Protein AF-A3GET5-F1 (afdb_monomer)

Radius of gyration: 29.93 Å; Cα contacts (8 Å, |Δi|>4): 477; chains: 1; bounding box: 84×46×83 Å

Nearest PDB structures (foldseek):
  6d7n-assembly1_B  TM=4.627E-01  e=4.669E-03  Panicum virgatum
  4zdu-assembly1_A  TM=4.755E-01  e=3.858E-02  Mus musculus
  6xr1-assembly1_A  TM=2.994E-01  e=3.434E-03  synthetic construct
  7rdr-assembly1_A  TM=2.419E-01  e=2.727E-03  unidentified

Sequence (512 aa):
MSWKSKITIPYNASNDNESQQIARASETIANEIYEIILSQELKLDFIIEECKIDSQAYLLLEVFIRKTHLDTRQIYQVYRLAAGQLEIRNDTWDWSVLGSQVSRKTVYSLRLLRELLISQEHGKLDIMRLLACYTNPNLPWTSEITEKIVGSVDVEDMMEELIETELKPNLLVLPKVAGKKALQGGLNPRLGYGGAKREILEEDARRNWKSGTKVKALSVAYFIIKLAPSTFWSAGNWRVISSFILNVGDDHDPLFKYQSVKLLALMTERLEQLDHIDVIRSSGLIDVLSESVRKCLVYYPSTTTVNTSLLLLDASYPLLFKLFDISGTDWTEIMDVISSNIMGAISHLIGTVEASSGFPVVCFLLDQLSEIVATSIKTKILISISRLFFMLNSIITNITVLDNFHEGQSVLEKALYCQSTVLHQFLPITDDQEIEELLGSYKHDLVGAWLVLAKRLANYEYDNVKLQKQMSDNFSLLEQLQKGNKSADYADFLDSMKKQVPEMSYFVNIRT

pLDDT: mean 80.64, std 15.67, range [31.44, 97.44]

Solvent-accessible surface area (backbone atoms only — not comparable to full-atom values): 28884 Å² total; per-residue (Å²): 131,66,70,72,83,73,64,80,77,88,86,79,89,86,62,82,88,43,55,68,58,49,50,56,49,45,53,52,51,38,49,54,50,45,52,49,37,62,77,64,67,63,47,67,71,58,45,56,57,42,38,78,78,34,69,71,35,42,56,55,49,43,42,45,59,75,76,44,90,73,52,75,69,56,47,50,51,53,48,50,59,31,53,72,63,62,71,78,73,73,60,92,73,60,75,87,50,60,43,37,90,63,51,71,59,45,54,46,26,52,53,41,46,52,52,49,48,75,75,39,88,76,66,38,65,64,48,47,56,56,48,22,53,33,28,34,37,79,33,54,83,10,22,68,66,43,20,59,64,52,71,74,64,91,55,79,95,50,49,66,59,47,40,64,70,47,46,58,76,65,42,72,79,71,72,77,74,76,69,96,71,77,92,85,80,76,98,71,85,78,80,85,59,80,56,54,64,49,52,49,50,52,48,50,51,49,52,53,37,72,55,40,79,57,50,42,38,58,14,38,50,41,34,47,52,74,66,56,51,64,68,52,53,76,73,54,53,55,58,58,53,52,52,40,36,50,55,38,42,71,45,89,51,63,69,45,27,35,50,20,42,52,48,48,45,52,42,54,53,44,26,53,76,60,76,45,48,62,60,46,55,77,65,62,46,53,63,59,50,42,52,55,41,56,66,53,58,77,50,40,61,92,84,35,54,54,70,60,22,48,58,30,40,68,50,31,53,63,44,40,53,52,48,34,63,70,68,64,58,58,70,67,60,56,49,45,46,43,52,62,52,37,52,43,44,43,55,52,41,67,71,41,97,67,25,74,76,33,35,71,55,42,32,51,44,35,50,51,50,32,50,45,40,68,74,74,47,38,65,65,47,65,83,46,42,68,62,50,51,53,49,44,37,51,56,50,56,34,62,74,40,60,75,40,58,82,60,27,48,54,40,45,46,34,40,52,48,30,51,39,49,58,55,58,46,43,66,88,52,59,88,37,66,70,56,40,52,53,52,59,68,46,49,62,58,54,52,49,24,52,48,52,35,43,53,48,36,58,75,68,72,54,88,51,68,65,54,36,47,50,51,30,53,43,52,54,50,53,56,68,62,39,74,64,89,56,38,61,61,48,51,55,47,52,54,52,48,36,69,76,40,59,61,41,52,78,38,53,72,68,84,125

Structure (mmCIF, N/CA/C/O backbone):
data_AF-A3GET5-F1
#
_entry.id   AF-A3GET5-F1
#
loop_
_atom_site.group_PDB
_atom_site.id
_atom_site.type_symbol
_atom_site.label_atom_id
_atom_site.label_alt_id
_atom_site.label_comp_id
_atom_site.label_asym_id
_atom_site.label_entity_id
_atom_site.label_seq_id
_atom_site.pdbx_PDB_ins_code
_atom_site.Cartn_x
_atom_site.Cartn_y
_atom_site.Cartn_z
_atom_site.occupancy
_atom_site.B_iso_or_equiv
_atom_site.auth_seq_id
_atom_site.auth_comp_id
_atom_site.auth_asym_id
_atom_site.auth_atom_id
_atom_site.pdbx_PDB_model_num
ATOM 1 N N . MET A 1 1 ? -42.845 -22.311 21.708 1.00 48.00 1 MET A N 1
ATOM 2 C CA . MET A 1 1 ? -42.300 -22.182 20.337 1.00 48.00 1 MET A CA 1
ATOM 3 C C . MET A 1 1 ? -41.035 -21.353 20.432 1.00 48.00 1 MET A C 1
ATOM 5 O O . MET A 1 1 ? -41.102 -20.263 20.980 1.00 48.00 1 MET A O 1
ATOM 9 N N . SER A 1 2 ? -39.891 -21.896 20.015 1.00 64.62 2 SER A N 1
ATOM 10 C CA . SER A 1 2 ? -38.586 -21.240 20.173 1.00 64.62 2 SER A CA 1
ATOM 11 C C . SER A 1 2 ? -38.550 -19.920 19.394 1.00 64.62 2 SER A C 1
ATOM 13 O O . SER A 1 2 ? -38.910 -19.908 18.214 1.00 64.62 2 SER A O 1
ATOM 15 N N . TRP A 1 3 ? -38.112 -18.827 20.031 1.00 64.50 3 TRP A N 1
ATOM 16 C CA . TRP A 1 3 ? -37.872 -17.520 19.396 1.00 64.50 3 TRP A CA 1
ATOM 17 C C . TRP A 1 3 ? -37.050 -17.639 18.098 1.00 64.50 3 TRP A C 1
ATOM 19 O O . TRP A 1 3 ? -37.275 -16.882 17.157 1.00 64.50 3 TRP A O 1
ATOM 29 N N . LYS A 1 4 ? -36.207 -18.677 17.996 1.00 65.75 4 LYS A N 1
ATOM 30 C CA . LYS A 1 4 ? -35.403 -19.030 16.816 1.00 65.75 4 LYS A CA 1
ATOM 31 C C . LYS A 1 4 ? -36.228 -19.232 15.543 1.00 65.75 4 LYS A C 1
ATOM 33 O O . LYS A 1 4 ? -35.765 -18.922 14.460 1.00 65.75 4 LYS A O 1
ATOM 38 N N . SER A 1 5 ? -37.467 -19.714 15.664 1.00 60.47 5 SER A N 1
ATOM 39 C CA . SER A 1 5 ? -38.365 -19.914 14.513 1.00 60.47 5 SER A CA 1
ATOM 40 C C . SER A 1 5 ? -38.971 -18.619 13.959 1.00 60.47 5 SER A C 1
ATOM 42 O O . SER A 1 5 ? -39.525 -18.633 12.865 1.00 60.47 5 SER A O 1
ATOM 44 N N . LYS A 1 6 ? -38.888 -17.510 14.709 1.00 60.12 6 LYS A N 1
ATOM 45 C CA . LYS A 1 6 ? -39.469 -16.212 14.334 1.00 60.12 6 LYS A CA 1
ATOM 46 C C . LYS A 1 6 ? -38.434 -15.214 13.815 1.00 60.12 6 LYS A C 1
ATOM 48 O O . LYS A 1 6 ? -38.812 -14.254 13.159 1.00 60.12 6 LYS A O 1
ATOM 53 N N . ILE A 1 7 ? -37.149 -15.441 14.082 1.00 59.81 7 ILE A N 1
ATOM 54 C CA . ILE A 1 7 ? -36.060 -14.566 13.643 1.00 59.81 7 ILE A CA 1
ATOM 55 C C . ILE A 1 7 ? -35.419 -15.186 12.400 1.00 59.81 7 ILE A C 1
ATOM 57 O O . ILE A 1 7 ? -34.513 -16.008 12.499 1.00 59.81 7 ILE A O 1
ATOM 61 N N . THR A 1 8 ? -35.901 -14.802 11.216 1.00 52.31 8 THR A N 1
ATOM 62 C CA . THR A 1 8 ? -35.263 -15.173 9.942 1.00 52.31 8 THR A CA 1
ATOM 63 C C . THR A 1 8 ? -34.580 -13.935 9.386 1.00 52.31 8 THR A C 1
ATOM 65 O O . THR A 1 8 ? -35.250 -13.006 8.949 1.00 52.31 8 THR A O 1
ATOM 68 N N . ILE A 1 9 ? -33.250 -13.888 9.442 1.00 51.22 9 ILE A N 1
ATOM 69 C CA . ILE A 1 9 ? -32.493 -12.714 8.996 1.00 51.22 9 ILE A CA 1
ATOM 70 C C . ILE A 1 9 ? -31.904 -13.018 7.622 1.00 51.22 9 ILE A C 1
ATOM 72 O O . ILE A 1 9 ? -31.106 -13.954 7.515 1.00 51.22 9 ILE A O 1
ATOM 76 N N . PRO A 1 10 ? -32.245 -12.249 6.576 1.00 45.91 10 PRO A N 1
ATOM 77 C CA . PRO A 1 10 ? -31.556 -12.345 5.302 1.00 45.91 10 PRO A CA 1
ATOM 78 C C . PRO A 1 10 ? -30.141 -11.784 5.478 1.00 45.91 10 PRO A C 1
ATOM 80 O O . PRO A 1 10 ? -29.950 -10.587 5.665 1.00 45.91 10 PRO A O 1
ATOM 83 N N . TYR A 1 11 ? -29.141 -12.662 5.472 1.00 40.25 11 TYR A N 1
ATOM 84 C CA . TYR A 1 11 ? -27.735 -12.268 5.501 1.00 40.25 11 TYR A CA 1
ATOM 85 C C . TYR A 1 11 ? -27.191 -12.292 4.071 1.00 40.25 11 TYR A C 1
ATOM 87 O O . TYR A 1 11 ? -26.619 -13.290 3.647 1.00 40.25 11 TYR A O 1
ATOM 95 N N . ASN A 1 12 ? -27.394 -11.207 3.326 1.00 38.19 12 ASN A N 1
ATOM 96 C CA . ASN A 1 12 ? -26.630 -10.907 2.117 1.00 38.19 12 ASN A CA 1
ATOM 97 C C . ASN A 1 12 ? -25.982 -9.544 2.345 1.00 38.19 12 ASN A C 1
ATOM 99 O O . ASN A 1 12 ? -26.677 -8.545 2.469 1.00 38.19 12 ASN A O 1
ATOM 103 N N . ALA A 1 13 ? -24.662 -9.525 2.490 1.00 37.75 13 ALA A N 1
ATOM 104 C CA . ALA A 1 13 ? -23.886 -8.306 2.650 1.00 37.75 13 ALA A CA 1
ATOM 105 C C . ALA A 1 13 ? -23.039 -8.144 1.392 1.00 37.75 13 ALA A C 1
ATOM 107 O O . ALA A 1 13 ? -22.004 -8.803 1.284 1.00 37.75 13 ALA A O 1
ATOM 108 N N . SER A 1 14 ? -23.480 -7.329 0.426 1.00 36.31 14 SER A N 1
ATOM 109 C CA . SER A 1 14 ? -22.597 -7.001 -0.699 1.00 36.31 14 SER A CA 1
ATOM 110 C C . SER A 1 14 ? -22.841 -5.685 -1.445 1.00 36.31 14 SER A C 1
ATOM 112 O O . SER A 1 14 ? -22.127 -5.496 -2.420 1.00 36.31 14 SER A O 1
ATOM 114 N N . ASN A 1 15 ? -23.757 -4.768 -1.081 1.00 37.38 15 ASN A N 1
ATOM 115 C CA . ASN A 1 15 ? -23.867 -3.504 -1.842 1.00 37.38 15 ASN A CA 1
ATOM 116 C C . ASN A 1 15 ? -24.231 -2.243 -1.031 1.00 37.38 15 ASN A C 1
ATOM 118 O O . ASN A 1 15 ? -25.180 -2.217 -0.255 1.00 37.38 15 ASN A O 1
ATOM 122 N N . ASP A 1 16 ? -23.531 -1.138 -1.310 1.00 40.62 16 ASP A N 1
ATOM 123 C CA . ASP A 1 16 ? -23.625 0.136 -0.572 1.00 40.62 16 ASP A CA 1
ATOM 124 C C . ASP A 1 16 ? -24.971 0.880 -0.730 1.00 40.62 16 ASP A C 1
ATOM 126 O O . ASP A 1 16 ? -25.376 1.622 0.171 1.00 40.62 16 ASP A O 1
ATOM 130 N N . ASN A 1 17 ? -25.732 0.623 -1.805 1.00 36.62 17 ASN A N 1
ATOM 131 C CA . ASN A 1 17 ? -27.096 1.153 -1.989 1.00 36.62 17 ASN A CA 1
ATOM 132 C C . ASN A 1 17 ? -28.139 0.503 -1.054 1.00 36.62 17 ASN A C 1
ATOM 134 O O . ASN A 1 17 ? -29.260 0.999 -0.931 1.00 36.62 17 ASN A O 1
ATOM 138 N N . GLU A 1 18 ? -27.777 -0.579 -0.358 1.00 40.91 18 GLU A N 1
ATOM 139 C CA . GLU A 1 18 ? -28.638 -1.233 0.626 1.00 40.91 18 GLU A CA 1
ATOM 140 C C . GLU A 1 18 ? -28.659 -0.487 1.971 1.00 40.91 18 GLU A C 1
ATOM 142 O O . GLU A 1 18 ? -29.559 -0.713 2.764 1.00 40.91 18 GLU A O 1
ATOM 147 N N . SER A 1 19 ? -27.750 0.449 2.251 1.00 37.28 19 SER A N 1
ATOM 148 C CA . SER A 1 19 ? -27.543 1.000 3.605 1.00 37.28 19 SER A CA 1
ATOM 149 C C . SER A 1 19 ? -28.775 1.697 4.219 1.00 37.28 19 SER A C 1
ATOM 151 O O . SER A 1 19 ? -29.075 1.507 5.398 1.00 37.28 19 SER A O 1
ATOM 153 N N . GLN A 1 20 ? -29.551 2.458 3.434 1.00 36.31 20 GLN A N 1
ATOM 154 C CA . GLN A 1 20 ? -30.787 3.102 3.920 1.00 36.31 20 GLN A CA 1
ATOM 155 C C . GLN A 1 20 ? -31.985 2.138 3.987 1.00 36.31 20 GLN A C 1
ATOM 157 O O . GLN A 1 20 ? -32.846 2.282 4.860 1.00 36.31 20 GLN A O 1
ATOM 162 N N . GLN A 1 21 ? -32.042 1.140 3.098 1.00 37.78 21 GLN A N 1
ATOM 163 C CA . GLN A 1 21 ? -33.059 0.084 3.140 1.00 37.78 21 GLN A CA 1
ATOM 164 C C . GLN A 1 21 ? -32.784 -0.907 4.282 1.00 37.78 21 GLN A C 1
ATOM 166 O O . GLN A 1 21 ? -33.716 -1.278 4.987 1.00 37.78 21 GLN A O 1
ATOM 171 N N . ILE A 1 22 ? -31.516 -1.229 4.554 1.00 44.47 22 ILE A N 1
ATOM 172 C CA . ILE A 1 22 ? -31.027 -2.008 5.698 1.00 44.47 22 ILE A CA 1
ATOM 173 C C . ILE A 1 22 ? -31.277 -1.259 7.002 1.00 44.47 22 ILE A C 1
ATOM 175 O O . ILE A 1 22 ? -31.676 -1.898 7.965 1.00 44.47 22 ILE A O 1
ATOM 179 N N . ALA A 1 23 ? -31.104 0.065 7.070 1.00 47.75 23 ALA A N 1
ATOM 180 C CA . ALA A 1 23 ? -31.408 0.828 8.285 1.00 47.75 23 ALA A CA 1
ATOM 181 C C . ALA A 1 23 ? -32.912 0.799 8.626 1.00 47.75 23 ALA A C 1
ATOM 183 O O . ALA A 1 23 ? -33.285 0.525 9.766 1.00 47.75 23 ALA A O 1
ATOM 184 N N . ARG A 1 24 ? -33.791 0.999 7.630 1.00 47.12 24 ARG A N 1
ATOM 185 C CA . ARG A 1 24 ? -35.255 0.903 7.819 1.00 47.12 24 ARG A CA 1
ATOM 186 C C . ARG A 1 24 ? -35.722 -0.531 8.091 1.00 47.12 24 ARG A C 1
ATOM 188 O O . ARG A 1 24 ? -36.585 -0.740 8.945 1.00 47.12 24 ARG A O 1
ATOM 195 N N . ALA A 1 25 ? -35.133 -1.518 7.415 1.00 55.75 25 ALA A N 1
ATOM 196 C CA . ALA A 1 25 ? -35.369 -2.931 7.693 1.00 55.75 25 ALA A CA 1
ATOM 197 C C . ALA A 1 25 ? -34.852 -3.314 9.088 1.00 55.75 25 ALA A C 1
ATOM 199 O O . ALA A 1 25 ? -35.521 -4.055 9.794 1.00 55.75 25 ALA A O 1
ATOM 200 N N . SER A 1 26 ? -33.728 -2.746 9.532 1.00 65.94 26 SER A N 1
ATOM 201 C CA . SER A 1 26 ? -33.151 -2.993 10.856 1.00 65.94 26 SER A CA 1
ATOM 202 C C . SER A 1 26 ? -34.020 -2.439 11.974 1.00 65.94 26 SER A C 1
ATOM 204 O O . SER A 1 26 ? -34.171 -3.127 12.973 1.00 65.94 26 SER A O 1
ATOM 206 N N . GLU A 1 27 ? -34.627 -1.255 11.827 1.00 71.56 27 GLU A N 1
ATOM 207 C CA . GLU A 1 27 ? -35.534 -0.723 12.859 1.00 71.56 27 GLU A CA 1
ATOM 208 C C . GLU A 1 27 ? -36.850 -1.513 12.917 1.00 71.56 27 GLU A C 1
ATOM 210 O O . GLU A 1 27 ? -37.364 -1.788 13.998 1.00 71.56 27 GLU A O 1
ATOM 215 N N . THR A 1 28 ? -37.368 -1.947 11.764 1.00 73.69 28 THR A N 1
ATOM 216 C CA . THR A 1 28 ? -38.560 -2.813 11.704 1.00 73.69 28 THR A CA 1
ATOM 217 C C . THR A 1 28 ? -38.283 -4.161 12.371 1.00 73.69 28 THR A C 1
ATOM 219 O O . THR A 1 28 ? -39.007 -4.554 13.282 1.00 73.69 28 THR A O 1
ATOM 222 N N . ILE A 1 29 ? -37.175 -4.813 12.006 1.00 73.38 29 ILE A N 1
ATOM 223 C CA . ILE A 1 29 ? -36.718 -6.071 12.610 1.00 73.38 29 ILE A CA 1
ATOM 224 C C . ILE A 1 29 ? -36.422 -5.883 14.104 1.00 73.38 29 ILE A C 1
ATOM 226 O O . ILE A 1 29 ? -36.753 -6.748 14.908 1.00 73.38 29 ILE A O 1
ATOM 230 N N . ALA A 1 30 ? -35.833 -4.755 14.508 1.00 75.06 30 ALA A N 1
ATOM 231 C CA . ALA A 1 30 ? -35.574 -4.457 15.912 1.00 75.06 30 ALA A CA 1
ATOM 232 C C . ALA A 1 30 ? -36.874 -4.317 16.711 1.00 75.06 30 ALA A C 1
ATOM 234 O O . ALA A 1 30 ? -36.964 -4.847 17.814 1.00 75.06 30 ALA A O 1
ATOM 235 N N . ASN A 1 31 ? -37.893 -3.655 16.162 1.00 79.62 31 ASN A N 1
ATOM 236 C CA . ASN A 1 31 ? -39.198 -3.555 16.812 1.00 79.62 31 ASN A CA 1
ATOM 237 C C . ASN A 1 31 ? -39.894 -4.923 16.888 1.00 79.62 31 ASN A C 1
ATOM 239 O O . ASN A 1 31 ? -40.404 -5.274 17.945 1.00 79.62 31 ASN A O 1
ATOM 243 N N . GLU A 1 32 ? -39.838 -5.741 15.834 1.00 80.12 32 GLU A N 1
ATOM 244 C CA . GLU A 1 32 ? -40.359 -7.118 15.865 1.00 80.12 32 GLU A CA 1
ATOM 245 C C . GLU A 1 32 ? -39.655 -7.982 16.922 1.00 80.12 32 GLU A C 1
ATOM 247 O O . GLU A 1 32 ? -40.300 -8.708 17.679 1.00 80.12 32 GLU A O 1
ATOM 252 N N . ILE A 1 33 ? -38.328 -7.874 17.018 1.00 77.19 33 ILE A N 1
ATOM 253 C CA . ILE A 1 33 ? -37.534 -8.538 18.055 1.00 77.19 33 ILE A CA 1
ATOM 254 C C . ILE A 1 33 ? -37.928 -8.038 19.448 1.00 77.19 33 ILE A C 1
ATOM 256 O O . ILE A 1 33 ? -38.053 -8.841 20.372 1.00 77.19 33 ILE A O 1
ATOM 260 N N . TYR A 1 34 ? -38.148 -6.736 19.614 1.00 80.62 34 TYR A N 1
ATOM 261 C CA . TYR A 1 34 ? -38.546 -6.163 20.895 1.00 80.62 34 TYR A CA 1
ATOM 262 C C . TYR A 1 34 ? -39.939 -6.635 21.333 1.00 80.62 34 TYR A C 1
ATOM 264 O O . TYR A 1 34 ? -40.118 -7.031 22.482 1.00 80.62 34 TYR A O 1
ATOM 272 N N . GLU A 1 35 ? -40.897 -6.716 20.411 1.00 82.00 35 GLU A N 1
ATOM 273 C CA . GLU A 1 35 ? -42.212 -7.315 20.668 1.00 82.00 35 GLU A CA 1
ATOM 274 C C . GLU A 1 35 ? -42.098 -8.798 21.062 1.00 82.00 35 GLU A C 1
ATOM 276 O O . GLU A 1 35 ? -42.825 -9.285 21.930 1.00 82.00 35 GLU A O 1
ATOM 281 N N . ILE A 1 36 ? -41.143 -9.541 20.489 1.00 78.50 36 ILE A N 1
ATOM 282 C CA . ILE A 1 36 ? -40.843 -10.915 20.921 1.00 78.50 36 ILE A CA 1
ATOM 283 C C . ILE A 1 36 ? -40.297 -10.932 22.356 1.00 78.50 36 ILE A C 1
ATOM 285 O O . ILE A 1 36 ? -40.736 -11.763 23.151 1.00 78.50 36 ILE A O 1
ATOM 289 N N . ILE A 1 37 ? -39.376 -10.026 22.696 1.00 78.50 37 ILE A N 1
ATOM 290 C CA . ILE A 1 37 ? -38.809 -9.901 24.049 1.00 78.50 37 ILE A CA 1
ATOM 291 C C . ILE A 1 37 ? -39.919 -9.626 25.069 1.00 78.50 37 ILE A C 1
ATOM 293 O O . ILE A 1 37 ? -39.987 -10.317 26.086 1.00 78.50 37 ILE A O 1
ATOM 297 N N . LEU A 1 38 ? -40.802 -8.664 24.778 1.00 81.75 38 LEU A N 1
ATOM 298 C CA . LEU A 1 38 ? -41.925 -8.304 25.644 1.00 81.75 38 LEU A CA 1
ATOM 299 C C . LEU A 1 38 ? -42.943 -9.445 25.761 1.00 81.75 38 LEU A C 1
ATOM 301 O O . LEU A 1 38 ? -43.298 -9.838 26.868 1.00 81.75 38 LEU A O 1
ATOM 305 N N . SER A 1 39 ? -43.378 -10.019 24.634 1.00 79.88 39 SER A N 1
ATOM 306 C CA . SER A 1 39 ? -44.407 -11.072 24.614 1.00 79.88 39 SER A CA 1
ATOM 307 C C . SER A 1 39 ? -43.973 -12.386 25.264 1.00 79.88 39 SER A C 1
ATOM 309 O O . SER A 1 39 ? -44.826 -13.165 25.686 1.00 79.88 39 SER A O 1
ATOM 311 N N . GLN A 1 40 ? -42.668 -12.654 25.334 1.00 79.06 40 GLN A N 1
ATOM 312 C CA . GLN A 1 40 ? -42.116 -13.848 25.979 1.00 79.06 40 GLN A CA 1
ATOM 313 C C . GLN A 1 40 ? -41.531 -13.572 27.371 1.00 79.06 40 GLN A C 1
ATOM 315 O O . GLN A 1 40 ? -40.964 -14.488 27.963 1.00 79.06 40 GLN A O 1
ATOM 320 N N . GLU A 1 41 ? -41.645 -12.340 27.880 1.00 82.81 41 GLU A N 1
ATOM 321 C CA . GLU A 1 41 ? -41.065 -11.909 29.160 1.00 82.81 41 GLU A CA 1
ATOM 322 C C . GLU A 1 41 ? -39.578 -12.299 29.302 1.00 82.81 41 GLU A C 1
ATOM 324 O O . GLU A 1 41 ? -39.119 -12.734 30.366 1.00 82.81 41 GLU A O 1
ATOM 329 N N . LEU A 1 42 ? -38.807 -12.181 28.212 1.00 80.69 42 LEU A N 1
ATOM 330 C CA . LEU A 1 42 ? -37.407 -12.608 28.205 1.00 80.69 42 LEU A CA 1
ATOM 331 C C . LEU A 1 42 ? -36.586 -11.718 29.142 1.00 80.69 42 LEU A C 1
ATOM 333 O O . LEU A 1 42 ? -36.383 -10.530 28.891 1.00 80.69 42 LEU A O 1
ATOM 337 N N . LYS A 1 43 ? -36.080 -12.313 30.226 1.00 84.94 43 LYS A N 1
ATOM 338 C CA . LYS A 1 43 ? -35.182 -11.643 31.173 1.00 84.94 43 LYS A CA 1
ATOM 339 C C . LYS A 1 43 ? -33.760 -11.591 30.622 1.00 84.94 43 LYS A C 1
ATOM 341 O O . LYS A 1 43 ? -33.314 -12.527 29.961 1.00 84.94 43 LYS A O 1
ATOM 346 N N . LEU A 1 44 ? -33.023 -10.540 30.980 1.00 81.88 44 LEU A N 1
ATOM 347 C CA . LEU A 1 44 ? -31.633 -10.346 30.563 1.00 81.88 44 LEU A CA 1
ATOM 348 C C . LEU A 1 44 ? -30.749 -11.573 30.843 1.00 81.88 44 LEU A C 1
ATOM 350 O O . LEU A 1 44 ? -30.025 -12.006 29.952 1.00 81.88 44 LEU A O 1
ATOM 354 N N . ASP A 1 45 ? -30.851 -12.171 32.036 1.00 82.94 45 ASP A N 1
ATOM 355 C CA . ASP A 1 45 ? -30.061 -13.355 32.407 1.00 82.94 45 ASP A CA 1
ATOM 356 C C . ASP A 1 45 ? -30.295 -14.533 31.445 1.00 82.94 45 ASP A C 1
ATOM 358 O O . ASP A 1 45 ? -29.352 -15.224 31.068 1.00 82.94 45 ASP A O 1
ATOM 362 N N . PHE A 1 46 ? -31.537 -14.729 30.988 1.00 85.00 46 PHE A N 1
ATOM 363 C CA . PHE A 1 46 ? -31.866 -15.767 30.010 1.00 85.00 46 PHE A CA 1
ATOM 364 C C . PHE A 1 46 ? -31.230 -15.470 28.647 1.00 85.00 46 PHE A C 1
ATOM 366 O O . PHE A 1 46 ? -30.615 -16.350 28.049 1.00 85.00 46 PHE A O 1
ATOM 373 N N . ILE A 1 47 ? -31.329 -14.223 28.175 1.00 81.50 47 ILE A N 1
ATOM 374 C CA . ILE A 1 47 ? -30.737 -13.802 26.896 1.00 81.50 47 ILE A CA 1
ATOM 375 C C . ILE A 1 47 ? -29.207 -13.967 26.932 1.00 81.50 47 ILE A C 1
ATOM 377 O O . ILE A 1 47 ? -28.617 -14.458 25.972 1.00 81.50 47 ILE A O 1
ATOM 381 N N . ILE A 1 48 ? -28.563 -13.616 28.051 1.00 80.19 48 ILE A N 1
ATOM 382 C CA . ILE A 1 48 ? -27.115 -13.777 28.254 1.00 80.19 48 ILE A CA 1
ATOM 383 C C . ILE A 1 48 ? -26.693 -15.250 28.194 1.00 80.19 48 ILE A C 1
ATOM 385 O O . ILE A 1 48 ? -25.679 -15.562 27.565 1.00 80.19 48 ILE A O 1
ATOM 389 N N . GLU A 1 49 ? -27.436 -16.159 28.831 1.00 80.94 49 GLU A N 1
ATOM 390 C CA . GLU A 1 49 ? -27.137 -17.595 28.752 1.00 80.94 49 GLU A CA 1
ATOM 391 C C . GLU A 1 49 ? -27.316 -18.131 27.324 1.00 80.94 49 GLU A C 1
ATOM 393 O O . GLU A 1 49 ? -26.457 -18.866 26.835 1.00 80.94 49 GLU A O 1
ATOM 398 N N . GLU A 1 50 ? -28.355 -17.693 26.607 1.00 80.38 50 GLU A N 1
ATOM 399 C CA . GLU A 1 50 ? -28.559 -18.064 25.202 1.00 80.38 50 GLU A CA 1
ATOM 400 C C . GLU A 1 50 ? -27.423 -17.570 24.294 1.00 80.38 50 GLU A C 1
ATOM 402 O O . GLU A 1 50 ? -26.989 -18.316 23.419 1.00 80.38 50 GLU A O 1
ATOM 407 N N . CYS A 1 51 ? -26.857 -16.378 24.526 1.00 76.25 51 CYS A N 1
ATOM 408 C CA . CYS A 1 51 ? -25.697 -15.874 23.772 1.00 76.25 51 CYS A CA 1
ATOM 409 C C . CYS A 1 51 ? -24.469 -16.793 23.854 1.00 76.25 51 CYS A C 1
ATOM 411 O O . CYS A 1 51 ? -23.676 -16.862 22.913 1.00 76.25 51 CYS A O 1
ATOM 413 N N . LYS A 1 52 ? -24.293 -17.537 24.953 1.00 78.19 52 LYS A N 1
ATOM 414 C CA . LYS A 1 52 ? -23.180 -18.497 25.070 1.00 78.19 52 LYS A CA 1
ATOM 415 C C . LYS A 1 52 ? -23.344 -19.679 24.114 1.00 78.19 52 LYS A C 1
ATOM 417 O O . LYS A 1 52 ? -22.348 -20.272 23.691 1.00 78.19 52 LYS A O 1
ATOM 422 N N . ILE A 1 53 ? -24.589 -19.997 23.770 1.00 68.50 53 ILE A N 1
ATOM 423 C CA . ILE A 1 53 ? -24.987 -21.168 22.990 1.00 68.50 53 ILE A CA 1
ATOM 424 C C . ILE A 1 53 ? -25.192 -20.789 21.517 1.00 68.50 53 ILE A C 1
ATOM 426 O O . ILE A 1 53 ? -24.759 -21.521 20.629 1.00 68.50 53 ILE A O 1
ATOM 430 N N . ASP A 1 54 ? -25.805 -19.635 21.246 1.00 76.50 54 ASP A N 1
ATOM 431 C CA . ASP A 1 54 ? -26.246 -19.209 19.920 1.00 76.50 54 ASP A CA 1
ATOM 432 C C . ASP A 1 54 ? -25.840 -17.762 19.609 1.00 76.50 54 ASP A C 1
ATOM 434 O O . ASP A 1 54 ? -26.236 -16.812 20.284 1.00 76.50 54 ASP A O 1
ATOM 438 N N . SER A 1 55 ? -25.090 -17.571 18.521 1.00 72.75 55 SER A N 1
ATOM 439 C CA . SER A 1 55 ? -24.674 -16.240 18.070 1.00 72.75 55 SER A CA 1
ATOM 440 C C . SER A 1 55 ? -25.843 -15.328 17.678 1.00 72.75 55 SER A C 1
ATOM 442 O O . SER A 1 55 ? -25.695 -14.113 17.741 1.00 72.75 55 SER A O 1
ATOM 444 N N . GLN A 1 56 ? -27.008 -15.871 17.300 1.00 74.25 56 GLN A N 1
ATOM 445 C CA . GLN A 1 56 ? -28.178 -15.052 16.958 1.00 74.25 56 GLN A CA 1
ATOM 446 C C . GLN A 1 56 ? -28.804 -14.376 18.184 1.00 74.25 56 GLN A C 1
ATOM 448 O O . GLN A 1 56 ? -29.417 -13.317 18.045 1.00 74.25 56 GLN A O 1
ATOM 453 N N . ALA A 1 57 ? -28.605 -14.924 19.388 1.00 79.75 57 ALA A N 1
ATOM 454 C CA . ALA A 1 57 ? -29.103 -14.319 20.622 1.00 79.75 57 ALA A CA 1
ATOM 455 C C . ALA A 1 57 ? -28.439 -12.960 20.922 1.00 79.75 57 ALA A C 1
ATOM 457 O O . ALA A 1 57 ? -29.022 -12.127 21.613 1.00 79.75 57 ALA A O 1
ATOM 458 N N . TYR A 1 58 ? -27.281 -12.665 20.318 1.00 81.12 58 TYR A N 1
ATOM 459 C CA . TYR A 1 58 ? -26.659 -11.344 20.416 1.00 81.12 58 TYR A CA 1
ATOM 460 C C . TYR A 1 58 ? -27.525 -10.236 19.809 1.00 81.12 58 TYR A C 1
ATOM 462 O O . TYR A 1 58 ? -27.471 -9.106 20.276 1.00 81.12 58 TYR A O 1
ATOM 470 N N . LEU A 1 59 ? -28.349 -10.537 18.804 1.00 79.38 59 LEU A N 1
ATOM 471 C CA . LEU A 1 59 ? -29.249 -9.544 18.214 1.00 79.38 59 LEU A CA 1
ATOM 472 C C . LEU A 1 59 ? -30.430 -9.230 19.130 1.00 79.38 59 LEU A C 1
ATOM 474 O O . LEU A 1 59 ? -30.840 -8.076 19.221 1.00 79.38 59 LEU A O 1
ATOM 478 N N . LEU A 1 60 ? -30.933 -10.237 19.853 1.00 82.62 60 LEU A N 1
ATOM 479 C CA . LEU A 1 60 ? -31.905 -10.021 20.927 1.00 82.62 60 LEU A CA 1
ATOM 480 C C . LEU A 1 60 ? -31.312 -9.091 21.986 1.00 82.62 60 LEU A C 1
ATOM 482 O O . LEU A 1 60 ? -31.960 -8.135 22.399 1.00 82.62 60 LEU A O 1
ATOM 486 N N . LEU A 1 61 ? -30.065 -9.351 22.388 1.00 84.81 61 LEU A N 1
ATOM 487 C CA . LEU A 1 61 ? -29.369 -8.556 23.392 1.00 84.81 61 LEU A CA 1
ATOM 488 C C . LEU A 1 61 ? -29.089 -7.122 22.915 1.00 84.81 61 LEU A C 1
ATOM 490 O O . LEU A 1 61 ? -29.258 -6.186 23.688 1.00 84.81 61 LEU A O 1
ATOM 494 N N . GLU A 1 62 ? -28.734 -6.931 21.644 1.00 85.69 62 GLU A N 1
ATOM 495 C CA . GLU A 1 62 ? -28.539 -5.609 21.033 1.00 85.69 62 GLU A CA 1
ATOM 496 C C . GLU A 1 62 ? -29.824 -4.774 21.092 1.00 85.69 62 GLU A C 1
ATOM 498 O O . GLU A 1 62 ? -29.815 -3.633 21.554 1.00 85.69 62 GLU A O 1
ATOM 503 N N . VAL A 1 63 ? -30.952 -5.362 20.679 1.00 85.56 63 VAL A N 1
ATOM 504 C CA . VAL A 1 63 ? -32.266 -4.707 20.738 1.00 85.56 63 VAL A CA 1
ATOM 505 C C . VAL A 1 63 ? -32.681 -4.439 22.184 1.00 85.56 63 VAL A C 1
ATOM 507 O O . VAL A 1 63 ? -33.203 -3.364 22.479 1.00 85.56 63 VAL A O 1
ATOM 510 N N . PHE A 1 64 ? -32.411 -5.381 23.092 1.00 86.06 64 PHE A N 1
ATOM 511 C CA . PHE A 1 64 ? -32.681 -5.218 24.517 1.00 86.06 64 PHE A CA 1
ATOM 512 C C . PHE A 1 64 ? -31.945 -3.993 25.076 1.00 86.06 64 PHE A C 1
ATOM 514 O O . PHE A 1 64 ? -32.584 -3.141 25.686 1.00 86.06 64 PHE A O 1
ATOM 521 N N . ILE A 1 65 ? -30.641 -3.847 24.808 1.00 88.31 65 ILE A N 1
ATOM 522 C CA . ILE A 1 65 ? -29.837 -2.687 25.242 1.00 88.31 65 ILE A CA 1
ATOM 523 C C . ILE A 1 65 ? -30.405 -1.377 24.683 1.00 88.31 65 ILE A C 1
ATOM 525 O O . ILE A 1 65 ? -30.498 -0.394 25.409 1.00 88.31 65 ILE A O 1
ATOM 529 N N . ARG A 1 66 ? -30.816 -1.351 23.408 1.00 85.12 66 ARG A N 1
ATOM 530 C CA . ARG A 1 66 ? -31.352 -0.132 22.776 1.00 85.12 66 ARG A CA 1
ATOM 531 C C . ARG A 1 66 ? -32.687 0.326 23.353 1.00 85.12 66 ARG A C 1
ATOM 533 O O . ARG A 1 66 ? -32.965 1.521 23.370 1.00 85.12 66 ARG A O 1
ATOM 540 N N . LYS A 1 67 ? -33.549 -0.615 23.738 1.00 85.31 67 LYS A N 1
ATOM 541 C CA . LYS A 1 67 ? -34.947 -0.336 24.109 1.00 85.31 67 LYS A CA 1
ATOM 542 C C . LYS A 1 67 ? -35.186 -0.386 25.622 1.00 85.31 67 LYS A C 1
ATOM 544 O O . LYS A 1 67 ? -36.300 -0.110 26.062 1.00 85.31 67 LYS A O 1
ATOM 549 N N . THR A 1 68 ? -34.182 -0.744 26.424 1.00 84.88 68 THR A N 1
ATOM 550 C CA . THR A 1 68 ? -34.300 -0.833 27.887 1.00 84.88 68 THR A CA 1
ATOM 551 C C . THR A 1 68 ? -33.188 -0.063 28.590 1.00 84.88 68 THR A C 1
ATOM 553 O O . THR A 1 68 ? -32.059 0.008 28.113 1.00 84.88 68 THR A O 1
ATOM 556 N N . HIS A 1 69 ? -33.502 0.505 29.754 1.00 85.69 69 HIS A N 1
ATOM 557 C CA . HIS A 1 69 ? -32.486 1.062 30.640 1.00 85.69 69 HIS A CA 1
ATOM 558 C C . HIS A 1 69 ? -31.884 -0.062 31.480 1.00 85.69 69 HIS A C 1
ATOM 560 O O . HIS A 1 69 ? -32.589 -0.698 32.264 1.00 85.69 69 HIS A O 1
ATOM 566 N N . LEU A 1 70 ? -30.586 -0.297 31.306 1.00 86.56 70 LEU A N 1
ATOM 567 C CA . LEU A 1 70 ? -29.828 -1.258 32.098 1.00 86.56 70 LEU A CA 1
ATOM 568 C C . LEU A 1 70 ? -29.245 -0.584 33.340 1.00 86.56 70 LEU A C 1
ATOM 570 O O . LEU A 1 70 ? -28.752 0.541 33.268 1.00 86.56 70 LEU A O 1
ATOM 574 N N . ASP A 1 71 ? -29.252 -1.287 34.471 1.00 89.31 71 ASP A N 1
ATOM 575 C CA . ASP A 1 71 ? -28.490 -0.859 35.644 1.00 89.31 71 ASP A CA 1
ATOM 576 C C . ASP A 1 71 ? -26.984 -1.168 35.492 1.00 89.31 71 ASP A C 1
ATOM 578 O O . ASP A 1 71 ? -26.555 -1.938 34.628 1.00 89.31 71 ASP A O 1
ATOM 582 N N . THR A 1 72 ? -26.146 -0.593 36.359 1.00 86.69 72 THR A N 1
ATOM 583 C CA . THR A 1 72 ? -24.681 -0.764 36.313 1.00 86.69 72 THR A CA 1
ATOM 584 C C . THR A 1 72 ? -24.235 -2.229 36.372 1.00 86.69 72 THR A C 1
ATOM 586 O O . THR A 1 72 ? -23.251 -2.608 35.732 1.00 86.69 72 THR A O 1
ATOM 589 N N . ARG A 1 73 ? -24.943 -3.080 37.123 1.00 88.88 73 ARG A N 1
ATOM 590 C CA . ARG A 1 73 ? -24.597 -4.499 37.260 1.00 88.88 73 ARG A CA 1
ATOM 591 C C . ARG A 1 73 ? -24.917 -5.252 35.973 1.00 88.88 73 ARG A C 1
ATOM 593 O O . ARG A 1 73 ? -24.100 -6.060 35.532 1.00 88.88 73 ARG A O 1
ATOM 600 N N . GLN A 1 74 ? -26.066 -4.969 35.374 1.00 88.75 74 GLN A N 1
ATOM 601 C CA . GLN A 1 74 ? -26.491 -5.523 34.093 1.00 88.75 74 GLN A CA 1
ATOM 602 C C . GLN A 1 74 ? -25.544 -5.102 32.966 1.00 88.75 74 GLN A C 1
ATOM 604 O O . GLN A 1 74 ? -25.081 -5.951 32.206 1.00 88.75 74 GLN A O 1
ATOM 609 N N . ILE A 1 75 ? -25.163 -3.822 32.915 1.00 87.12 75 ILE A N 1
ATOM 610 C CA . ILE A 1 75 ? -24.161 -3.307 31.969 1.00 87.12 75 ILE A CA 1
ATOM 611 C C . ILE A 1 75 ? -22.854 -4.086 32.107 1.00 87.12 75 ILE A C 1
ATOM 613 O O . ILE A 1 75 ? -22.311 -4.568 31.115 1.00 87.12 75 ILE A O 1
ATOM 617 N N . TYR A 1 76 ? -22.371 -4.273 33.336 1.00 89.00 76 TYR A N 1
ATOM 618 C CA . TYR A 1 76 ? -21.139 -5.017 33.582 1.00 89.00 76 TYR A CA 1
ATOM 619 C C . TYR A 1 76 ? -21.237 -6.491 33.156 1.00 89.00 76 TYR A C 1
ATOM 621 O O . TYR A 1 76 ? -20.269 -7.046 32.632 1.00 89.00 76 TYR A O 1
ATOM 629 N N . GLN A 1 77 ? -22.394 -7.137 33.330 1.00 89.06 77 GLN A N 1
ATOM 630 C CA . GLN A 1 77 ? -22.623 -8.504 32.849 1.00 89.06 77 GLN A CA 1
ATOM 631 C C . GLN A 1 77 ? -22.559 -8.588 31.318 1.00 89.06 77 GLN A C 1
ATOM 633 O O . GLN A 1 77 ? -21.860 -9.456 30.790 1.00 89.06 77 GLN A O 1
ATOM 638 N N . VAL A 1 78 ? -23.230 -7.672 30.612 1.00 89.25 78 VAL A N 1
ATOM 639 C CA . VAL A 1 78 ? -23.203 -7.607 29.140 1.00 89.25 78 VAL A CA 1
ATOM 640 C C . VAL A 1 78 ? -21.794 -7.290 28.641 1.00 89.25 78 VAL A C 1
ATOM 642 O O . VAL A 1 78 ? -21.297 -7.966 27.740 1.00 89.25 78 VAL A O 1
ATOM 645 N N . TYR A 1 79 ? -21.114 -6.325 29.265 1.00 91.00 79 TYR A N 1
ATOM 646 C CA . TYR A 1 79 ? -19.726 -5.992 28.962 1.00 91.00 79 TYR A CA 1
ATOM 647 C C . TYR A 1 79 ? -18.817 -7.213 29.108 1.00 91.00 79 TYR A C 1
ATOM 649 O O . TYR A 1 79 ? -18.097 -7.546 28.173 1.00 91.00 79 TYR A O 1
ATOM 657 N N . ARG A 1 80 ? -18.877 -7.936 30.235 1.00 90.81 80 ARG A N 1
ATOM 658 C CA . ARG A 1 80 ? -18.054 -9.137 30.447 1.00 90.81 80 ARG A CA 1
ATOM 659 C C . ARG A 1 80 ? -18.337 -10.234 29.428 1.00 90.81 80 ARG A C 1
ATOM 661 O O . ARG A 1 80 ? -17.396 -10.894 28.990 1.00 90.81 80 ARG A O 1
ATOM 668 N N . LEU A 1 81 ? -19.605 -10.434 29.063 1.00 88.94 81 LEU A N 1
ATOM 669 C CA . LEU A 1 81 ? -19.991 -11.394 28.031 1.00 88.94 81 LEU A CA 1
ATOM 670 C C . LEU A 1 81 ? -19.356 -11.028 26.685 1.00 88.94 81 LEU A C 1
ATOM 672 O O . LEU A 1 81 ? -18.731 -11.880 26.055 1.00 88.94 81 LEU A O 1
ATOM 676 N N . ALA A 1 82 ? -19.505 -9.774 26.253 1.00 89.44 82 ALA A N 1
ATOM 677 C CA . ALA A 1 82 ? -18.987 -9.316 24.971 1.00 89.44 82 ALA A CA 1
ATOM 678 C C . ALA A 1 82 ? -17.450 -9.289 24.961 1.00 89.44 82 ALA A C 1
ATOM 680 O O . ALA A 1 82 ? -16.831 -9.849 24.057 1.00 89.44 82 ALA A O 1
ATOM 681 N N . ALA A 1 83 ? -16.831 -8.723 26.000 1.00 89.56 83 ALA A N 1
ATOM 682 C CA . ALA A 1 83 ? -15.384 -8.588 26.115 1.00 89.56 83 ALA A CA 1
ATOM 683 C C . ALA A 1 83 ? -14.660 -9.933 26.219 1.00 89.56 83 ALA A C 1
ATOM 685 O O . ALA A 1 83 ? -13.603 -10.102 25.617 1.00 89.56 83 ALA A O 1
ATOM 686 N N . GLY A 1 84 ? -15.250 -10.920 26.902 1.00 86.56 84 GLY A N 1
ATOM 687 C CA . GLY A 1 84 ? -14.680 -12.266 26.998 1.00 86.56 84 GLY A CA 1
ATOM 688 C C . GLY A 1 84 ? -14.566 -12.995 25.653 1.00 86.56 84 GLY A C 1
ATOM 689 O O . GLY A 1 84 ? -13.800 -13.944 25.544 1.00 86.56 84 GLY A O 1
ATOM 690 N N . GLN A 1 85 ? -15.296 -12.561 24.619 1.00 84.25 85 GLN A N 1
ATOM 691 C CA . GLN A 1 85 ? -15.182 -13.108 23.258 1.00 84.25 85 GLN A CA 1
ATOM 692 C C . GLN A 1 85 ? -14.171 -12.352 22.382 1.00 84.25 85 GLN A C 1
ATOM 694 O O . GLN A 1 85 ? -13.937 -12.748 21.242 1.00 84.25 85 GLN A O 1
ATOM 699 N N . LEU A 1 86 ? -13.609 -11.251 22.885 1.00 86.19 86 LEU A N 1
ATOM 700 C CA . LEU A 1 86 ? -12.710 -10.352 22.159 1.00 86.19 86 LEU A CA 1
ATOM 701 C C . LEU A 1 86 ? -11.271 -10.431 22.677 1.00 86.19 86 LEU A C 1
ATOM 703 O O . LEU A 1 86 ? -10.486 -9.492 22.510 1.00 86.19 86 LEU A O 1
ATOM 707 N N . GLU A 1 87 ? -10.906 -11.543 23.307 1.00 77.56 87 GLU A N 1
ATOM 708 C CA . GLU A 1 87 ? -9.546 -11.749 23.775 1.00 77.56 87 GLU A CA 1
ATOM 709 C C . GLU A 1 87 ? -8.590 -11.919 22.586 1.00 77.56 87 GLU A C 1
ATOM 711 O O . GLU A 1 87 ? -8.636 -12.895 21.836 1.00 77.56 87 GLU A O 1
ATOM 716 N N . ILE A 1 88 ? -7.717 -10.928 22.417 1.00 76.19 88 ILE A N 1
ATOM 717 C CA . ILE A 1 88 ? -6.612 -10.964 21.461 1.00 76.19 88 ILE A CA 1
ATOM 718 C C . ILE A 1 88 ? -5.549 -11.875 22.067 1.00 76.19 88 ILE A C 1
ATOM 720 O O . ILE A 1 88 ? -4.959 -11.532 23.093 1.00 76.19 88 ILE A O 1
ATOM 724 N N . ARG A 1 89 ? -5.343 -13.046 21.459 1.00 69.19 89 ARG A N 1
ATOM 725 C CA . ARG A 1 89 ? -4.350 -14.021 21.925 1.00 69.19 89 ARG A CA 1
ATOM 726 C C . ARG A 1 89 ? -2.944 -13.422 21.852 1.00 69.19 89 ARG A C 1
ATOM 728 O O . ARG A 1 89 ? -2.626 -12.688 20.927 1.00 69.19 89 ARG A O 1
ATOM 735 N N . ASN A 1 90 ? -2.071 -13.753 22.794 1.00 64.25 90 ASN A N 1
ATOM 736 C CA . ASN A 1 90 ? -0.669 -13.311 22.747 1.00 64.25 90 ASN A CA 1
ATOM 737 C C . ASN A 1 90 ? 0.190 -14.218 21.838 1.00 64.25 90 ASN A C 1
ATOM 739 O O . ASN A 1 90 ? 1.354 -14.475 22.135 1.00 64.25 90 ASN A O 1
ATOM 743 N N . ASP A 1 91 ? -0.401 -14.748 20.765 1.00 62.38 91 ASP A N 1
ATOM 744 C CA . ASP A 1 91 ? 0.255 -15.694 19.866 1.00 62.38 91 ASP A CA 1
ATOM 745 C C . ASP A 1 91 ? 1.190 -14.955 18.890 1.00 62.38 91 ASP A C 1
ATOM 747 O O . ASP A 1 91 ? 1.074 -13.747 18.669 1.00 62.38 91 ASP A O 1
ATOM 751 N N . THR A 1 92 ? 2.129 -15.679 18.275 1.00 58.38 92 THR A N 1
ATOM 752 C CA . THR A 1 92 ? 2.944 -15.157 17.169 1.00 58.38 92 THR A CA 1
ATOM 753 C C . THR A 1 92 ? 2.056 -14.964 15.945 1.00 58.38 92 THR A C 1
ATOM 755 O O . THR A 1 92 ? 1.792 -15.905 15.197 1.00 58.38 92 THR A O 1
ATOM 758 N N . TRP A 1 93 ? 1.551 -13.749 15.781 1.00 69.88 93 TRP A N 1
ATOM 759 C CA . TRP A 1 93 ? 0.694 -13.366 14.671 1.00 69.88 93 TRP A CA 1
ATOM 760 C C . TRP A 1 93 ? 1.416 -13.502 13.327 1.00 69.88 93 TRP A C 1
ATOM 762 O O . TRP A 1 93 ? 2.529 -12.998 13.168 1.00 69.88 93 TRP A O 1
ATOM 772 N N . ASP A 1 94 ? 0.770 -14.143 12.351 1.00 70.38 94 ASP A N 1
ATOM 773 C CA . ASP A 1 94 ? 1.219 -14.079 10.962 1.00 70.38 94 ASP A CA 1
ATOM 774 C C . ASP A 1 94 ? 0.723 -12.774 10.337 1.00 70.38 94 ASP A C 1
ATOM 776 O O . ASP A 1 94 ? -0.385 -12.664 9.817 1.00 70.38 94 ASP A O 1
ATOM 780 N N . TRP A 1 95 ? 1.574 -11.762 10.430 1.00 73.12 95 TRP A N 1
ATOM 781 C CA . TRP A 1 95 ? 1.343 -10.423 9.901 1.00 73.12 95 TRP A CA 1
ATOM 782 C C . TRP A 1 95 ? 1.265 -10.361 8.372 1.00 73.12 95 TRP A C 1
ATOM 784 O O . TRP A 1 95 ? 0.877 -9.326 7.834 1.00 73.12 95 TRP A O 1
ATOM 794 N N . SER A 1 96 ? 1.629 -11.441 7.672 1.00 67.94 96 SER A N 1
ATOM 795 C CA . SER A 1 96 ? 1.472 -11.539 6.220 1.00 67.94 96 SER A CA 1
ATOM 796 C C . SER A 1 96 ? 0.053 -11.945 5.802 1.00 67.94 96 SER A C 1
ATOM 798 O O . SER A 1 96 ? -0.343 -11.702 4.662 1.00 67.94 96 SER A O 1
ATOM 800 N N . VAL A 1 97 ? -0.740 -12.501 6.726 1.00 68.44 97 VAL A N 1
ATOM 801 C CA . VAL A 1 97 ? -2.141 -12.873 6.498 1.00 68.44 97 VAL A CA 1
ATOM 802 C C . VAL A 1 97 ? -3.039 -11.719 6.942 1.00 68.44 97 VAL A C 1
ATOM 804 O O . VAL A 1 97 ? -3.442 -11.613 8.101 1.00 68.44 97 VAL A O 1
ATOM 807 N N . LEU A 1 98 ? -3.342 -10.824 6.003 1.00 65.06 98 LEU A N 1
ATOM 808 C CA . LEU A 1 98 ? -4.265 -9.710 6.225 1.00 65.06 98 LEU A CA 1
ATOM 809 C C . LEU A 1 98 ? -5.722 -10.196 6.223 1.00 65.06 98 LEU A C 1
ATOM 811 O O . LEU A 1 98 ? -6.091 -11.058 5.426 1.00 65.06 98 LEU A O 1
ATOM 815 N N . GLY A 1 99 ? -6.555 -9.613 7.092 1.00 56.97 99 GLY A N 1
ATOM 816 C CA . GLY A 1 99 ? -8.009 -9.783 7.044 1.00 56.97 99 GLY A CA 1
ATOM 817 C C . GLY A 1 99 ? -8.483 -11.221 7.260 1.00 56.97 99 GLY A C 1
ATOM 818 O O . GLY A 1 99 ? -9.248 -11.746 6.448 1.00 56.97 99 GLY A O 1
ATOM 819 N N . SER A 1 100 ? -8.037 -11.878 8.338 1.00 61.94 100 SER A N 1
ATOM 820 C CA . SER A 1 100 ? -8.528 -13.222 8.659 1.00 61.94 100 SER A CA 1
ATOM 821 C C . SER A 1 100 ? -10.058 -13.237 8.777 1.00 61.94 100 SER A C 1
ATOM 823 O O . SER A 1 100 ? -10.696 -12.222 9.076 1.00 61.94 100 SER A O 1
ATOM 825 N N . GLN A 1 101 ? -10.680 -14.396 8.533 1.00 67.44 101 GLN A N 1
ATOM 826 C CA . GLN A 1 101 ? -12.121 -14.529 8.732 1.00 67.44 101 GLN A CA 1
ATOM 827 C C . GLN A 1 101 ? -12.463 -14.329 10.210 1.00 67.44 101 GLN A C 1
ATOM 829 O O . GLN A 1 101 ? -12.369 -15.243 11.032 1.00 67.44 101 GLN A O 1
ATOM 834 N N . VAL A 1 102 ? -12.888 -13.111 10.538 1.00 78.88 102 VAL A N 1
ATOM 835 C CA . VAL A 1 102 ? -13.361 -12.758 11.868 1.00 78.88 102 VAL A CA 1
ATOM 836 C C . VAL A 1 102 ? -14.619 -13.568 12.171 1.00 78.88 102 VAL A C 1
ATOM 838 O O . VAL A 1 102 ? -15.562 -13.625 11.379 1.00 78.88 102 VAL A O 1
ATOM 841 N N . SER A 1 103 ? -14.649 -14.211 13.339 1.00 85.12 103 SER A N 1
ATOM 842 C CA . SER A 1 103 ? -15.788 -15.041 13.721 1.00 85.12 103 SER A CA 1
ATOM 843 C C . SER A 1 103 ? -17.072 -14.207 13.830 1.00 85.12 103 SER A C 1
ATOM 845 O O . SER A 1 103 ? -17.056 -13.058 14.281 1.00 85.12 103 SER A O 1
ATOM 847 N N . ARG A 1 104 ? -18.227 -14.807 13.508 1.00 82.44 104 ARG A N 1
ATOM 848 C CA . ARG A 1 104 ? -19.536 -14.154 13.713 1.00 82.44 104 ARG A CA 1
ATOM 849 C C . ARG A 1 104 ? -19.721 -13.675 15.156 1.00 82.44 104 ARG A C 1
ATOM 851 O O . ARG A 1 104 ? -20.283 -12.610 15.376 1.00 82.44 104 ARG A O 1
ATOM 858 N N . LYS A 1 105 ? -19.213 -14.433 16.137 1.00 84.25 105 LYS A N 1
ATOM 859 C CA . LYS A 1 105 ? -19.261 -14.059 17.559 1.00 84.25 105 LYS A CA 1
ATOM 860 C C . LYS A 1 105 ? -18.513 -12.753 17.826 1.00 84.25 105 LYS A C 1
ATOM 862 O O . LYS A 1 105 ? -19.057 -11.885 18.493 1.00 84.25 105 LYS A O 1
ATOM 867 N N . THR A 1 106 ? -17.320 -12.580 17.258 1.00 87.00 106 THR A N 1
ATOM 868 C CA . THR A 1 106 ? -16.536 -11.338 17.362 1.00 87.00 106 THR A CA 1
ATOM 869 C C . THR A 1 106 ? -17.320 -10.150 16.800 1.00 87.00 106 THR A C 1
ATOM 871 O O . THR A 1 106 ? -17.450 -9.130 17.471 1.00 87.00 106 THR A O 1
ATOM 874 N N . VAL A 1 107 ? -17.915 -10.305 15.611 1.00 87.19 107 VAL A N 1
ATOM 875 C CA . VAL A 1 107 ? -18.741 -9.265 14.970 1.00 87.19 107 VAL A CA 1
ATOM 876 C C . VAL A 1 107 ? -19.908 -8.845 15.868 1.00 87.19 107 VAL A C 1
ATOM 878 O O . VAL A 1 107 ? -20.117 -7.655 16.100 1.00 87.19 107 VAL A O 1
ATOM 881 N N . TYR A 1 108 ? -20.652 -9.808 16.410 1.00 86.94 108 TYR A N 1
ATOM 882 C CA . TYR A 1 108 ? -21.776 -9.511 17.295 1.00 86.94 108 TYR A CA 1
ATOM 883 C C . TYR A 1 108 ? -21.344 -8.897 18.632 1.00 86.94 108 TYR A C 1
ATOM 885 O O . TYR A 1 108 ? -21.983 -7.956 19.100 1.00 86.94 108 TYR A O 1
ATOM 893 N N . SER A 1 109 ? -20.246 -9.363 19.227 1.00 89.81 109 SER A N 1
ATOM 894 C CA . SER A 1 109 ? -19.698 -8.766 20.448 1.00 89.81 109 SER A CA 1
ATOM 895 C C . SER A 1 109 ? -19.296 -7.305 20.244 1.00 89.81 109 SER A C 1
ATOM 897 O O . SER A 1 109 ? -19.591 -6.475 21.100 1.00 89.81 109 SER A O 1
ATOM 899 N N . LEU A 1 110 ? -18.686 -6.960 19.105 1.00 90.88 110 LEU A N 1
ATOM 900 C CA . LEU A 1 110 ? -18.347 -5.569 18.781 1.00 90.88 110 LEU A CA 1
ATOM 901 C C . LEU A 1 110 ? -19.596 -4.694 18.625 1.00 90.88 110 LEU A C 1
ATOM 903 O O . LEU A 1 110 ? -19.613 -3.571 19.125 1.00 90.88 110 LEU A O 1
ATOM 907 N N . ARG A 1 111 ? -20.660 -5.213 17.995 1.00 89.69 111 ARG A N 1
ATOM 908 C CA . ARG A 1 111 ? -21.950 -4.506 17.905 1.00 89.69 111 ARG A CA 1
ATOM 909 C C . ARG A 1 111 ? -22.532 -4.224 19.288 1.00 89.69 111 ARG A C 1
ATOM 911 O O . ARG A 1 111 ? -22.913 -3.091 19.552 1.00 89.69 111 ARG A O 1
ATOM 918 N N . LEU A 1 112 ? -22.539 -5.213 20.184 1.00 90.00 112 LEU A N 1
ATOM 919 C CA . LEU A 1 112 ? -23.017 -5.019 21.556 1.00 90.00 112 LEU A CA 1
ATOM 920 C C . LEU A 1 112 ? -22.213 -3.961 22.308 1.00 90.00 112 LEU A C 1
ATOM 922 O O . LEU A 1 112 ? -22.796 -3.091 22.947 1.00 90.00 112 LEU A O 1
ATOM 926 N N . LEU A 1 113 ? -20.882 -4.020 22.227 1.00 91.56 113 LEU A N 1
ATOM 927 C CA . LEU A 1 113 ? -20.017 -3.037 22.878 1.00 91.56 113 LEU A CA 1
ATOM 928 C C . LEU A 1 113 ? -20.249 -1.627 22.338 1.00 91.56 113 LEU A C 1
ATOM 930 O O . LEU A 1 113 ? -20.308 -0.684 23.119 1.00 91.56 113 LEU A O 1
ATOM 934 N N . ARG A 1 114 ? -20.442 -1.481 21.024 1.00 90.94 114 ARG A N 1
ATOM 935 C CA . ARG A 1 114 ? -20.833 -0.208 20.415 1.00 90.94 114 ARG A CA 1
ATOM 936 C C . ARG A 1 114 ? -22.147 0.319 20.994 1.00 90.94 114 ARG A C 1
ATOM 938 O O . ARG A 1 114 ? -22.209 1.483 21.371 1.00 90.94 114 ARG A O 1
ATOM 945 N N . GLU A 1 115 ? -23.181 -0.514 21.093 1.00 88.62 115 GLU A N 1
ATOM 946 C CA . GLU A 1 115 ? -24.463 -0.079 21.666 1.00 88.62 115 GLU A CA 1
ATOM 947 C C . GLU A 1 115 ? -24.354 0.274 23.153 1.00 88.62 115 GLU A C 1
ATOM 949 O O . GLU A 1 115 ? -24.970 1.240 23.606 1.00 88.62 115 GLU A O 1
ATOM 954 N N . LEU A 1 116 ? -23.540 -0.457 23.919 1.00 89.81 116 LEU A N 1
ATOM 955 C CA . LEU A 1 116 ? -23.242 -0.092 25.305 1.00 89.81 116 LEU A CA 1
ATOM 956 C C . LEU A 1 116 ? -22.537 1.266 25.395 1.00 89.81 116 LEU A C 1
ATOM 958 O O . LEU A 1 116 ? -22.879 2.064 26.261 1.00 89.81 116 LEU A O 1
ATOM 962 N N . LEU A 1 117 ? -21.595 1.549 24.491 1.00 89.50 117 LEU A N 1
ATOM 963 C CA . LEU A 1 117 ? -20.873 2.822 24.460 1.00 89.50 117 LEU A CA 1
ATOM 964 C C . LEU A 1 117 ? -21.797 4.011 24.157 1.00 89.50 117 LEU A C 1
ATOM 966 O O . LEU A 1 117 ? -21.650 5.071 24.763 1.00 89.50 117 LEU A O 1
ATOM 970 N N . ILE A 1 118 ? -22.760 3.823 23.248 1.00 86.44 118 ILE A N 1
ATOM 971 C CA . ILE A 1 118 ? -23.754 4.843 22.878 1.00 86.44 118 ILE A CA 1
ATOM 972 C C . ILE A 1 118 ? -24.760 5.070 24.015 1.00 86.44 118 ILE A C 1
ATOM 974 O O . ILE A 1 118 ? -25.144 6.205 24.284 1.00 86.44 118 ILE A O 1
ATOM 978 N N . SER A 1 119 ? -25.204 3.999 24.677 1.00 81.44 119 SER A N 1
ATOM 979 C CA . SER A 1 119 ? -26.316 4.064 25.634 1.00 81.44 119 SER A CA 1
ATOM 980 C C . SER A 1 119 ? -25.921 4.434 27.067 1.00 81.44 119 SER A C 1
ATOM 982 O O . SER A 1 119 ? -26.810 4.781 27.843 1.00 81.44 119 SER A O 1
ATOM 984 N N . GLN A 1 120 ? -24.640 4.352 27.449 1.00 75.19 120 GLN A N 1
ATOM 985 C CA . GLN A 1 120 ? -24.226 4.416 28.860 1.00 75.19 120 GLN A CA 1
ATOM 986 C C . GLN A 1 120 ? -23.097 5.406 29.124 1.00 75.19 120 GLN A C 1
ATOM 988 O O . GLN A 1 120 ? -22.133 5.452 28.375 1.00 75.19 120 GLN A O 1
ATOM 993 N N . GLU A 1 121 ? -23.158 6.128 30.248 1.00 70.25 121 GLU A N 1
ATOM 994 C CA . GLU A 1 121 ? -22.096 7.047 30.702 1.00 70.25 121 GLU A CA 1
ATOM 995 C C . GLU A 1 121 ? -20.937 6.357 31.439 1.00 70.25 121 GLU A C 1
ATOM 997 O O . GLU A 1 121 ? -19.812 6.849 31.422 1.00 70.25 121 GLU A O 1
ATOM 1002 N N . HIS A 1 122 ? -21.181 5.211 32.079 1.00 73.31 122 HIS A N 1
ATOM 1003 C CA . HIS A 1 122 ? -20.195 4.553 32.942 1.00 73.31 122 HIS A CA 1
ATOM 1004 C C . HIS A 1 122 ? -19.412 3.471 32.186 1.00 73.31 122 HIS A C 1
ATOM 1006 O O . HIS A 1 122 ? -19.993 2.671 31.458 1.00 73.31 122 HIS A O 1
ATOM 1012 N N . GLY A 1 123 ? -18.090 3.412 32.388 1.00 78.06 123 GLY A N 1
ATOM 1013 C CA . GLY A 1 123 ? -17.222 2.400 31.765 1.00 78.06 123 GLY A CA 1
ATOM 1014 C C . GLY A 1 123 ? -16.941 2.620 30.272 1.00 78.06 123 GLY A C 1
ATOM 1015 O O . GLY A 1 123 ? -16.384 1.732 29.625 1.00 78.06 123 GLY A O 1
ATOM 1016 N N . LYS A 1 124 ? -17.292 3.796 29.724 1.00 86.69 124 LYS A N 1
ATOM 1017 C CA . LYS A 1 124 ? -17.099 4.136 28.305 1.00 86.69 124 LYS A CA 1
ATOM 1018 C C . LYS A 1 124 ? -15.657 3.933 27.831 1.00 86.69 124 LYS A C 1
ATOM 1020 O O . LYS A 1 124 ? -15.448 3.388 26.753 1.00 86.69 124 LYS A O 1
ATOM 1025 N N . LEU A 1 125 ? -14.673 4.311 28.648 1.00 87.50 125 LEU A N 1
ATOM 1026 C CA . LEU A 1 125 ? -13.257 4.215 28.292 1.00 87.50 125 LEU A CA 1
ATOM 1027 C C . LEU A 1 125 ? -12.800 2.772 28.045 1.00 87.50 125 LEU A C 1
ATOM 1029 O O . LEU A 1 125 ? -12.133 2.508 27.049 1.00 87.50 125 LEU A O 1
ATOM 1033 N N . ASP A 1 126 ? -13.169 1.828 28.914 1.00 88.56 126 ASP A N 1
ATOM 1034 C CA . ASP A 1 126 ? -12.763 0.424 28.766 1.00 88.56 126 ASP A CA 1
ATOM 1035 C C . ASP A 1 126 ? -13.424 -0.221 27.544 1.00 88.56 126 ASP A C 1
ATOM 1037 O O . ASP A 1 126 ? -12.779 -0.954 26.789 1.00 88.56 126 ASP A O 1
ATOM 1041 N N . ILE A 1 127 ? -14.696 0.110 27.305 1.00 90.44 127 ILE A N 1
ATOM 1042 C CA . ILE A 1 127 ? -15.419 -0.302 26.100 1.00 90.44 127 ILE A CA 1
ATOM 1043 C C . ILE A 1 127 ? -14.730 0.267 24.856 1.00 90.44 127 ILE A C 1
ATOM 1045 O O . ILE A 1 127 ? -14.463 -0.469 23.906 1.00 90.44 127 ILE A O 1
ATOM 1049 N N . MET A 1 128 ? -14.395 1.556 24.868 1.00 90.25 128 MET A N 1
ATOM 1050 C CA . MET A 1 128 ? -13.741 2.228 23.752 1.00 90.25 128 MET A CA 1
ATOM 1051 C C . MET A 1 128 ? -12.342 1.668 23.482 1.00 90.25 128 MET A C 1
ATOM 1053 O O . MET A 1 128 ? -12.030 1.390 22.328 1.00 90.25 128 MET A O 1
ATOM 1057 N N . ARG A 1 129 ? -11.519 1.430 24.512 1.00 90.12 129 ARG A N 1
ATOM 1058 C CA . ARG A 1 129 ? -10.210 0.762 24.373 1.00 90.12 129 ARG A CA 1
ATOM 1059 C C . ARG A 1 129 ? -10.350 -0.577 23.664 1.00 90.12 129 ARG A C 1
ATOM 1061 O O . ARG A 1 129 ? -9.579 -0.898 22.758 1.00 90.12 129 ARG A O 1
ATOM 1068 N N . LEU A 1 130 ? -11.350 -1.359 24.062 1.00 90.62 130 LEU A N 1
ATOM 1069 C CA . LEU A 1 130 ? -11.590 -2.663 23.472 1.00 90.62 130 LEU A CA 1
ATOM 1070 C C . LEU A 1 130 ? -12.072 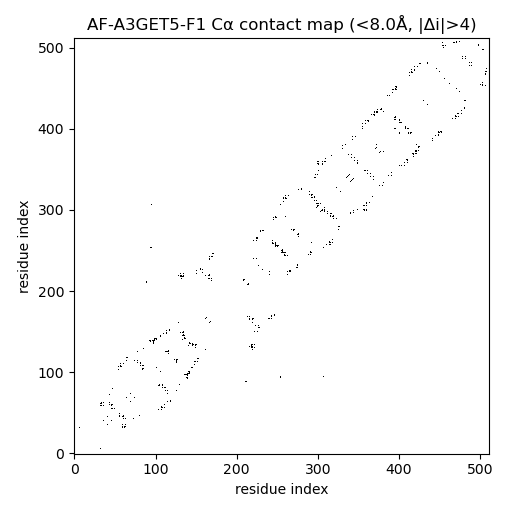-2.560 22.021 1.00 90.62 130 LEU A C 1
ATOM 1072 O O . LEU A 1 130 ? -11.571 -3.294 21.175 1.00 90.62 130 LEU A O 1
ATOM 1076 N N . LEU A 1 131 ? -12.977 -1.630 21.706 1.00 92.25 131 LEU A N 1
ATOM 1077 C CA . LEU A 1 131 ? -13.405 -1.363 20.327 1.00 92.25 131 LEU A CA 1
ATOM 1078 C C . LEU A 1 131 ? -12.233 -0.890 19.450 1.00 92.25 131 LEU A C 1
ATOM 1080 O O . LEU A 1 131 ? -12.043 -1.398 18.343 1.00 92.25 131 LEU A O 1
ATOM 1084 N N . ALA A 1 132 ? -11.395 0.011 19.968 1.00 92.44 132 ALA A N 1
ATOM 1085 C CA . ALA A 1 132 ? -10.224 0.537 19.274 1.00 92.44 132 ALA A CA 1
ATOM 1086 C C . ALA A 1 132 ? -9.275 -0.588 18.828 1.00 92.44 132 ALA A C 1
ATOM 1088 O O . ALA A 1 132 ? -8.777 -0.564 17.704 1.00 92.44 132 ALA A O 1
ATOM 1089 N N . CYS A 1 133 ? -9.118 -1.645 19.637 1.00 90.62 133 CYS A N 1
ATOM 1090 C CA . CYS A 1 133 ? -8.302 -2.819 19.307 1.00 90.62 133 CYS A CA 1
ATOM 1091 C C . CYS A 1 133 ? -8.723 -3.554 18.016 1.00 90.62 133 CYS A C 1
ATOM 1093 O O . CYS A 1 133 ? -7.893 -4.256 17.430 1.00 90.62 133 CYS A O 1
ATOM 1095 N N . TYR A 1 134 ? -9.975 -3.388 17.572 1.00 91.31 134 TYR A N 1
ATOM 1096 C CA . TYR A 1 134 ? -10.571 -4.075 16.418 1.00 91.31 134 TYR A CA 1
ATOM 1097 C C . TYR A 1 134 ? -10.826 -3.167 15.204 1.00 91.31 134 TYR A C 1
ATOM 1099 O O . TYR A 1 134 ? -11.500 -3.575 14.255 1.00 91.31 134 TYR A O 1
ATOM 1107 N N . THR A 1 135 ? -10.294 -1.941 15.223 1.00 91.38 135 THR A N 1
ATOM 1108 C CA . THR A 1 135 ? -10.588 -0.939 14.184 1.00 91.38 135 THR A CA 1
ATOM 1109 C C . THR A 1 135 ? -9.650 -1.013 12.983 1.00 91.38 135 THR A C 1
ATOM 1111 O O . THR A 1 135 ? -10.091 -0.759 11.873 1.00 91.38 135 THR A O 1
ATOM 1114 N N . ASN A 1 136 ? -8.375 -1.365 13.168 1.00 91.56 136 ASN A N 1
ATOM 1115 C CA . ASN A 1 136 ? -7.411 -1.430 12.065 1.00 91.56 136 ASN A CA 1
ATOM 1116 C C . ASN A 1 136 ? -7.617 -2.721 11.254 1.00 91.56 136 ASN A C 1
ATOM 1118 O O . ASN A 1 136 ? -7.303 -3.771 11.808 1.00 91.56 136 ASN A O 1
ATOM 1122 N N . PRO A 1 137 ? -8.071 -2.689 9.985 1.00 89.50 137 PRO A N 1
ATOM 1123 C CA . PRO A 1 137 ? -8.323 -3.887 9.171 1.00 89.50 137 PRO A CA 1
ATOM 1124 C C . PRO A 1 137 ? -7.037 -4.606 8.728 1.00 89.50 137 PRO A C 1
ATOM 1126 O O . PRO A 1 137 ? -7.093 -5.730 8.240 1.00 89.50 137 PRO A O 1
ATOM 1129 N N . ASN A 1 138 ? -5.869 -3.982 8.907 1.00 87.38 138 ASN A N 1
ATOM 1130 C CA . ASN A 1 138 ? -4.576 -4.535 8.499 1.00 87.38 138 ASN A CA 1
ATOM 1131 C C . ASN A 1 138 ? -3.962 -5.466 9.555 1.00 87.38 138 ASN A C 1
ATOM 1133 O O . ASN A 1 138 ? -2.766 -5.751 9.486 1.00 87.38 138 ASN A O 1
ATOM 1137 N N . LEU A 1 139 ? -4.735 -5.881 10.562 1.00 86.12 139 LEU A N 1
ATOM 1138 C CA . LEU A 1 139 ? -4.261 -6.734 11.646 1.00 86.12 139 LEU A CA 1
ATOM 1139 C C . LEU A 1 139 ? -4.841 -8.147 11.522 1.00 86.12 139 LEU A C 1
ATOM 1141 O O . LEU A 1 139 ? -5.950 -8.319 11.018 1.00 86.12 139 LEU A O 1
ATOM 1145 N N . PRO A 1 140 ? -4.150 -9.177 12.032 1.00 82.31 140 PRO A N 1
ATOM 1146 C CA . PRO A 1 140 ? -4.588 -10.556 11.815 1.00 82.31 140 PRO A CA 1
ATOM 1147 C C . PRO A 1 140 ? -5.896 -10.953 12.510 1.00 82.31 140 PRO A C 1
ATOM 1149 O O . PRO A 1 140 ? -6.456 -11.990 12.177 1.00 82.31 140 PRO A O 1
ATOM 1152 N N . TRP A 1 141 ? -6.407 -10.176 13.469 1.00 85.12 141 TRP A N 1
ATOM 1153 C CA . TRP A 1 141 ? -7.665 -10.460 14.189 1.00 85.12 141 TRP A CA 1
ATOM 1154 C C . TRP A 1 141 ? -8.826 -9.532 13.801 1.00 85.12 141 TRP A C 1
ATOM 1156 O O . TRP A 1 141 ? -9.861 -9.516 14.473 1.00 85.12 141 TRP A O 1
ATOM 1166 N N . THR A 1 142 ? -8.662 -8.736 12.748 1.00 87.44 142 THR A N 1
ATOM 1167 C CA . THR A 1 142 ? -9.633 -7.728 12.311 1.00 87.44 142 THR A CA 1
ATOM 1168 C C . THR A 1 142 ? -10.015 -7.920 10.846 1.00 87.44 142 THR A C 1
ATOM 1170 O O . THR A 1 142 ? -9.438 -8.731 10.126 1.00 87.44 142 THR A O 1
ATOM 1173 N N . SER A 1 143 ? -11.050 -7.201 10.411 1.00 87.50 143 SER A N 1
ATOM 1174 C CA . SER A 1 143 ? -11.491 -7.161 9.013 1.00 87.50 143 SER A CA 1
ATOM 1175 C C . SER A 1 143 ? -12.155 -5.820 8.704 1.00 87.50 143 SER A C 1
ATOM 1177 O O . SER A 1 143 ? -12.504 -5.066 9.614 1.00 87.50 143 SER A O 1
ATOM 1179 N N . GLU A 1 144 ? -12.433 -5.553 7.429 1.00 88.12 144 GLU A N 1
ATOM 1180 C CA . GLU A 1 144 ? -13.219 -4.381 7.011 1.00 88.12 144 GLU A CA 1
ATOM 1181 C C . GLU A 1 144 ? -14.590 -4.308 7.709 1.00 88.12 144 GLU A C 1
ATOM 1183 O O . GLU A 1 144 ? -15.107 -3.229 7.994 1.00 88.12 144 GLU A O 1
ATOM 1188 N N . ILE A 1 145 ? -15.196 -5.456 8.038 1.00 87.62 145 ILE A N 1
ATOM 1189 C CA . ILE A 1 145 ? -16.481 -5.500 8.750 1.00 87.62 145 ILE A CA 1
ATOM 1190 C C . ILE A 1 145 ? -16.323 -4.960 10.175 1.00 87.62 145 ILE A C 1
ATOM 1192 O O . ILE A 1 145 ? -17.162 -4.181 10.632 1.00 87.62 145 ILE A O 1
ATOM 1196 N N . THR A 1 146 ? -15.261 -5.355 10.889 1.00 89.81 146 THR A N 1
ATOM 1197 C CA . THR A 1 146 ? -15.027 -4.868 12.258 1.00 89.81 146 THR A CA 1
ATOM 1198 C C . THR A 1 146 ? -14.709 -3.380 12.255 1.00 89.81 146 THR A C 1
ATOM 1200 O O . THR A 1 146 ? -15.262 -2.638 13.064 1.00 89.81 146 THR A O 1
ATOM 1203 N N . GLU A 1 147 ? -13.912 -2.931 11.289 1.00 90.31 147 GLU A N 1
ATOM 1204 C CA . GLU A 1 147 ? -13.621 -1.519 11.064 1.00 90.31 147 GLU A CA 1
ATOM 1205 C C . GLU A 1 147 ? -14.901 -0.695 10.823 1.00 90.31 147 GLU A C 1
ATOM 1207 O O . GLU A 1 147 ? -15.076 0.355 11.443 1.00 90.31 147 GLU A O 1
ATOM 1212 N N . LYS A 1 148 ? -15.816 -1.157 9.956 1.00 88.75 148 LYS A N 1
ATOM 1213 C CA . LYS A 1 148 ? -17.085 -0.460 9.663 1.00 88.75 148 LYS A CA 1
ATOM 1214 C C . LYS A 1 148 ? -17.988 -0.341 10.893 1.00 88.75 148 LYS A C 1
ATOM 1216 O O . LYS A 1 148 ? -18.598 0.705 11.104 1.00 88.75 148 LYS A O 1
ATOM 1221 N N . ILE A 1 149 ? -18.064 -1.386 11.719 1.00 87.81 149 ILE A N 1
ATOM 1222 C CA . ILE A 1 149 ? -18.864 -1.374 12.955 1.00 87.81 149 ILE A CA 1
ATOM 1223 C C . ILE A 1 149 ? -18.328 -0.313 13.916 1.00 87.81 149 ILE A C 1
ATOM 1225 O O . ILE A 1 149 ? -19.090 0.532 14.387 1.00 87.81 149 ILE A O 1
ATOM 1229 N N . VAL A 1 150 ? -17.020 -0.334 14.178 1.00 88.31 150 VAL A N 1
ATOM 1230 C CA . VAL A 1 150 ? -16.392 0.577 15.144 1.00 88.31 150 VAL A CA 1
ATOM 1231 C C . VAL A 1 150 ? -16.307 2.011 14.612 1.00 88.31 150 VAL A C 1
ATOM 1233 O O . VAL A 1 150 ? -16.439 2.959 15.378 1.00 88.31 150 VAL A O 1
ATOM 1236 N N . GLY A 1 151 ? -16.178 2.191 13.296 1.00 84.06 151 GLY A N 1
ATOM 1237 C CA . GLY A 1 151 ? -16.022 3.495 12.647 1.00 84.06 151 GLY A CA 1
ATOM 1238 C C . GLY A 1 151 ? -17.228 4.444 12.735 1.00 84.06 151 GLY A C 1
ATOM 1239 O O . GLY A 1 151 ? -17.175 5.539 12.190 1.00 84.06 151 GLY A O 1
ATOM 1240 N N . SER A 1 152 ? -18.319 4.032 13.380 1.00 79.12 152 SER A N 1
ATOM 1241 C CA . SER A 1 152 ? -19.571 4.796 13.491 1.00 79.12 152 SER A CA 1
ATOM 1242 C C . SER A 1 152 ? -19.854 5.307 14.908 1.00 79.12 152 SER A C 1
ATOM 1244 O O . SER A 1 152 ? -20.984 5.686 15.212 1.00 79.12 152 SER A O 1
ATOM 1246 N N . VAL A 1 153 ? -18.857 5.245 15.789 1.00 84.19 153 VAL A N 1
ATOM 1247 C CA . VAL A 1 153 ? -18.959 5.665 17.188 1.00 84.19 153 VAL A CA 1
ATOM 1248 C C . VAL A 1 153 ? -18.475 7.108 17.330 1.00 84.19 153 VAL A C 1
ATOM 1250 O O . VAL A 1 153 ? -17.423 7.457 16.800 1.00 84.19 153 VAL A O 1
ATOM 1253 N N . ASP A 1 154 ? -19.221 7.920 18.078 1.00 82.50 154 ASP A N 1
ATOM 1254 C CA . ASP A 1 154 ? -18.781 9.247 18.514 1.00 82.50 154 ASP A CA 1
ATOM 1255 C C . ASP A 1 154 ? -17.944 9.139 19.799 1.00 82.50 154 ASP A C 1
ATOM 1257 O O . ASP A 1 154 ? -18.387 8.549 20.789 1.00 82.50 154 ASP A O 1
ATOM 1261 N N . VAL A 1 155 ? -16.710 9.646 19.758 1.00 81.44 155 VAL A N 1
ATOM 1262 C CA . VAL A 1 155 ? -15.705 9.460 20.819 1.00 81.44 155 VAL A CA 1
ATOM 1263 C C . VAL A 1 155 ? -14.852 10.701 21.096 1.00 81.44 155 VAL A C 1
ATOM 1265 O O . VAL A 1 155 ? -13.770 10.567 21.667 1.00 81.44 155 VAL A O 1
ATOM 1268 N N . GLU A 1 156 ? -15.312 11.898 20.714 1.00 81.44 156 GLU A N 1
ATOM 1269 C CA . GLU A 1 156 ? -14.542 13.149 20.863 1.00 81.44 156 GLU A CA 1
ATOM 1270 C C . GLU A 1 156 ? -14.003 13.348 22.294 1.00 81.44 156 GLU A C 1
ATOM 1272 O O . GLU A 1 156 ? -12.799 13.541 22.474 1.00 81.44 156 GLU A O 1
ATOM 1277 N N . ASP A 1 157 ? -14.848 13.164 23.311 1.00 81.00 157 ASP A N 1
ATOM 1278 C CA . ASP A 1 157 ? -14.524 13.458 24.718 1.00 81.00 157 ASP A CA 1
ATOM 1279 C C . ASP A 1 157 ? -13.448 12.555 25.349 1.00 81.00 157 ASP A C 1
ATOM 1281 O O . ASP A 1 157 ? -12.944 12.853 26.430 1.00 81.00 157 ASP A O 1
ATOM 1285 N N . MET A 1 158 ? -13.097 11.428 24.720 1.00 85.31 158 MET A N 1
ATOM 1286 C CA . MET A 1 158 ? -12.216 10.417 25.324 1.00 85.31 158 MET A CA 1
ATOM 1287 C C . MET A 1 158 ? -10.916 10.185 24.539 1.00 85.31 158 MET A C 1
ATOM 1289 O O . MET A 1 158 ? -10.086 9.360 24.933 1.00 85.31 158 MET A O 1
ATOM 1293 N N . MET A 1 159 ? -10.702 10.905 23.433 1.00 87.81 159 MET A N 1
ATOM 1294 C CA . MET A 1 159 ? -9.504 10.725 22.604 1.00 87.81 159 MET A CA 1
ATOM 1295 C C . MET A 1 159 ? -8.216 11.125 23.317 1.00 87.81 159 MET A C 1
ATOM 1297 O O . MET A 1 159 ? -7.191 10.463 23.151 1.00 87.81 159 MET A O 1
ATOM 1301 N N . GLU A 1 160 ? -8.261 12.192 24.113 1.00 88.44 160 GLU A N 1
ATOM 1302 C CA . GLU A 1 160 ? -7.098 12.655 24.871 1.00 88.44 160 GLU A CA 1
ATOM 1303 C C . GLU A 1 160 ? -6.654 11.593 25.885 1.00 88.44 160 GLU A C 1
ATOM 1305 O O . GLU A 1 160 ? -5.474 11.251 25.958 1.00 88.44 160 GLU A O 1
ATOM 1310 N N . GLU A 1 161 ? -7.604 10.962 26.579 1.00 90.06 161 GLU A N 1
ATOM 1311 C CA . GLU A 1 161 ? -7.298 9.892 27.526 1.00 90.06 161 GLU A CA 1
ATOM 1312 C C . GLU A 1 161 ? -6.692 8.657 26.837 1.00 90.06 161 GLU A C 1
ATOM 1314 O O . GLU A 1 161 ? -5.743 8.064 27.361 1.00 90.06 161 GLU A O 1
ATOM 1319 N N . LEU A 1 162 ? -7.157 8.287 25.636 1.00 89.69 162 LEU A N 1
ATOM 1320 C CA . LEU A 1 162 ? -6.517 7.222 24.851 1.00 89.69 162 LEU A CA 1
ATOM 1321 C C . LEU A 1 162 ? -5.083 7.578 24.455 1.00 89.69 162 LEU A C 1
ATOM 1323 O O . LEU A 1 162 ? -4.206 6.715 24.500 1.00 89.69 162 LEU A O 1
ATOM 1327 N N . ILE A 1 163 ? -4.808 8.834 24.096 1.00 89.69 163 ILE A N 1
ATOM 1328 C CA . ILE A 1 163 ? -3.436 9.260 23.808 1.00 89.69 163 ILE A CA 1
ATOM 1329 C C . ILE A 1 163 ? -2.551 9.081 25.043 1.00 89.69 163 ILE A C 1
ATOM 1331 O O . ILE A 1 163 ? -1.479 8.478 24.937 1.00 89.69 163 ILE A O 1
ATOM 1335 N N . GLU A 1 164 ? -2.978 9.602 26.195 1.00 90.00 164 GLU A N 1
ATOM 1336 C CA . GLU A 1 164 ? -2.177 9.572 27.423 1.00 90.00 164 GLU A CA 1
ATOM 1337 C C . GLU A 1 164 ? -1.939 8.150 27.930 1.00 90.00 164 GLU A C 1
ATOM 1339 O O . GLU A 1 164 ? -0.855 7.847 28.430 1.00 90.00 164 GLU A O 1
ATOM 1344 N N . THR A 1 165 ? -2.940 7.277 27.808 1.00 88.75 165 THR A N 1
ATOM 1345 C CA . THR A 1 165 ? -2.906 5.945 28.425 1.00 88.75 165 THR A CA 1
ATOM 1346 C C . THR A 1 165 ? -2.427 4.842 27.488 1.00 88.75 165 THR A C 1
ATOM 1348 O O . THR A 1 165 ? -1.805 3.893 27.961 1.00 88.75 165 THR A O 1
ATOM 1351 N N . GLU A 1 166 ? -2.639 4.971 26.174 1.00 87.19 166 GLU A N 1
ATOM 1352 C CA . GLU A 1 166 ? -2.301 3.924 25.200 1.00 87.19 166 GLU A CA 1
ATOM 1353 C C . GLU A 1 166 ? -1.176 4.334 24.248 1.00 87.19 166 GLU A C 1
ATOM 1355 O O . GLU A 1 166 ? -0.303 3.521 23.958 1.00 87.19 166 GLU A O 1
ATOM 1360 N N . LEU A 1 167 ? -1.136 5.573 23.747 1.00 85.94 167 LEU A N 1
ATOM 1361 C CA . LEU A 1 167 ? -0.127 5.947 22.745 1.00 85.94 167 LEU A CA 1
ATOM 1362 C C . LEU A 1 167 ? 1.174 6.448 23.363 1.00 85.94 167 LEU A C 1
ATOM 1364 O O . LEU A 1 167 ? 2.239 5.908 23.062 1.00 85.94 167 LEU A O 1
ATOM 1368 N N . LYS A 1 168 ? 1.114 7.449 24.247 1.00 86.75 168 LYS A N 1
ATOM 1369 C CA . LYS A 1 168 ? 2.314 8.039 24.861 1.00 86.75 168 LYS A CA 1
ATOM 1370 C C . LYS A 1 168 ? 3.184 7.025 25.611 1.00 86.75 168 LYS A C 1
ATOM 1372 O O . LYS A 1 168 ? 4.398 7.080 25.421 1.00 86.75 168 LYS A O 1
ATOM 1377 N N . PRO A 1 169 ? 2.639 6.074 26.394 1.00 84.56 169 PRO A N 1
ATOM 1378 C CA . PRO A 1 169 ? 3.457 5.074 27.085 1.00 84.56 169 PRO A CA 1
ATOM 1379 C C . PRO A 1 169 ? 4.140 4.089 26.129 1.00 84.56 169 PRO A C 1
ATOM 1381 O O . PRO A 1 169 ? 5.131 3.457 26.494 1.00 84.56 169 PRO A O 1
ATOM 1384 N N . ASN A 1 170 ? 3.607 3.954 24.911 1.00 79.00 170 ASN A N 1
ATOM 1385 C CA . ASN A 1 170 ? 4.139 3.098 23.857 1.00 79.00 170 ASN A CA 1
ATOM 1386 C C . ASN A 1 170 ? 5.025 3.853 22.857 1.00 79.00 170 ASN A C 1
ATOM 1388 O O . ASN A 1 170 ? 5.580 3.226 21.954 1.00 79.00 170 ASN A O 1
ATOM 1392 N N . LEU A 1 171 ? 5.220 5.165 23.024 1.00 77.19 171 LEU A N 1
ATOM 1393 C CA . LEU A 1 171 ? 6.309 5.855 22.350 1.00 77.19 171 LEU A CA 1
ATOM 1394 C C . LEU A 1 171 ? 7.617 5.284 22.891 1.00 77.19 171 LEU A C 1
ATOM 1396 O O . LEU A 1 171 ? 7.924 5.414 24.079 1.00 77.19 171 LEU A O 1
ATOM 1400 N N . LEU A 1 172 ? 8.399 4.652 22.016 1.00 64.69 172 LEU A N 1
ATOM 1401 C CA . LEU A 1 172 ? 9.780 4.335 22.340 1.00 64.69 172 LEU A CA 1
ATOM 1402 C C . LEU A 1 172 ? 10.436 5.651 22.752 1.00 64.69 172 LEU A C 1
ATOM 1404 O O . LEU A 1 172 ? 10.386 6.632 22.007 1.00 64.69 172 LEU A O 1
ATOM 1408 N N . VAL A 1 173 ? 10.976 5.697 23.972 1.00 57.72 173 VAL A N 1
ATOM 1409 C CA . VAL A 1 173 ? 11.723 6.858 24.450 1.00 57.72 173 VAL A CA 1
ATOM 1410 C C . VAL A 1 173 ? 12.919 6.981 23.527 1.00 57.72 173 VAL A C 1
ATOM 1412 O O . VAL A 1 173 ? 13.927 6.298 23.713 1.00 57.72 173 VAL A O 1
ATOM 1415 N N . LEU A 1 174 ? 12.787 7.824 22.503 1.00 42.84 174 LEU A N 1
ATOM 1416 C CA . LEU A 1 174 ? 13.905 8.150 21.650 1.00 42.84 174 LEU A CA 1
ATOM 1417 C C . LEU A 1 174 ? 14.973 8.718 22.585 1.00 42.84 174 LEU A C 1
ATOM 1419 O O . LEU A 1 174 ? 14.696 9.650 23.354 1.00 42.84 174 LEU A O 1
ATOM 1423 N N . PRO A 1 175 ? 16.183 8.147 22.592 1.00 39.41 175 PRO A N 1
ATOM 1424 C CA . PRO A 1 175 ? 17.278 8.749 23.322 1.00 39.41 175 PRO A CA 1
ATOM 1425 C C . PRO A 1 175 ? 17.381 10.188 22.838 1.00 39.41 175 PRO A C 1
ATOM 1427 O O . PRO A 1 175 ? 17.420 10.423 21.631 1.00 39.41 175 PRO A O 1
ATOM 1430 N N . LYS A 1 176 ? 17.387 11.152 23.768 1.00 35.41 176 LYS A N 1
ATOM 1431 C CA . LYS A 1 176 ? 17.636 12.556 23.435 1.00 35.41 176 LYS A CA 1
ATOM 1432 C C . LYS A 1 176 ? 18.849 12.578 22.514 1.00 35.41 176 LYS A C 1
ATOM 1434 O O . LYS A 1 176 ? 19.952 12.275 22.970 1.00 35.41 176 LYS A O 1
ATOM 1439 N N . VAL A 1 177 ? 18.635 12.874 21.231 1.00 38.97 177 VAL A N 1
ATOM 1440 C CA . VAL A 1 177 ? 19.724 13.130 20.296 1.00 38.97 177 VAL A CA 1
ATOM 1441 C C . VAL A 1 177 ? 20.454 14.290 20.936 1.00 38.97 177 VAL A C 1
ATOM 1443 O O . VAL A 1 177 ? 19.900 15.386 21.038 1.00 38.97 177 VAL A O 1
ATOM 1446 N N . ALA A 1 178 ? 21.618 14.003 21.521 1.00 37.06 178 ALA A N 1
ATOM 1447 C CA . ALA A 1 178 ? 22.419 15.003 22.191 1.00 37.06 178 ALA A CA 1
ATOM 1448 C C . ALA A 1 178 ? 22.598 16.126 21.178 1.00 37.06 178 ALA A C 1
ATOM 1450 O O . ALA A 1 178 ? 23.168 15.919 20.104 1.00 37.06 178 ALA A O 1
ATOM 1451 N N . GLY A 1 179 ? 21.978 17.268 21.477 1.00 35.31 179 GLY A N 1
ATOM 1452 C CA . GLY A 1 179 ? 21.955 18.398 20.576 1.00 35.31 179 GLY A CA 1
ATOM 1453 C C . GLY A 1 179 ? 23.377 18.691 20.132 1.00 35.31 179 GLY A C 1
ATOM 1454 O O . GLY A 1 179 ? 24.298 18.699 20.950 1.00 35.31 179 GLY A O 1
ATOM 1455 N N . LYS A 1 180 ? 23.543 18.925 18.831 1.00 39.44 180 LYS A N 1
ATOM 1456 C CA . LYS A 1 180 ? 24.736 19.548 18.269 1.00 39.44 180 LYS A CA 1
ATOM 1457 C C . LYS A 1 180 ? 25.030 20.832 19.055 1.00 39.44 180 LYS A C 1
ATOM 1459 O O . LYS A 1 180 ? 24.492 21.888 18.738 1.00 39.44 180 LYS A O 1
ATOM 1464 N N . LYS A 1 181 ? 25.877 20.744 20.079 1.00 37.78 181 LYS A N 1
ATOM 1465 C CA . LYS A 1 181 ? 26.617 21.861 20.662 1.00 37.78 181 LYS A CA 1
ATOM 1466 C C . LYS A 1 181 ? 28.001 21.380 21.093 1.00 37.78 181 LYS A C 1
ATOM 1468 O O . LYS A 1 181 ? 28.128 20.464 21.894 1.00 37.78 181 LYS A O 1
ATOM 1473 N N . ALA A 1 182 ? 28.983 22.111 20.570 1.00 32.84 182 ALA A N 1
ATOM 1474 C CA . ALA A 1 182 ? 30.370 22.237 20.999 1.00 32.84 182 ALA A CA 1
ATOM 1475 C C . ALA A 1 182 ? 31.350 21.104 20.638 1.00 32.84 182 ALA A C 1
ATOM 1477 O O . ALA A 1 182 ? 31.484 20.086 21.307 1.00 32.84 182 ALA A O 1
ATOM 1478 N N . LEU A 1 183 ? 32.133 21.400 19.596 1.00 45.09 183 LEU A N 1
ATOM 1479 C CA . LEU A 1 183 ? 33.573 21.153 19.553 1.00 45.09 183 LEU A CA 1
ATOM 1480 C C . LEU A 1 183 ? 34.223 21.306 20.943 1.00 45.09 183 LEU A C 1
ATOM 1482 O O . LEU A 1 183 ? 34.006 22.323 21.594 1.00 45.09 183 LEU A O 1
ATOM 1486 N N . GLN A 1 184 ? 35.083 20.338 21.278 1.00 43.56 184 GLN A N 1
ATOM 1487 C CA . GLN A 1 184 ? 36.250 20.363 22.183 1.00 43.56 184 GLN A CA 1
ATOM 1488 C C . GLN A 1 184 ? 36.205 19.274 23.259 1.00 43.56 184 GLN A C 1
ATOM 1490 O O . GLN A 1 184 ? 35.525 19.388 24.272 1.00 43.56 184 GLN A O 1
ATOM 1495 N N . GLY A 1 185 ? 37.022 18.239 23.046 1.00 34.94 185 GLY A N 1
ATOM 1496 C CA . GLY A 1 185 ? 37.372 17.270 24.080 1.00 34.94 185 GLY A CA 1
ATOM 1497 C C . GLY A 1 185 ? 37.700 15.886 23.537 1.00 34.94 185 GLY A C 1
ATOM 1498 O O . GLY A 1 185 ? 36.907 14.978 23.721 1.00 34.94 185 GLY A O 1
ATOM 1499 N N . GLY A 1 186 ? 38.866 15.741 22.896 1.00 34.12 186 GLY A N 1
ATOM 1500 C CA . GLY A 1 186 ? 39.621 14.483 22.810 1.00 34.12 186 GLY A CA 1
ATOM 1501 C C . GLY A 1 186 ? 38.974 13.299 22.079 1.00 34.12 186 GLY A C 1
ATOM 1502 O O . GLY A 1 186 ? 38.007 12.700 22.537 1.00 34.12 186 GLY A O 1
ATOM 1503 N N . LEU A 1 187 ? 39.610 12.882 20.984 1.00 41.75 187 LEU A N 1
ATOM 1504 C CA . LEU A 1 187 ? 39.442 11.566 20.364 1.00 41.75 187 LEU A CA 1
ATOM 1505 C C . LEU A 1 187 ? 39.624 10.448 21.408 1.00 41.75 187 LEU A C 1
ATOM 1507 O O . LEU A 1 187 ? 40.737 10.005 21.662 1.00 41.75 187 LEU A O 1
ATOM 1511 N N . ASN A 1 188 ? 38.521 9.972 21.981 1.00 36.41 188 ASN A N 1
ATOM 1512 C CA . ASN A 1 188 ? 38.431 8.666 22.623 1.00 36.41 188 ASN A CA 1
ATOM 1513 C C . ASN A 1 188 ? 37.435 7.825 21.816 1.00 36.41 188 ASN A C 1
ATOM 1515 O O . ASN A 1 188 ? 36.245 7.805 22.147 1.00 36.41 188 ASN A O 1
ATOM 1519 N N . PRO A 1 189 ? 37.874 7.138 20.745 1.00 39.31 189 PRO A N 1
ATOM 1520 C CA . PRO A 1 189 ? 37.040 6.134 20.108 1.00 39.31 189 PRO A CA 1
ATOM 1521 C C . PRO A 1 189 ? 36.822 5.003 21.120 1.00 39.31 189 PRO A C 1
ATOM 1523 O O . PRO A 1 189 ? 37.701 4.180 21.369 1.00 39.31 189 PRO A O 1
ATOM 1526 N N . ARG A 1 190 ? 35.646 4.975 21.758 1.00 42.12 190 ARG A N 1
ATOM 1527 C CA . ARG A 1 190 ? 35.217 3.818 22.546 1.00 42.12 190 ARG A CA 1
ATOM 1528 C C . ARG A 1 190 ? 34.890 2.689 21.574 1.00 42.12 190 ARG A C 1
ATOM 1530 O O . ARG A 1 190 ? 33.793 2.626 21.031 1.00 42.12 190 ARG A O 1
ATOM 1537 N N . LEU A 1 191 ? 35.860 1.805 21.372 1.00 41.09 191 LEU A N 1
ATOM 1538 C CA . LEU A 1 191 ? 35.673 0.502 20.746 1.00 41.09 191 LEU A CA 1
ATOM 1539 C C . LEU A 1 191 ? 34.536 -0.273 21.453 1.00 41.09 191 LEU A C 1
ATOM 1541 O O . LEU A 1 191 ? 34.670 -0.727 22.587 1.00 41.09 191 LEU A O 1
ATOM 1545 N N . GLY A 1 192 ? 33.391 -0.389 20.779 1.00 46.16 192 GLY A N 1
ATOM 1546 C CA . GLY A 1 192 ? 32.745 -1.679 20.513 1.00 46.16 192 GLY A CA 1
ATOM 1547 C C . GLY A 1 192 ? 31.894 -2.396 21.568 1.00 46.16 192 GLY A C 1
ATOM 1548 O O . GLY A 1 192 ? 31.344 -3.426 21.210 1.00 46.16 192 GLY A O 1
ATOM 1549 N N . TYR A 1 193 ? 31.727 -1.928 22.815 1.00 41.38 193 TYR A N 1
ATOM 1550 C CA . TYR A 1 193 ? 30.958 -2.721 23.813 1.00 41.38 193 TYR A CA 1
ATOM 1551 C C . TYR A 1 193 ? 29.929 -1.959 24.665 1.00 41.38 193 TYR A C 1
ATOM 1553 O O . TYR A 1 193 ? 29.130 -2.576 25.365 1.00 41.38 193 TYR A O 1
ATOM 1561 N N . GLY A 1 194 ? 29.882 -0.625 24.587 1.00 42.25 194 GLY A N 1
ATOM 1562 C CA . GLY A 1 194 ? 28.837 0.166 25.260 1.00 42.25 194 GLY A CA 1
ATOM 1563 C C . GLY A 1 194 ? 27.507 0.222 24.496 1.00 42.25 194 GLY A C 1
ATOM 1564 O O . GLY A 1 194 ? 26.464 0.437 25.109 1.00 42.25 194 GLY A O 1
ATOM 1565 N N . GLY A 1 195 ? 27.556 0.022 23.172 1.00 49.81 195 GLY A N 1
ATOM 1566 C CA . GLY A 1 195 ? 26.393 -0.016 22.281 1.00 49.81 195 GLY A CA 1
ATOM 1567 C C . GLY A 1 195 ? 25.670 -1.357 22.320 1.00 49.81 195 GLY A C 1
ATOM 1568 O O . GLY A 1 195 ? 24.460 -1.362 22.452 1.00 49.81 195 GLY A O 1
ATOM 1569 N N . ALA A 1 196 ? 26.397 -2.479 22.367 1.00 52.12 196 ALA A N 1
ATOM 1570 C CA . ALA A 1 196 ? 25.803 -3.817 22.322 1.00 52.12 196 ALA A CA 1
ATOM 1571 C C . ALA A 1 196 ? 24.765 -4.055 23.429 1.00 52.12 196 ALA A C 1
ATOM 1573 O O . ALA A 1 196 ? 23.666 -4.497 23.146 1.00 52.12 196 ALA A O 1
ATOM 1574 N N . LYS A 1 197 ? 25.044 -3.694 24.692 1.00 53.78 197 LYS A N 1
ATOM 1575 C CA . LYS A 1 197 ? 24.051 -3.849 25.775 1.00 53.78 197 LYS A CA 1
ATOM 1576 C C . LYS A 1 197 ? 22.809 -2.982 25.548 1.00 53.78 197 LYS A C 1
ATOM 1578 O O . LYS A 1 197 ? 21.725 -3.346 25.978 1.00 53.78 197 LYS A O 1
ATOM 1583 N N . ARG A 1 198 ? 22.971 -1.828 24.906 1.00 59.16 198 ARG A N 1
ATOM 1584 C CA . ARG A 1 198 ? 21.885 -0.896 24.624 1.00 59.16 198 ARG A CA 1
ATOM 1585 C C . ARG A 1 198 ? 21.079 -1.316 23.399 1.00 59.16 198 ARG A C 1
ATOM 1587 O O . ARG A 1 198 ? 19.866 -1.296 23.484 1.00 59.16 198 ARG A O 1
ATOM 1594 N N . GLU A 1 199 ? 21.736 -1.748 22.332 1.00 59.09 199 GLU A N 1
ATOM 1595 C CA . GLU A 1 199 ? 21.118 -2.364 21.157 1.00 59.09 199 GLU A CA 1
ATOM 1596 C C . GLU A 1 199 ? 20.377 -3.638 21.554 1.00 59.09 199 GLU A C 1
ATOM 1598 O O . GLU A 1 199 ? 19.226 -3.784 21.184 1.00 59.09 199 GLU A O 1
ATOM 1603 N N . ILE A 1 200 ? 20.963 -4.485 22.410 1.00 60.25 200 ILE A N 1
ATOM 1604 C CA . ILE A 1 200 ? 20.290 -5.661 22.980 1.00 60.25 200 ILE A CA 1
ATOM 1605 C C . ILE A 1 200 ? 19.057 -5.240 23.792 1.00 60.25 200 ILE A C 1
ATOM 1607 O O . ILE A 1 200 ? 17.994 -5.814 23.612 1.00 60.25 200 ILE A O 1
ATOM 1611 N N . LEU A 1 201 ? 19.151 -4.217 24.653 1.00 61.25 201 LEU A N 1
ATOM 1612 C CA . LEU A 1 201 ? 17.996 -3.738 25.429 1.00 61.25 201 LEU A CA 1
ATOM 1613 C C . LEU A 1 201 ? 16.914 -3.081 24.554 1.00 61.25 201 LEU A C 1
ATOM 1615 O O . LEU A 1 201 ? 15.728 -3.230 24.841 1.00 61.25 201 LEU A O 1
ATOM 1619 N N . GLU A 1 202 ? 17.302 -2.346 23.511 1.00 65.19 202 GLU A N 1
ATOM 1620 C CA . GLU A 1 202 ? 16.391 -1.735 22.537 1.00 65.19 202 GLU A CA 1
ATOM 1621 C C . GLU A 1 202 ? 15.739 -2.817 21.658 1.00 65.19 202 GLU A C 1
ATOM 1623 O O . GLU A 1 202 ? 14.536 -2.760 21.409 1.00 65.19 202 GLU A O 1
ATOM 1628 N N . GLU A 1 203 ? 16.486 -3.846 21.260 1.00 63.84 203 GLU A N 1
ATOM 1629 C CA . GLU A 1 203 ? 15.991 -5.002 20.516 1.00 63.84 203 GLU A CA 1
ATOM 1630 C C . GLU A 1 203 ? 15.070 -5.873 21.379 1.00 63.84 203 GLU A C 1
ATOM 1632 O O . GLU A 1 203 ? 13.998 -6.249 20.916 1.00 63.84 203 GLU A O 1
ATOM 1637 N N . ASP A 1 204 ? 15.401 -6.118 22.648 1.00 64.00 204 ASP A N 1
ATOM 1638 C CA . ASP A 1 204 ? 14.537 -6.816 23.605 1.00 64.00 204 ASP A CA 1
ATOM 1639 C C . ASP A 1 204 ? 13.256 -6.015 23.882 1.00 64.00 204 ASP A C 1
ATOM 1641 O O . ASP A 1 204 ? 12.161 -6.578 23.929 1.00 64.00 204 ASP A O 1
ATOM 1645 N N . ALA A 1 205 ? 13.350 -4.687 24.016 1.00 65.12 205 ALA A N 1
ATOM 1646 C CA . ALA A 1 205 ? 12.183 -3.819 24.161 1.00 65.12 205 ALA A CA 1
ATOM 1647 C C . ALA A 1 205 ? 11.285 -3.857 22.915 1.00 65.12 205 ALA A C 1
ATOM 1649 O O . ALA A 1 205 ? 10.062 -3.940 23.055 1.00 65.12 205 ALA A O 1
ATOM 1650 N N . ARG A 1 206 ? 11.877 -3.851 21.712 1.00 66.69 206 ARG A N 1
ATOM 1651 C CA . ARG A 1 206 ? 11.157 -3.998 20.439 1.00 66.69 206 ARG A CA 1
ATOM 1652 C C . ARG A 1 206 ? 10.533 -5.385 20.318 1.00 66.69 206 ARG A C 1
ATOM 1654 O O . ARG A 1 206 ? 9.339 -5.480 20.075 1.00 66.69 206 ARG A O 1
ATOM 1661 N N . ARG A 1 207 ? 11.271 -6.465 20.579 1.00 66.81 207 ARG A N 1
ATOM 1662 C CA . ARG A 1 207 ? 10.747 -7.844 20.576 1.00 66.81 207 ARG A CA 1
ATOM 1663 C C . ARG A 1 207 ? 9.563 -7.998 21.534 1.00 66.81 207 ARG A C 1
ATOM 1665 O O . ARG A 1 207 ? 8.536 -8.532 21.132 1.00 66.81 207 ARG A O 1
ATOM 1672 N N . ASN A 1 208 ? 9.658 -7.446 22.745 1.00 65.69 208 ASN A N 1
ATOM 1673 C CA . ASN A 1 208 ? 8.561 -7.436 23.720 1.00 65.69 208 ASN A CA 1
ATOM 1674 C C . ASN A 1 208 ? 7.367 -6.570 23.288 1.00 65.69 208 ASN A C 1
ATOM 1676 O O . ASN A 1 208 ? 6.232 -6.835 23.681 1.00 65.69 208 ASN A O 1
ATOM 1680 N N . TRP A 1 209 ? 7.601 -5.519 22.499 1.00 69.25 209 TRP A N 1
ATOM 1681 C CA . TRP A 1 209 ? 6.529 -4.712 21.918 1.00 69.25 209 TRP A CA 1
ATOM 1682 C C . TRP A 1 209 ? 5.738 -5.498 20.861 1.00 69.25 209 TRP A C 1
ATOM 1684 O O . TRP A 1 209 ? 4.516 -5.376 20.807 1.00 69.25 209 TRP A O 1
ATOM 1694 N N . LYS A 1 210 ? 6.416 -6.372 20.107 1.00 68.75 210 LYS A N 1
ATOM 1695 C CA . LYS A 1 210 ? 5.838 -7.197 19.033 1.00 68.75 210 LYS A CA 1
ATOM 1696 C C . LYS A 1 210 ? 5.089 -8.444 19.503 1.00 68.75 210 LYS A C 1
ATOM 1698 O O . LYS A 1 210 ? 4.209 -8.918 18.793 1.00 68.75 210 LYS A O 1
ATOM 1703 N N . SER A 1 211 ? 5.437 -8.991 20.666 1.00 62.03 211 SER A N 1
ATOM 1704 C CA . SER A 1 211 ? 4.858 -10.233 21.207 1.00 62.03 211 SER A CA 1
ATOM 1705 C C . SER A 1 211 ? 3.806 -10.011 22.301 1.00 62.03 211 SER A C 1
ATOM 1707 O O . SER A 1 211 ? 3.325 -10.970 22.901 1.00 62.03 211 SER A O 1
ATOM 1709 N N . GLY A 1 212 ? 3.458 -8.755 22.597 1.00 60.59 212 GLY A N 1
ATOM 1710 C CA . GLY A 1 212 ? 2.641 -8.404 23.758 1.00 60.59 212 GLY A CA 1
ATOM 1711 C C . GLY A 1 212 ? 1.365 -7.624 23.450 1.00 60.59 212 GLY A C 1
ATOM 1712 O O . GLY A 1 212 ? 0.988 -7.366 22.309 1.00 60.59 212 GLY A O 1
ATOM 1713 N N . THR A 1 213 ? 0.730 -7.144 24.520 1.00 61.94 213 THR A N 1
ATOM 1714 C CA . THR A 1 213 ? -0.444 -6.255 24.480 1.00 61.94 213 THR A CA 1
ATOM 1715 C C . THR A 1 213 ? -0.181 -4.922 23.781 1.00 61.94 213 THR A C 1
ATOM 1717 O O . THR A 1 213 ? -1.128 -4.249 23.389 1.00 61.94 213 THR A O 1
ATOM 1720 N N . LYS A 1 214 ? 1.088 -4.540 23.601 1.00 68.88 214 LYS A N 1
ATOM 1721 C CA . LYS A 1 214 ? 1.495 -3.253 23.025 1.00 68.88 214 LYS A CA 1
ATOM 1722 C C . LYS A 1 214 ? 1.230 -3.143 21.526 1.00 68.88 214 LYS A C 1
ATOM 1724 O O . LYS A 1 214 ? 1.065 -2.037 21.025 1.00 68.88 214 LYS A O 1
ATOM 1729 N N . VAL A 1 215 ? 1.077 -4.272 20.837 1.00 77.06 215 VAL A N 1
ATOM 1730 C CA . VAL A 1 215 ? 0.621 -4.308 19.443 1.00 77.06 215 VAL A CA 1
ATOM 1731 C C . VAL A 1 215 ? -0.755 -3.646 19.285 1.00 77.06 215 VAL A C 1
ATOM 1733 O O . VAL A 1 215 ? -1.026 -3.010 18.268 1.00 77.06 215 VAL A O 1
ATOM 1736 N N . LYS A 1 216 ? -1.605 -3.700 20.322 1.00 83.88 216 LYS A N 1
ATOM 1737 C CA . LYS A 1 216 ? -2.917 -3.032 20.337 1.00 83.88 216 LYS A CA 1
ATOM 1738 C C . LYS A 1 216 ? -2.808 -1.517 20.142 1.00 83.88 216 LYS A C 1
ATOM 1740 O O . LYS A 1 216 ? -3.743 -0.915 19.621 1.00 83.88 216 LYS A O 1
ATOM 1745 N N . ALA A 1 217 ? -1.666 -0.909 20.481 1.00 88.25 217 ALA A N 1
ATOM 1746 C CA . ALA A 1 217 ? -1.423 0.512 20.250 1.00 88.25 217 ALA A CA 1
ATOM 1747 C C . ALA A 1 217 ? -1.488 0.882 18.757 1.00 88.25 217 ALA A C 1
ATOM 1749 O O . ALA A 1 217 ? -1.901 1.992 18.436 1.00 88.25 217 ALA A O 1
ATOM 1750 N N . LEU A 1 218 ? -1.163 -0.043 17.839 1.00 90.50 218 LEU A N 1
ATOM 1751 C CA . LEU A 1 218 ? -1.356 0.166 16.397 1.00 90.50 218 LEU A CA 1
ATOM 1752 C C . LEU A 1 218 ? -2.837 0.354 16.055 1.00 90.50 218 LEU A C 1
ATOM 1754 O O . LEU A 1 218 ? -3.192 1.271 15.316 1.00 90.50 218 LEU A O 1
ATOM 1758 N N . SER A 1 219 ? -3.711 -0.489 16.612 1.00 90.81 219 SER A N 1
ATOM 1759 C CA . SER A 1 219 ? -5.158 -0.364 16.424 1.00 90.81 219 SER A CA 1
ATOM 1760 C C . SER A 1 219 ? -5.702 0.915 17.050 1.00 90.81 219 SER A C 1
ATOM 1762 O O . SER A 1 219 ? -6.554 1.567 16.457 1.00 90.81 219 SER A O 1
ATOM 1764 N N . VAL A 1 220 ? -5.197 1.290 18.229 1.00 91.69 220 VAL A N 1
ATOM 1765 C CA . VAL A 1 220 ? -5.605 2.525 18.911 1.00 91.69 220 VAL A CA 1
ATOM 1766 C C . VAL A 1 220 ? -5.181 3.755 18.109 1.00 91.69 220 VAL A C 1
ATOM 1768 O O . VAL A 1 220 ? -5.991 4.658 17.922 1.00 91.69 220 VAL A O 1
ATOM 1771 N N . ALA A 1 221 ? -3.961 3.777 17.565 1.00 94.69 221 ALA A N 1
ATOM 1772 C CA . ALA A 1 221 ? -3.513 4.847 16.677 1.00 94.69 221 ALA A CA 1
ATOM 1773 C C . ALA A 1 221 ? -4.406 4.942 15.435 1.00 94.69 221 ALA A C 1
ATOM 1775 O O . ALA A 1 221 ? -4.878 6.027 15.106 1.00 94.69 221 ALA A O 1
ATOM 1776 N N . TYR A 1 222 ? -4.699 3.807 14.794 1.00 95.06 222 TYR A N 1
ATOM 1777 C CA . TYR A 1 222 ? -5.615 3.746 13.656 1.00 95.06 222 TYR A CA 1
ATOM 1778 C C . TYR A 1 222 ? -7.000 4.309 14.007 1.00 95.06 222 TYR A C 1
ATOM 1780 O O . TYR A 1 222 ? -7.541 5.138 13.280 1.00 95.06 222 TYR A O 1
ATOM 1788 N N . PHE A 1 223 ? -7.563 3.880 15.140 1.00 94.69 223 PHE A N 1
ATOM 1789 C CA . PHE A 1 223 ? -8.861 4.326 15.638 1.00 94.69 223 PHE A CA 1
ATOM 1790 C C . PHE A 1 223 ? -8.898 5.840 15.858 1.00 94.69 223 PHE A C 1
ATOM 1792 O O . PHE A 1 223 ? -9.806 6.505 15.358 1.00 94.69 223 PHE A O 1
ATOM 1799 N N . ILE A 1 224 ? -7.885 6.390 16.536 1.00 94.56 224 ILE A N 1
ATOM 1800 C CA . ILE A 1 224 ? -7.767 7.831 16.773 1.00 94.56 224 ILE A CA 1
ATOM 1801 C C . ILE A 1 224 ? -7.666 8.576 15.445 1.00 94.56 224 ILE A C 1
ATOM 1803 O O . ILE A 1 224 ? -8.436 9.500 15.226 1.00 94.56 224 ILE A O 1
ATOM 1807 N N . ILE A 1 225 ? -6.776 8.165 14.535 1.00 95.25 225 ILE A N 1
ATOM 1808 C CA . ILE A 1 225 ? -6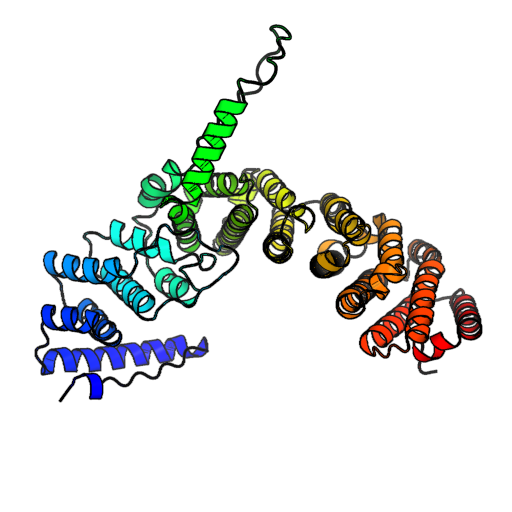.625 8.831 13.235 1.00 95.25 225 ILE A CA 1
ATOM 1809 C C . ILE A 1 225 ? -7.962 8.840 12.489 1.00 95.25 225 ILE A C 1
ATOM 1811 O O . ILE A 1 225 ? -8.393 9.881 12.004 1.00 95.25 225 ILE A O 1
ATOM 1815 N N . LYS A 1 226 ? -8.639 7.692 12.423 1.00 93.88 226 LYS A N 1
ATOM 1816 C CA . LYS A 1 226 ? -9.867 7.543 11.648 1.00 93.88 226 LYS A CA 1
ATOM 1817 C C . LYS A 1 226 ? -11.018 8.394 12.186 1.00 93.88 226 LYS A C 1
ATOM 1819 O O . LYS A 1 226 ? -11.754 8.984 11.397 1.00 93.88 226 LYS A O 1
ATOM 1824 N N . LEU A 1 227 ? -11.191 8.434 13.506 1.00 93.12 227 LEU A N 1
ATOM 1825 C CA . LEU A 1 227 ? -12.356 9.063 14.130 1.00 93.12 227 LEU A CA 1
ATOM 1826 C C . LEU A 1 227 ? -12.106 10.482 14.627 1.00 93.12 227 LEU A C 1
ATOM 1828 O O . LEU A 1 227 ? -13.077 11.194 14.870 1.00 93.12 227 LEU A O 1
ATOM 1832 N N . ALA A 1 228 ? -10.847 10.914 14.739 1.00 92.06 228 ALA A N 1
ATOM 1833 C CA . ALA A 1 228 ? -10.496 12.237 15.242 1.00 92.06 228 ALA A CA 1
ATOM 1834 C C . ALA A 1 228 ? -11.283 13.357 14.544 1.00 92.06 228 ALA A C 1
ATOM 1836 O O . ALA A 1 228 ? -11.269 13.426 13.302 1.00 92.06 228 ALA A O 1
ATOM 1837 N N . PRO A 1 229 ? -11.960 14.231 15.316 1.00 91.31 229 PRO A N 1
ATOM 1838 C CA . PRO A 1 229 ? -12.619 15.410 14.778 1.00 91.31 229 PRO A CA 1
ATOM 1839 C C . PRO A 1 229 ? -11.590 16.461 14.351 1.00 91.31 229 PRO A C 1
ATOM 1841 O O . PRO A 1 229 ? -10.413 16.410 14.700 1.00 91.31 229 PRO A O 1
ATOM 1844 N N . SER A 1 230 ? -12.043 17.463 13.602 1.00 91.69 230 SER A N 1
ATOM 1845 C CA . SER A 1 230 ? -11.209 18.588 13.150 1.00 91.69 230 SER A CA 1
ATOM 1846 C C . SER A 1 230 ? -10.537 19.337 14.321 1.00 91.69 230 SER A C 1
ATOM 1848 O O . SER A 1 230 ? -9.350 19.671 14.264 1.00 91.69 230 SER A O 1
ATOM 1850 N N . THR A 1 231 ? -11.263 19.509 15.431 1.00 91.75 231 THR A N 1
ATOM 1851 C CA . THR A 1 231 ? -10.798 20.126 16.688 1.00 91.75 231 THR A CA 1
ATOM 1852 C C . THR A 1 231 ? -9.549 19.435 17.241 1.00 91.75 231 THR A C 1
ATOM 1854 O O . THR A 1 231 ? -8.571 20.105 17.579 1.00 91.75 231 THR A O 1
ATOM 1857 N N . PHE A 1 232 ? -9.525 18.102 17.236 1.00 92.31 232 PHE A N 1
ATOM 1858 C CA . PHE A 1 232 ? -8.398 17.295 17.701 1.00 92.31 232 PHE A CA 1
ATOM 1859 C C . PHE A 1 232 ? -7.095 17.602 16.948 1.00 92.31 232 PHE A C 1
ATOM 1861 O O . PHE A 1 232 ? -6.033 17.743 17.561 1.00 92.31 232 PHE A O 1
ATOM 1868 N N . TRP A 1 233 ? -7.162 17.727 15.621 1.00 90.94 233 TRP A N 1
ATOM 1869 C CA . TRP A 1 233 ? -5.989 17.995 14.786 1.00 90.94 233 TRP A CA 1
ATOM 1870 C C . TRP A 1 233 ? -5.480 19.423 14.977 1.00 90.94 233 TRP A C 1
ATOM 1872 O O . TRP A 1 233 ? -4.275 19.631 15.154 1.00 90.94 233 TRP A O 1
ATOM 1882 N N . SER A 1 234 ? -6.402 20.387 15.051 1.00 88.19 234 SER A N 1
ATOM 1883 C CA . SER A 1 234 ? -6.085 21.798 15.295 1.00 88.19 234 SER A CA 1
ATOM 1884 C C . SER A 1 234 ? -5.400 22.043 16.650 1.00 88.19 234 SER A C 1
ATOM 1886 O O . SER A 1 234 ? -4.565 22.939 16.768 1.00 88.19 234 SER A O 1
ATOM 1888 N N . ALA A 1 235 ? -5.666 21.194 17.651 1.00 88.81 235 ALA A N 1
ATOM 1889 C CA . ALA A 1 235 ? -5.047 21.262 18.976 1.00 88.81 235 ALA A CA 1
ATOM 1890 C C . ALA A 1 235 ? -3.573 20.801 19.007 1.00 88.81 235 ALA A C 1
ATOM 1892 O O . ALA A 1 235 ? -2.899 20.929 20.028 1.00 88.81 235 ALA A O 1
ATOM 1893 N N . GLY A 1 236 ? -3.039 20.274 17.900 1.00 88.12 236 GLY A N 1
ATOM 1894 C CA . GLY A 1 236 ? -1.638 19.853 17.805 1.00 88.12 236 GLY A CA 1
ATOM 1895 C C . GLY A 1 236 ? -1.374 18.385 18.158 1.00 88.12 236 GLY A C 1
ATOM 1896 O O . GLY A 1 236 ? -0.212 17.969 18.192 1.00 88.12 236 GLY A O 1
ATOM 1897 N N . ASN A 1 237 ? -2.423 17.580 18.364 1.00 89.62 237 ASN A N 1
ATOM 1898 C CA . ASN A 1 237 ? -2.301 16.157 18.709 1.00 89.62 237 ASN A CA 1
ATOM 1899 C C . ASN A 1 237 ? -1.665 15.308 17.595 1.00 89.62 237 ASN A C 1
ATOM 1901 O O . ASN A 1 237 ? -1.099 14.247 17.873 1.00 89.62 237 ASN A O 1
ATOM 1905 N N . TRP A 1 238 ? -1.647 15.809 16.353 1.00 90.88 238 TRP A N 1
ATOM 1906 C CA . TRP A 1 238 ? -0.930 15.193 15.230 1.00 90.88 238 TRP A CA 1
ATOM 1907 C C . TRP A 1 238 ? 0.538 14.896 15.546 1.00 90.88 238 TRP A C 1
ATOM 1909 O O . TRP A 1 238 ? 1.066 13.917 15.033 1.00 90.88 238 TRP A O 1
ATOM 1919 N N . ARG A 1 239 ? 1.191 15.684 16.415 1.00 90.69 239 ARG A N 1
ATOM 1920 C CA . ARG A 1 239 ? 2.606 15.498 16.784 1.00 90.69 239 ARG A CA 1
ATOM 1921 C C . ARG A 1 239 ? 2.858 14.173 17.488 1.00 90.69 239 ARG A C 1
ATOM 1923 O O . ARG A 1 239 ? 3.891 13.539 17.277 1.00 90.69 239 ARG A O 1
ATOM 1930 N N . VAL A 1 240 ? 1.936 13.769 18.361 1.00 91.19 240 VAL A N 1
ATOM 1931 C CA . VAL A 1 240 ? 2.050 12.510 19.104 1.00 91.19 240 VAL A CA 1
ATOM 1932 C C . VAL A 1 240 ? 1.822 11.340 18.157 1.00 91.19 240 VAL A C 1
ATOM 1934 O O . VAL A 1 240 ? 2.601 10.389 18.166 1.00 91.19 240 VAL A O 1
ATOM 1937 N N . ILE A 1 241 ? 0.813 11.454 17.290 1.00 92.50 241 ILE A N 1
ATOM 1938 C CA . ILE A 1 241 ? 0.494 10.447 16.276 1.00 92.50 241 ILE A CA 1
ATOM 1939 C C . ILE A 1 241 ? 1.652 10.273 15.292 1.00 92.50 241 ILE A C 1
ATOM 1941 O O . ILE A 1 241 ? 2.106 9.153 15.081 1.00 92.50 241 ILE A O 1
ATOM 1945 N N . SER A 1 242 ? 2.198 11.361 14.749 1.00 92.44 242 SER A N 1
ATOM 1946 C CA . SER A 1 242 ? 3.329 11.292 13.825 1.00 92.44 242 SER A CA 1
ATOM 1947 C C . SER A 1 242 ? 4.578 10.711 14.485 1.00 92.44 242 SER A C 1
ATOM 1949 O O . SER A 1 242 ? 5.270 9.900 13.879 1.00 92.44 242 SER A O 1
ATOM 1951 N N . SER A 1 243 ? 4.851 11.074 15.743 1.00 91.62 243 SER A N 1
ATOM 1952 C CA . SER A 1 243 ? 5.968 10.501 16.506 1.00 91.62 243 SER A CA 1
ATOM 1953 C C . SER A 1 243 ? 5.781 9.002 16.735 1.00 91.62 243 SER A C 1
ATOM 1955 O O . SER A 1 243 ? 6.734 8.236 16.620 1.00 91.62 243 SER A O 1
ATOM 1957 N N . PHE A 1 244 ? 4.552 8.567 17.026 1.00 91.62 244 PHE A N 1
ATOM 1958 C CA . PHE A 1 244 ? 4.226 7.150 17.145 1.00 91.62 244 PHE A CA 1
ATOM 1959 C C . PHE A 1 244 ? 4.457 6.418 15.822 1.00 91.62 244 PHE A C 1
ATOM 1961 O O . PHE A 1 244 ? 5.180 5.428 15.799 1.00 91.62 244 PHE A O 1
ATOM 1968 N N . ILE A 1 245 ? 3.921 6.937 14.717 1.00 93.88 245 ILE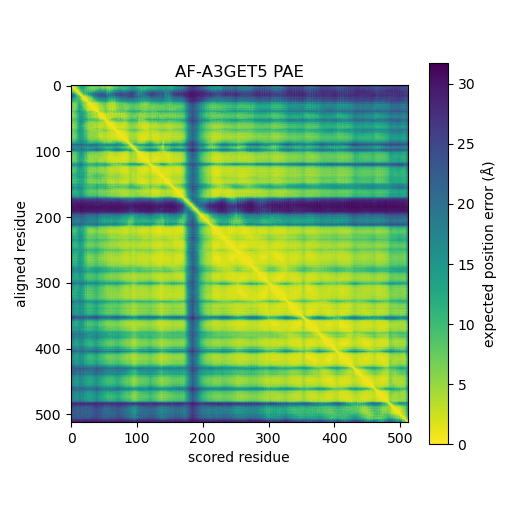 A N 1
ATOM 1969 C CA . ILE A 1 245 ? 4.088 6.357 13.379 1.00 93.88 245 ILE A CA 1
ATOM 1970 C C . ILE A 1 245 ? 5.571 6.228 13.012 1.00 93.88 245 ILE A C 1
ATOM 1972 O O . ILE A 1 245 ? 5.989 5.158 12.568 1.00 93.88 245 ILE A O 1
ATOM 1976 N N . LEU A 1 246 ? 6.375 7.271 13.243 1.00 91.88 246 LEU A N 1
ATOM 1977 C CA . LEU A 1 246 ? 7.819 7.248 12.989 1.00 91.88 246 LEU A CA 1
ATOM 1978 C C . LEU A 1 246 ? 8.540 6.208 13.854 1.00 91.88 246 LEU A C 1
ATOM 1980 O O . LEU A 1 246 ? 9.368 5.466 13.336 1.00 91.88 246 LEU A O 1
ATOM 1984 N N . ASN A 1 247 ? 8.178 6.082 15.134 1.00 88.25 247 ASN A N 1
ATOM 1985 C CA . ASN A 1 247 ? 8.742 5.052 16.010 1.00 88.25 247 ASN A CA 1
ATOM 1986 C C . ASN A 1 247 ? 8.456 3.633 15.500 1.00 88.25 247 ASN A C 1
ATOM 1988 O O . ASN A 1 247 ? 9.328 2.770 15.580 1.00 88.25 247 ASN A O 1
ATOM 1992 N N . VAL A 1 248 ? 7.252 3.390 14.970 1.00 88.94 248 VAL A N 1
ATOM 1993 C CA . VAL A 1 248 ? 6.915 2.112 14.323 1.00 88.94 248 VAL A CA 1
ATOM 1994 C C . VAL A 1 248 ? 7.710 1.940 13.022 1.00 88.94 248 VAL A C 1
ATOM 1996 O O . VAL A 1 248 ? 8.213 0.855 12.741 1.00 88.94 248 VAL A O 1
ATOM 1999 N N . GLY A 1 249 ? 7.866 3.016 12.247 1.00 89.69 249 GLY A N 1
ATOM 2000 C CA . GLY A 1 249 ? 8.616 3.030 10.989 1.00 89.69 249 GLY A CA 1
ATOM 2001 C C . GLY A 1 249 ? 10.118 2.798 11.167 1.00 89.69 249 GLY A C 1
ATOM 2002 O O . GLY A 1 249 ? 10.760 2.253 10.273 1.00 89.69 249 GLY A O 1
ATOM 2003 N N . ASP A 1 250 ? 10.679 3.129 12.329 1.00 86.88 250 ASP A N 1
ATOM 2004 C CA . ASP A 1 250 ? 12.084 2.892 12.682 1.00 86.88 250 ASP A CA 1
ATOM 2005 C C . ASP A 1 250 ? 12.381 1.438 13.108 1.00 86.88 250 ASP A C 1
ATOM 2007 O O . ASP A 1 250 ? 13.532 1.102 13.420 1.00 86.88 250 ASP A O 1
ATOM 2011 N N . ASP A 1 251 ? 11.382 0.548 13.116 1.00 85.56 251 ASP A N 1
ATOM 2012 C CA . ASP A 1 251 ? 11.599 -0.883 13.333 1.00 85.56 251 ASP A CA 1
ATOM 2013 C C . ASP A 1 251 ? 12.366 -1.526 12.156 1.00 85.56 251 ASP A C 1
ATOM 2015 O O . ASP A 1 251 ? 12.311 -1.049 11.023 1.00 85.56 251 ASP A O 1
ATOM 2019 N N . HIS A 1 252 ? 13.126 -2.594 12.415 1.00 84.12 252 HIS A N 1
ATOM 2020 C CA . HIS A 1 252 ? 13.857 -3.334 11.376 1.00 84.12 252 HIS A CA 1
ATOM 2021 C C . HIS A 1 252 ? 12.965 -4.321 10.616 1.00 84.12 252 HIS A C 1
ATOM 2023 O O . HIS A 1 252 ? 13.289 -4.700 9.490 1.00 84.12 252 HIS A O 1
ATOM 2029 N N . ASP A 1 253 ? 11.857 -4.726 11.231 1.00 86.31 253 ASP A N 1
ATOM 2030 C CA . ASP A 1 253 ? 10.913 -5.688 10.689 1.00 86.31 253 ASP A CA 1
ATOM 2031 C C . ASP A 1 253 ? 10.025 -5.041 9.616 1.00 86.31 253 ASP A C 1
ATOM 2033 O O . ASP A 1 253 ? 9.317 -4.065 9.901 1.00 86.31 253 ASP A O 1
ATOM 2037 N N . PRO A 1 254 ? 10.042 -5.573 8.383 1.00 89.50 254 PRO A N 1
ATOM 2038 C CA . PRO A 1 254 ? 9.300 -5.004 7.265 1.00 89.50 254 PRO A CA 1
ATOM 2039 C C . PRO A 1 254 ? 7.786 -4.961 7.498 1.00 89.50 254 PRO A C 1
ATOM 2041 O O . PRO A 1 254 ? 7.126 -4.059 6.987 1.00 89.50 254 PRO A O 1
ATOM 2044 N N . LEU A 1 255 ? 7.219 -5.875 8.290 1.00 88.00 255 LEU A N 1
ATOM 2045 C CA . LEU A 1 255 ? 5.776 -5.900 8.544 1.00 88.00 255 LEU A CA 1
ATOM 2046 C C . LEU A 1 255 ? 5.355 -4.775 9.496 1.00 88.00 255 LEU A C 1
ATOM 2048 O O . LEU A 1 255 ? 4.279 -4.200 9.339 1.00 88.00 255 LEU A O 1
ATOM 2052 N N . PHE A 1 256 ? 6.229 -4.374 10.420 1.00 88.00 256 PHE A N 1
ATOM 2053 C CA . PHE A 1 256 ? 5.999 -3.184 11.240 1.00 88.00 256 PHE A CA 1
ATOM 2054 C C . PHE A 1 256 ? 6.184 -1.895 10.443 1.00 88.00 256 PHE A C 1
ATOM 2056 O O . PHE A 1 256 ? 5.357 -0.988 10.562 1.00 88.00 256 PHE A O 1
ATOM 2063 N N . LYS A 1 257 ? 7.181 -1.838 9.553 1.00 92.31 257 LYS A N 1
ATOM 2064 C CA . LYS A 1 257 ? 7.293 -0.731 8.590 1.00 92.31 257 LYS A CA 1
ATOM 2065 C C . LYS A 1 257 ? 6.032 -0.597 7.742 1.00 92.31 257 LYS A C 1
ATOM 2067 O O . LYS A 1 257 ? 5.514 0.504 7.602 1.00 92.31 257 LYS A O 1
ATOM 2072 N N . TYR A 1 258 ? 5.483 -1.711 7.265 1.00 93.25 258 TYR A N 1
ATOM 2073 C CA . TYR A 1 258 ? 4.227 -1.728 6.519 1.00 93.25 258 TYR A CA 1
ATOM 2074 C C . TYR A 1 258 ? 3.068 -1.121 7.326 1.00 93.25 258 TYR A C 1
ATOM 2076 O O . TYR A 1 258 ? 2.341 -0.272 6.811 1.00 93.25 258 TYR A O 1
ATOM 2084 N N . GLN A 1 259 ? 2.928 -1.472 8.610 1.00 91.50 259 GLN A N 1
ATOM 2085 C CA . GLN A 1 259 ? 1.909 -0.863 9.476 1.00 91.50 259 GLN A CA 1
ATOM 2086 C C . GLN A 1 259 ? 2.134 0.644 9.666 1.00 91.50 259 GLN A C 1
ATOM 2088 O O . GLN A 1 259 ? 1.170 1.407 9.645 1.00 91.50 259 GLN A O 1
ATOM 2093 N N . SER A 1 260 ? 3.386 1.091 9.807 1.00 94.75 260 SER A N 1
ATOM 2094 C CA . SER A 1 260 ? 3.718 2.523 9.862 1.00 94.75 260 SER A CA 1
ATOM 2095 C C . SER A 1 260 ? 3.283 3.251 8.586 1.00 94.75 260 SER A C 1
ATOM 2097 O O . SER A 1 260 ? 2.583 4.260 8.666 1.00 94.75 260 SER A O 1
ATOM 2099 N N . VAL A 1 261 ? 3.595 2.690 7.413 1.00 96.94 261 VAL A N 1
ATOM 2100 C CA . VAL A 1 261 ? 3.187 3.228 6.107 1.00 96.94 261 VAL A CA 1
ATOM 2101 C C . VAL A 1 261 ? 1.659 3.294 5.992 1.00 96.94 261 VAL A C 1
ATOM 2103 O O . VAL A 1 261 ? 1.124 4.327 5.598 1.00 96.94 261 VAL A O 1
ATOM 2106 N N . LYS A 1 262 ? 0.922 2.254 6.405 1.00 95.38 262 LYS A N 1
ATOM 2107 C CA . LYS A 1 262 ? -0.554 2.272 6.389 1.00 95.38 262 LYS A CA 1
ATOM 2108 C C . LYS A 1 262 ? -1.153 3.309 7.343 1.00 95.38 262 LYS A C 1
ATOM 2110 O O . LYS A 1 262 ? -2.093 4.004 6.960 1.00 95.38 262 LYS A O 1
ATOM 2115 N N . LEU A 1 263 ? -0.615 3.447 8.557 1.00 96.44 263 LEU A N 1
ATOM 2116 C CA . LEU A 1 263 ? -1.053 4.480 9.503 1.00 96.44 263 LEU A CA 1
ATOM 2117 C C . LEU A 1 263 ? -0.781 5.885 8.963 1.00 96.44 263 LEU A C 1
ATOM 2119 O O . LEU A 1 263 ? -1.621 6.771 9.106 1.00 96.44 263 LEU A O 1
ATOM 2123 N N . LEU A 1 264 ? 0.371 6.083 8.324 1.00 97.12 264 LEU A N 1
ATOM 2124 C CA . LEU A 1 264 ? 0.723 7.358 7.719 1.00 97.12 264 LEU A CA 1
ATOM 2125 C C . LEU A 1 264 ? -0.181 7.689 6.530 1.00 97.12 264 LEU A C 1
ATOM 2127 O O . LEU A 1 264 ? -0.677 8.806 6.451 1.00 97.12 264 LEU A O 1
ATOM 2131 N N . ALA A 1 265 ? -0.455 6.723 5.652 1.00 97.00 265 ALA A N 1
ATOM 2132 C CA . ALA A 1 265 ? -1.388 6.905 4.543 1.00 97.00 265 ALA A CA 1
ATOM 2133 C C . ALA A 1 265 ? -2.782 7.319 5.033 1.00 97.00 265 ALA A C 1
ATOM 2135 O O . ALA A 1 265 ? -3.338 8.298 4.532 1.00 97.00 265 ALA A O 1
ATOM 2136 N N . LEU A 1 266 ? -3.293 6.639 6.067 1.00 96.69 266 LEU A N 1
ATOM 2137 C CA . LEU A 1 266 ? -4.562 6.984 6.706 1.00 96.69 266 LEU A CA 1
ATOM 2138 C C . LEU A 1 266 ? -4.530 8.392 7.319 1.00 96.69 266 LEU A C 1
ATOM 2140 O O . LEU A 1 266 ? -5.483 9.150 7.166 1.00 96.69 266 LEU A O 1
ATOM 2144 N N . MET A 1 267 ? -3.443 8.758 8.007 1.00 96.06 267 MET A N 1
ATOM 2145 C CA . MET A 1 267 ? -3.289 10.091 8.597 1.00 96.06 267 MET A CA 1
ATOM 2146 C C . MET A 1 267 ? -3.305 11.178 7.526 1.00 96.06 267 MET A C 1
ATOM 2148 O O . MET A 1 267 ? -4.014 12.169 7.677 1.00 96.06 267 MET A O 1
ATOM 2152 N N . THR A 1 268 ? -2.569 10.980 6.435 1.00 95.31 268 THR A N 1
ATOM 2153 C CA . THR A 1 268 ? -2.526 11.916 5.313 1.00 95.31 268 THR A CA 1
ATOM 2154 C C . THR A 1 268 ? -3.901 12.071 4.664 1.00 95.31 268 THR A C 1
ATOM 2156 O O . THR A 1 268 ? -4.363 13.192 4.480 1.00 95.31 268 THR A O 1
ATOM 2159 N N . GLU A 1 269 ? -4.589 10.964 4.367 1.00 95.38 269 GLU A N 1
ATOM 2160 C CA . GLU A 1 269 ? -5.954 10.993 3.823 1.00 95.38 269 GLU A CA 1
ATOM 2161 C C . GLU A 1 269 ? -6.927 11.715 4.760 1.00 95.38 269 GLU A C 1
ATOM 2163 O O . GLU A 1 269 ? -7.703 12.565 4.325 1.00 95.38 269 GLU A O 1
ATOM 2168 N N . ARG A 1 270 ? -6.864 11.426 6.062 1.00 94.56 270 ARG A N 1
ATOM 2169 C CA . ARG A 1 270 ? -7.746 12.065 7.036 1.00 94.56 270 ARG A CA 1
ATOM 2170 C C . ARG A 1 270 ? -7.526 13.571 7.107 1.00 94.56 270 ARG A C 1
ATOM 2172 O O . ARG A 1 270 ? -8.490 14.327 7.196 1.00 94.56 270 ARG A O 1
ATOM 2179 N N . LEU A 1 271 ? -6.272 14.009 7.096 1.00 93.94 271 LEU A N 1
ATOM 2180 C CA . LEU A 1 271 ? -5.944 15.429 7.154 1.00 93.94 271 LEU A CA 1
ATOM 2181 C C . LEU A 1 271 ? -6.369 16.165 5.886 1.00 93.94 271 LEU A C 1
ATOM 2183 O O . LEU A 1 271 ? -6.818 17.299 5.994 1.00 93.94 271 LEU A O 1
ATOM 2187 N N . GLU A 1 272 ? -6.297 15.536 4.715 1.00 94.06 272 GLU A N 1
ATOM 2188 C CA . GLU A 1 272 ? -6.877 16.093 3.486 1.00 94.06 272 GLU A CA 1
ATOM 2189 C C . GLU A 1 272 ? -8.402 16.211 3.584 1.00 94.06 272 GLU A C 1
ATOM 2191 O O . GLU A 1 272 ? -8.951 17.273 3.306 1.00 94.06 272 GLU A O 1
ATOM 2196 N N . GLN A 1 273 ? -9.093 15.158 4.040 1.00 94.44 273 GLN A N 1
ATOM 2197 C CA . GLN A 1 273 ? -10.554 15.163 4.203 1.00 94.44 273 GLN A CA 1
ATOM 2198 C C . GLN A 1 273 ? -11.048 16.258 5.158 1.00 94.44 273 GLN A C 1
ATOM 2200 O O . GLN A 1 273 ? -12.155 16.768 4.993 1.00 94.44 273 GLN A O 1
ATOM 2205 N N . LEU A 1 274 ? -10.253 16.582 6.179 1.00 93.94 274 LEU A N 1
ATOM 2206 C CA . LEU A 1 274 ? -10.583 17.589 7.186 1.00 93.94 274 LEU A CA 1
ATOM 2207 C C . LEU A 1 274 ? -9.969 18.970 6.901 1.00 93.94 274 LEU A C 1
ATOM 2209 O O . LEU A 1 274 ? -10.089 19.844 7.757 1.00 93.94 274 LEU A O 1
ATOM 2213 N N . ASP A 1 275 ? -9.324 19.162 5.746 1.00 92.94 275 ASP A N 1
ATOM 2214 C CA . ASP A 1 275 ? -8.658 20.412 5.344 1.00 92.94 275 ASP A CA 1
ATOM 2215 C C . ASP A 1 275 ? -7.564 20.890 6.330 1.00 92.94 275 ASP A C 1
ATOM 2217 O O . ASP A 1 275 ? -7.390 22.073 6.609 1.00 92.94 275 ASP A O 1
ATOM 2221 N N . HIS A 1 276 ? -6.805 19.941 6.889 1.00 92.25 276 HIS A N 1
ATOM 2222 C CA . HIS A 1 276 ? -5.694 20.167 7.831 1.00 92.25 276 HIS A CA 1
ATOM 2223 C C . HIS A 1 276 ? -4.326 19.759 7.277 1.00 92.25 276 HIS A C 1
ATOM 2225 O O . HIS A 1 276 ? -3.343 19.698 8.019 1.00 92.25 276 HIS A O 1
ATOM 2231 N N . ILE A 1 277 ? -4.221 19.462 5.981 1.00 90.81 277 ILE A N 1
ATOM 2232 C CA . ILE A 1 277 ? -2.968 18.974 5.386 1.00 90.81 277 ILE A CA 1
ATOM 2233 C C . ILE A 1 277 ? -1.811 19.981 5.524 1.00 90.81 277 ILE A C 1
ATOM 2235 O O . ILE A 1 277 ? -0.649 19.599 5.711 1.00 90.81 277 ILE A O 1
ATOM 2239 N N . ASP A 1 278 ? -2.141 21.275 5.556 1.00 88.06 278 ASP A N 1
ATOM 2240 C CA . ASP A 1 278 ? -1.193 22.371 5.768 1.00 88.06 278 ASP A CA 1
ATOM 2241 C C . ASP A 1 278 ? -0.472 22.304 7.115 1.00 88.06 278 ASP A C 1
ATOM 2243 O O . ASP A 1 278 ? 0.635 22.829 7.261 1.00 88.06 278 ASP A O 1
ATOM 2247 N N . VAL A 1 279 ? -1.048 21.621 8.105 1.00 86.94 279 VAL A N 1
ATOM 2248 C CA . VAL A 1 279 ? -0.422 21.438 9.414 1.00 86.94 279 VAL A CA 1
ATOM 2249 C C . VAL A 1 279 ? 0.847 20.589 9.299 1.00 86.94 279 VAL A C 1
ATOM 2251 O O . VAL A 1 279 ? 1.873 20.940 9.883 1.00 86.94 279 VAL A O 1
ATOM 2254 N N . ILE A 1 280 ? 0.827 19.511 8.504 1.00 84.50 280 ILE A N 1
ATOM 2255 C CA . ILE A 1 280 ? 2.041 18.716 8.260 1.00 84.50 280 ILE A CA 1
ATOM 2256 C C . ILE A 1 280 ? 3.005 19.513 7.377 1.00 84.50 280 ILE A C 1
ATOM 2258 O O . ILE A 1 280 ? 4.192 19.589 7.703 1.00 84.50 280 ILE A O 1
ATOM 2262 N N . ARG A 1 281 ? 2.506 20.166 6.321 1.00 85.75 281 ARG A N 1
ATOM 2263 C CA . ARG A 1 281 ? 3.320 20.975 5.396 1.00 85.75 281 ARG A CA 1
ATOM 2264 C C . ARG A 1 281 ? 4.115 22.065 6.115 1.00 85.75 281 ARG A C 1
ATOM 2266 O O . ARG A 1 281 ? 5.333 22.130 5.991 1.00 85.75 281 ARG A O 1
ATOM 2273 N N . SER A 1 282 ? 3.445 22.880 6.924 1.00 84.94 282 SER A N 1
ATOM 2274 C CA . SER A 1 282 ? 4.064 23.990 7.664 1.00 84.94 282 SER A CA 1
ATOM 2275 C C . SER A 1 282 ? 5.005 23.541 8.785 1.00 84.94 282 SER A C 1
ATOM 2277 O O . SER A 1 282 ? 5.870 24.307 9.210 1.00 84.94 282 SER A O 1
ATOM 2279 N N . SER A 1 283 ? 4.873 22.302 9.262 1.00 85.94 283 SER A N 1
ATOM 2280 C CA . SER A 1 283 ? 5.710 21.778 10.343 1.00 85.94 283 SER A CA 1
ATOM 2281 C C . SER A 1 283 ? 7.104 21.309 9.913 1.00 85.94 283 SER A C 1
ATOM 2283 O O . SER A 1 283 ? 7.934 21.035 10.781 1.00 85.94 283 SER A O 1
ATOM 2285 N N . GLY A 1 284 ? 7.364 21.177 8.606 1.00 84.62 284 GLY A N 1
ATOM 2286 C CA . GLY A 1 284 ? 8.594 20.566 8.083 1.00 84.62 284 GLY A CA 1
ATOM 2287 C C . GLY A 1 284 ? 8.675 19.049 8.304 1.00 84.62 284 GLY A C 1
ATOM 2288 O O . GLY A 1 284 ? 9.727 18.444 8.125 1.00 84.62 284 GLY A O 1
ATOM 2289 N N . LEU A 1 285 ? 7.573 18.417 8.718 1.00 88.44 285 LEU A N 1
ATOM 2290 C CA . LEU A 1 285 ? 7.529 16.984 8.993 1.00 88.44 285 LEU A CA 1
ATOM 2291 C C . LEU A 1 285 ? 7.480 16.141 7.706 1.00 88.44 285 LEU A C 1
ATOM 2293 O O . LEU A 1 285 ? 7.893 14.984 7.741 1.00 88.44 285 LEU A O 1
ATOM 2297 N N . ILE A 1 286 ? 7.016 16.703 6.580 1.00 90.88 286 ILE A N 1
ATOM 2298 C CA . ILE A 1 286 ? 6.884 15.968 5.307 1.00 90.88 286 ILE A CA 1
ATOM 2299 C C . ILE A 1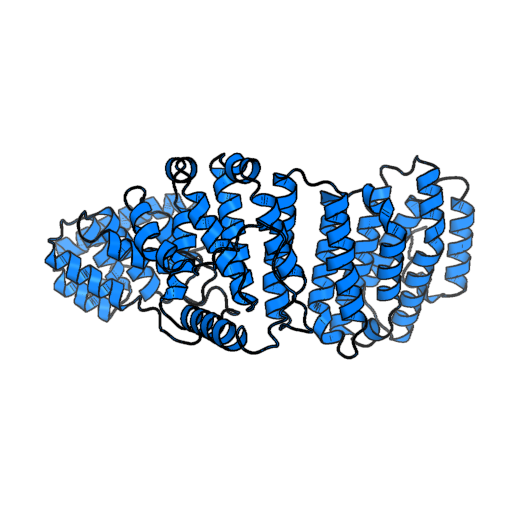 286 ? 8.216 15.356 4.872 1.00 90.88 286 ILE A C 1
ATOM 2301 O O . ILE A 1 286 ? 8.232 14.191 4.488 1.00 90.88 286 ILE A O 1
ATOM 2305 N N . ASP A 1 287 ? 9.327 16.080 4.999 1.00 89.94 287 ASP A N 1
ATOM 2306 C CA . ASP A 1 287 ? 10.644 15.581 4.586 1.00 89.94 287 ASP A CA 1
ATOM 2307 C C . ASP A 1 287 ? 11.067 14.368 5.425 1.00 89.94 287 ASP A C 1
ATOM 2309 O O . ASP A 1 287 ? 11.554 13.364 4.906 1.00 89.94 287 ASP A O 1
ATOM 2313 N N . VAL A 1 288 ? 10.811 14.422 6.737 1.00 92.31 288 VAL A N 1
ATOM 2314 C CA . VAL A 1 288 ? 11.115 13.329 7.673 1.00 92.31 288 VAL A CA 1
ATOM 2315 C C . VAL A 1 288 ? 10.249 12.103 7.380 1.00 92.31 288 VAL A C 1
ATOM 2317 O O . VAL A 1 288 ? 10.741 10.974 7.401 1.00 92.31 288 VAL A O 1
ATOM 2320 N N . LEU A 1 289 ? 8.964 12.320 7.098 1.00 94.19 289 LEU A N 1
ATOM 2321 C CA . LEU A 1 289 ? 8.027 11.259 6.734 1.00 94.19 289 LEU A CA 1
ATOM 2322 C C . LEU A 1 289 ? 8.408 10.627 5.393 1.00 94.19 289 LEU A C 1
ATOM 2324 O O . LEU A 1 289 ? 8.470 9.404 5.296 1.00 94.19 289 LEU A O 1
ATOM 2328 N N . SER A 1 290 ? 8.739 11.445 4.396 1.00 94.50 290 SER A N 1
ATOM 2329 C CA . SER A 1 290 ? 9.154 10.995 3.064 1.00 94.50 290 SER A CA 1
ATOM 2330 C C . SER A 1 290 ? 10.434 10.171 3.135 1.00 94.50 290 SER A C 1
ATOM 2332 O O . SER A 1 290 ? 10.508 9.099 2.543 1.00 94.50 290 SER A O 1
ATOM 2334 N N . GLU A 1 291 ? 11.417 10.605 3.926 1.00 92.56 291 GLU A N 1
ATOM 2335 C CA . GLU A 1 291 ? 12.647 9.846 4.161 1.00 92.56 291 GLU A CA 1
ATOM 2336 C C . GLU A 1 291 ? 12.378 8.520 4.894 1.00 92.56 291 GLU A C 1
ATOM 2338 O O . GLU A 1 291 ? 12.975 7.490 4.577 1.00 92.56 291 GLU A O 1
ATOM 2343 N N . SER A 1 292 ? 11.447 8.504 5.853 1.00 94.12 292 SER A N 1
ATOM 2344 C CA . SER A 1 292 ? 11.031 7.269 6.532 1.00 94.12 292 SER A CA 1
ATOM 2345 C C . SER A 1 292 ? 10.395 6.267 5.556 1.00 94.12 292 SER A C 1
ATOM 2347 O O . SER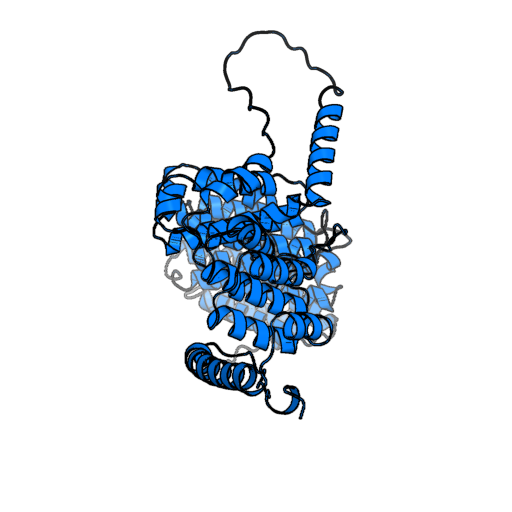 A 1 292 ? 10.773 5.093 5.538 1.00 94.12 292 SER A O 1
ATOM 2349 N N . VAL A 1 293 ? 9.503 6.734 4.675 1.00 96.56 293 VAL A N 1
ATOM 2350 C CA . VAL A 1 293 ? 8.879 5.902 3.631 1.00 96.56 293 VAL A CA 1
ATOM 2351 C C . VAL A 1 293 ? 9.910 5.455 2.590 1.00 96.56 293 VAL A C 1
ATOM 2353 O O . VAL A 1 293 ? 9.925 4.288 2.205 1.00 96.56 293 VAL A O 1
ATOM 2356 N N . ARG A 1 294 ? 10.848 6.321 2.188 1.00 95.00 294 ARG A N 1
ATOM 2357 C CA . ARG A 1 294 ? 11.921 5.990 1.233 1.00 95.00 294 ARG A CA 1
ATOM 2358 C C . ARG A 1 294 ? 12.790 4.826 1.715 1.00 95.00 294 ARG A C 1
ATOM 2360 O O . ARG A 1 294 ? 13.155 3.962 0.918 1.00 95.00 294 ARG A O 1
ATOM 2367 N N . LYS A 1 295 ? 13.061 4.732 3.021 1.00 93.25 295 LYS A N 1
ATOM 2368 C CA . LYS A 1 295 ? 13.773 3.585 3.621 1.00 93.25 295 LYS A CA 1
ATOM 2369 C C . LYS A 1 295 ? 13.015 2.263 3.489 1.00 93.25 295 LYS A C 1
ATOM 2371 O O . LYS A 1 295 ? 13.635 1.210 3.591 1.00 93.25 295 LYS A O 1
ATOM 2376 N N . CYS A 1 296 ? 11.702 2.288 3.271 1.00 94.50 296 CYS A N 1
ATOM 2377 C CA . CYS A 1 296 ? 10.911 1.082 3.027 1.00 94.50 296 CYS A CA 1
ATOM 2378 C C . CYS A 1 296 ? 11.102 0.549 1.601 1.00 94.50 296 CYS A C 1
ATOM 2380 O O . CYS A 1 296 ? 10.897 -0.638 1.363 1.00 94.50 296 CYS A O 1
ATOM 2382 N N . LEU A 1 297 ? 11.562 1.390 0.669 1.00 94.50 297 LEU A N 1
ATOM 2383 C CA . LEU A 1 297 ? 11.718 0.997 -0.726 1.00 94.50 297 LEU A CA 1
ATOM 2384 C C . LEU A 1 297 ? 12.852 -0.003 -0.944 1.00 94.50 297 LEU A C 1
ATOM 2386 O O . LEU A 1 297 ? 12.816 -0.706 -1.931 1.00 94.50 297 LEU A O 1
ATOM 2390 N N . VAL A 1 298 ? 13.835 -0.124 -0.044 1.00 91.56 298 VAL A N 1
ATOM 2391 C CA . VAL A 1 298 ? 14.996 -1.023 -0.239 1.00 91.56 298 VAL A CA 1
ATOM 2392 C C . VAL A 1 298 ? 14.751 -2.488 0.167 1.00 91.56 298 VAL A C 1
ATOM 2394 O O . VAL A 1 298 ? 15.679 -3.300 0.160 1.00 91.56 298 VAL A O 1
ATOM 2397 N N . TYR A 1 299 ? 13.523 -2.834 0.555 1.00 89.94 299 TYR A N 1
ATOM 2398 C CA . TYR A 1 299 ? 13.154 -4.163 1.045 1.00 89.94 299 TYR A CA 1
ATOM 2399 C C . TYR A 1 299 ? 12.792 -5.104 -0.108 1.00 89.94 299 TYR A C 1
ATOM 2401 O O . TYR A 1 299 ? 11.622 -5.294 -0.441 1.00 89.94 299 TYR A O 1
ATOM 2409 N N . TYR A 1 300 ? 13.810 -5.727 -0.700 1.00 87.25 300 TYR A N 1
ATOM 2410 C CA . TYR A 1 300 ? 13.678 -6.647 -1.834 1.00 87.25 300 TYR A CA 1
ATOM 2411 C C . TYR A 1 300 ? 13.943 -8.118 -1.441 1.00 87.25 300 TYR A C 1
ATOM 2413 O O . TYR A 1 300 ? 14.472 -8.371 -0.354 1.00 87.25 300 TYR A O 1
ATOM 2421 N N . PRO A 1 301 ? 13.658 -9.093 -2.333 1.00 82.81 301 PRO A N 1
ATOM 2422 C CA . PRO A 1 301 ? 13.823 -10.529 -2.081 1.00 82.81 301 PRO A CA 1
ATOM 2423 C C . PRO A 1 301 ? 15.192 -11.010 -1.568 1.00 82.81 301 PRO A C 1
ATOM 2425 O O . PRO A 1 301 ? 15.292 -12.094 -1.006 1.00 82.81 301 PRO A O 1
ATOM 2428 N N . SER A 1 302 ? 16.255 -10.211 -1.710 1.00 78.88 302 SER A N 1
ATOM 2429 C CA . SER A 1 302 ? 17.579 -10.525 -1.154 1.00 78.88 302 SER A CA 1
ATOM 2430 C C . SER A 1 302 ? 17.652 -10.440 0.375 1.00 78.88 302 SER A C 1
ATOM 2432 O O . SER A 1 302 ? 18.553 -11.019 0.976 1.00 78.88 302 SER A O 1
ATOM 2434 N N . THR A 1 303 ? 16.733 -9.711 1.012 1.00 77.56 303 THR A N 1
ATOM 2435 C CA . THR A 1 303 ? 16.695 -9.505 2.471 1.00 77.56 303 THR A CA 1
ATOM 2436 C C . THR A 1 303 ? 15.339 -9.836 3.092 1.00 77.56 303 THR A C 1
ATOM 2438 O O . THR A 1 303 ? 15.240 -9.963 4.310 1.00 77.56 303 THR A O 1
ATOM 2441 N N . THR A 1 304 ? 14.292 -9.957 2.275 1.00 86.12 304 THR A N 1
ATOM 2442 C CA . THR A 1 304 ? 12.886 -10.076 2.690 1.00 86.12 304 THR A CA 1
ATOM 2443 C C . THR A 1 304 ? 12.177 -11.102 1.810 1.00 86.12 304 THR A C 1
ATOM 2445 O O . THR A 1 304 ? 12.621 -11.366 0.705 1.00 86.12 304 THR A O 1
ATOM 2448 N N . THR A 1 305 ? 11.081 -11.720 2.251 1.00 90.00 305 THR A N 1
ATOM 2449 C CA . THR A 1 305 ? 10.315 -12.613 1.363 1.00 90.00 305 THR A CA 1
ATOM 2450 C C . THR A 1 305 ? 9.579 -11.810 0.284 1.00 90.00 305 THR A C 1
ATOM 2452 O O . THR A 1 305 ? 9.181 -10.670 0.518 1.00 90.00 305 THR A O 1
ATOM 2455 N N . VAL A 1 306 ? 9.336 -12.416 -0.883 1.00 90.94 306 VAL A N 1
ATOM 2456 C CA . VAL A 1 306 ? 8.638 -11.773 -2.017 1.00 90.94 306 VAL A CA 1
ATOM 2457 C C . VAL A 1 306 ? 7.300 -11.161 -1.598 1.00 90.94 306 VAL A C 1
ATOM 2459 O O . VAL A 1 306 ? 7.045 -9.995 -1.883 1.00 90.94 306 VAL A O 1
ATOM 2462 N N . ASN A 1 307 ? 6.471 -11.915 -0.871 1.00 90.88 307 ASN A N 1
ATOM 2463 C CA . ASN A 1 307 ? 5.155 -11.447 -0.428 1.00 90.88 307 ASN A CA 1
ATOM 2464 C C . ASN A 1 307 ? 5.265 -10.226 0.493 1.00 90.88 307 ASN A C 1
ATOM 2466 O O . ASN A 1 307 ? 4.524 -9.262 0.333 1.00 90.88 307 ASN A O 1
ATOM 2470 N N . THR A 1 308 ? 6.207 -10.241 1.437 1.00 91.38 308 THR A N 1
ATOM 2471 C CA . THR A 1 308 ? 6.410 -9.122 2.361 1.00 91.38 308 THR A CA 1
ATOM 2472 C C . THR A 1 308 ? 7.000 -7.899 1.656 1.00 91.38 308 THR A C 1
ATOM 2474 O O . THR A 1 308 ? 6.574 -6.782 1.943 1.00 91.38 308 THR A O 1
ATOM 2477 N N . SER A 1 309 ? 7.918 -8.092 0.703 1.00 93.56 309 SER A N 1
ATOM 2478 C CA . SER A 1 309 ? 8.413 -7.021 -0.167 1.00 93.56 309 SER A CA 1
ATOM 2479 C C . SER A 1 309 ? 7.275 -6.372 -0.946 1.00 93.56 309 SER A C 1
ATOM 2481 O O . SER A 1 309 ? 7.119 -5.158 -0.885 1.00 93.56 309 SER A O 1
ATOM 2483 N N . LEU A 1 310 ? 6.442 -7.164 -1.628 1.00 94.38 310 LEU A N 1
ATOM 2484 C CA . LEU A 1 310 ? 5.312 -6.644 -2.398 1.00 94.38 310 LEU A CA 1
ATOM 2485 C C . LEU A 1 310 ? 4.328 -5.872 -1.513 1.00 94.38 310 LEU A C 1
ATOM 2487 O O . LEU A 1 310 ? 3.988 -4.747 -1.856 1.00 94.38 310 LEU A O 1
ATOM 2491 N N . LEU A 1 311 ? 3.944 -6.417 -0.352 1.00 92.94 311 LEU A N 1
ATOM 2492 C CA . LEU A 1 311 ? 3.063 -5.727 0.601 1.00 92.94 311 LEU A CA 1
ATOM 2493 C C . LEU A 1 311 ? 3.617 -4.360 1.025 1.00 92.94 311 LEU A C 1
ATOM 2495 O O . LEU A 1 311 ? 2.884 -3.370 1.068 1.00 92.94 311 LEU A O 1
ATOM 2499 N N . LEU A 1 312 ? 4.910 -4.297 1.352 1.00 94.88 312 LEU A N 1
ATOM 2500 C CA . LEU A 1 312 ? 5.542 -3.063 1.805 1.00 94.88 312 LEU A CA 1
ATOM 2501 C C . LEU A 1 312 ? 5.685 -2.050 0.666 1.00 94.88 312 LEU A C 1
ATOM 2503 O O . LEU A 1 312 ? 5.375 -0.875 0.865 1.00 94.88 312 LEU A O 1
ATOM 2507 N N . LEU A 1 313 ? 6.131 -2.484 -0.513 1.00 96.19 313 LEU A N 1
ATOM 2508 C CA . LEU A 1 313 ? 6.346 -1.608 -1.665 1.00 96.19 313 LEU A CA 1
ATOM 2509 C C . LEU A 1 313 ? 5.023 -1.055 -2.214 1.00 96.19 313 LEU A C 1
ATOM 2511 O O . LEU A 1 313 ? 4.946 0.144 -2.477 1.00 96.19 313 LEU A O 1
ATOM 2515 N N . ASP A 1 314 ? 3.983 -1.888 -2.293 1.00 95.56 314 ASP A N 1
ATOM 2516 C CA . ASP A 1 314 ? 2.626 -1.508 -2.714 1.00 95.56 314 ASP A CA 1
ATOM 2517 C C . ASP A 1 314 ? 2.025 -0.413 -1.826 1.00 95.56 314 ASP A C 1
ATOM 2519 O O . ASP A 1 314 ? 1.365 0.503 -2.303 1.00 95.56 314 ASP A O 1
ATOM 2523 N N . ALA A 1 315 ? 2.319 -0.438 -0.524 1.00 95.62 315 ALA A N 1
ATOM 2524 C CA . ALA A 1 315 ? 1.911 0.634 0.376 1.00 95.62 315 ALA A CA 1
ATOM 2525 C C . ALA A 1 315 ? 2.835 1.866 0.298 1.00 95.62 315 ALA A C 1
ATOM 2527 O O . ALA A 1 315 ? 2.375 2.996 0.468 1.00 95.62 315 ALA A O 1
ATOM 2528 N N . SER A 1 316 ? 4.138 1.659 0.081 1.00 97.31 316 SER A N 1
ATOM 2529 C CA . SER A 1 316 ? 5.155 2.709 0.225 1.00 97.31 316 SER A CA 1
ATOM 2530 C C . SER A 1 316 ? 5.232 3.645 -0.975 1.00 97.31 316 SER A C 1
ATOM 2532 O O . SER A 1 316 ? 5.342 4.853 -0.776 1.00 97.31 316 SER A O 1
ATOM 2534 N N . TYR A 1 317 ? 5.173 3.126 -2.207 1.00 96.19 317 TYR A N 1
ATOM 2535 C CA . TYR A 1 317 ? 5.289 3.969 -3.403 1.00 96.19 317 TYR A CA 1
ATOM 2536 C C . TYR A 1 317 ? 4.142 4.985 -3.524 1.00 96.19 317 TYR A C 1
ATOM 2538 O O . TYR A 1 317 ? 4.446 6.179 -3.594 1.00 96.19 317 TYR A O 1
ATOM 2546 N N . PRO A 1 318 ? 2.852 4.588 -3.457 1.00 95.31 318 PRO A N 1
ATOM 2547 C CA . PRO A 1 318 ? 1.749 5.544 -3.550 1.00 95.31 318 PRO A CA 1
ATOM 2548 C C . PRO A 1 318 ? 1.805 6.604 -2.451 1.00 95.31 318 PRO A C 1
ATOM 2550 O O . PRO A 1 318 ? 1.564 7.784 -2.700 1.00 95.31 318 PRO A O 1
ATOM 2553 N N . LEU A 1 319 ? 2.177 6.202 -1.231 1.00 96.81 319 LEU A N 1
ATOM 2554 C CA . LEU A 1 319 ? 2.315 7.136 -0.124 1.00 96.81 319 LEU A CA 1
ATOM 2555 C C . LEU A 1 319 ? 3.461 8.125 -0.342 1.00 96.81 319 LEU A C 1
ATOM 2557 O O . LEU A 1 319 ? 3.289 9.307 -0.060 1.00 96.81 319 LEU A O 1
ATOM 2561 N N . LEU A 1 320 ? 4.615 7.669 -0.834 1.00 96.56 320 LEU A N 1
ATOM 2562 C CA . LEU A 1 320 ? 5.752 8.549 -1.092 1.00 96.56 320 LEU A CA 1
ATOM 2563 C C . LEU A 1 320 ? 5.396 9.626 -2.121 1.00 96.56 320 LEU A C 1
ATOM 2565 O O . LEU A 1 320 ? 5.660 10.800 -1.877 1.00 96.56 320 LEU A O 1
ATOM 2569 N N . PHE A 1 321 ? 4.752 9.251 -3.229 1.00 93.81 321 PHE A N 1
ATOM 2570 C CA . PHE A 1 321 ? 4.332 10.229 -4.237 1.00 93.81 321 PHE A CA 1
ATOM 2571 C C . PHE A 1 321 ? 3.238 11.157 -3.723 1.00 93.81 321 PHE A C 1
ATOM 2573 O O . PHE A 1 321 ? 3.306 12.355 -3.970 1.00 93.81 321 PHE A O 1
ATOM 2580 N N . LYS A 1 322 ? 2.311 10.654 -2.903 1.00 93.31 322 LYS A N 1
ATOM 2581 C CA . LYS A 1 322 ? 1.345 11.511 -2.213 1.00 93.31 322 LYS A CA 1
ATOM 2582 C C . LYS A 1 322 ? 2.038 12.545 -1.317 1.00 93.31 322 LYS A C 1
ATOM 2584 O O . LYS A 1 322 ? 1.657 13.710 -1.315 1.00 93.31 322 LYS A O 1
ATOM 2589 N N . LEU A 1 323 ? 3.071 12.148 -0.570 1.00 94.31 323 LEU A N 1
ATOM 2590 C CA . LEU A 1 323 ? 3.855 13.078 0.250 1.00 94.31 323 LEU A CA 1
ATOM 2591 C C . LEU A 1 323 ? 4.595 14.115 -0.608 1.00 94.31 323 LEU A C 1
ATOM 2593 O O . LEU A 1 323 ? 4.588 15.288 -0.240 1.00 94.31 323 LEU A O 1
ATOM 2597 N N . PHE A 1 324 ? 5.155 13.709 -1.752 1.00 93.44 324 PHE A N 1
ATOM 2598 C CA . PHE A 1 324 ? 5.774 14.616 -2.728 1.00 93.44 324 PHE A CA 1
ATOM 2599 C C . PHE A 1 324 ? 4.785 15.624 -3.318 1.00 93.44 324 PHE A C 1
ATOM 2601 O O . PHE A 1 324 ? 5.114 16.804 -3.457 1.00 93.44 324 PHE A O 1
ATOM 2608 N N . ASP A 1 325 ? 3.562 15.193 -3.620 1.00 90.88 325 ASP A N 1
ATOM 2609 C CA . ASP A 1 325 ? 2.508 16.086 -4.101 1.00 90.88 325 ASP A CA 1
ATOM 2610 C C . ASP A 1 325 ? 2.136 17.123 -3.030 1.00 90.88 325 ASP A C 1
ATOM 2612 O O . ASP A 1 325 ? 1.933 18.302 -3.331 1.00 90.88 325 ASP A O 1
ATOM 2616 N N . ILE A 1 326 ? 2.109 16.721 -1.754 1.00 90.94 326 ILE A N 1
ATOM 2617 C CA . ILE A 1 326 ? 1.803 17.631 -0.645 1.00 90.94 326 ILE A CA 1
ATOM 2618 C C . ILE A 1 326 ? 2.942 18.628 -0.401 1.00 90.94 326 ILE A C 1
ATOM 2620 O O . ILE A 1 326 ? 2.651 19.803 -0.152 1.00 90.94 326 ILE A O 1
ATOM 2624 N N . SER A 1 327 ? 4.211 18.209 -0.449 1.00 89.81 327 SER A N 1
ATOM 2625 C CA . SER A 1 327 ? 5.362 19.119 -0.309 1.00 89.81 327 SER A CA 1
ATOM 2626 C C . SER A 1 327 ? 5.550 20.031 -1.520 1.00 89.81 327 SER A C 1
ATOM 2628 O O . SER A 1 327 ? 6.193 21.072 -1.389 1.00 89.81 327 SER A O 1
ATOM 2630 N N . GLY A 1 328 ? 5.001 19.669 -2.683 1.00 86.62 328 GLY A N 1
ATOM 2631 C CA . GLY A 1 328 ? 5.345 20.318 -3.947 1.00 86.62 328 GLY A CA 1
ATOM 2632 C C . GLY A 1 328 ? 6.779 19.991 -4.370 1.00 86.62 328 GLY A C 1
ATOM 2633 O O . GLY A 1 328 ? 7.485 20.859 -4.883 1.00 86.62 328 GLY A O 1
ATOM 2634 N N . THR A 1 329 ? 7.216 18.760 -4.096 1.00 85.25 329 THR A N 1
ATOM 2635 C CA . THR A 1 329 ? 8.559 18.261 -4.397 1.00 85.25 329 THR A CA 1
ATOM 2636 C C . THR A 1 329 ? 8.906 18.436 -5.878 1.00 85.25 329 THR A C 1
ATOM 2638 O O . THR A 1 329 ? 8.088 18.217 -6.775 1.00 85.25 329 THR A O 1
ATOM 2641 N N . ASP A 1 330 ? 10.159 18.816 -6.140 1.00 87.44 330 ASP A N 1
ATOM 2642 C CA . ASP A 1 330 ? 10.666 18.959 -7.498 1.00 87.44 330 ASP A CA 1
ATOM 2643 C C . ASP A 1 330 ? 10.817 17.598 -8.199 1.00 87.44 330 ASP A C 1
ATOM 2645 O O . ASP A 1 330 ? 11.111 16.566 -7.593 1.00 87.44 330 ASP A O 1
ATOM 2649 N N . TRP A 1 331 ? 10.680 17.600 -9.524 1.00 87.31 331 TRP A N 1
ATOM 2650 C CA . TRP A 1 331 ? 10.788 16.391 -10.345 1.00 87.31 331 TRP A CA 1
ATOM 2651 C C . TRP A 1 331 ? 12.159 15.707 -10.218 1.00 87.31 331 TRP A C 1
ATOM 2653 O O . TRP A 1 331 ? 12.273 14.513 -10.488 1.00 87.31 331 TRP A O 1
ATOM 2663 N N . THR A 1 332 ? 13.197 16.440 -9.805 1.00 89.44 332 THR A N 1
ATOM 2664 C CA . THR A 1 332 ? 14.542 15.906 -9.566 1.00 89.44 332 THR A CA 1
ATOM 2665 C C . THR A 1 332 ? 14.566 14.847 -8.462 1.00 89.44 332 THR A C 1
ATOM 2667 O O . THR A 1 332 ? 15.235 13.827 -8.623 1.00 89.44 332 THR A O 1
ATOM 2670 N N . GLU A 1 333 ? 13.790 15.014 -7.388 1.00 89.94 333 GLU A N 1
ATOM 2671 C CA . GLU A 1 333 ? 13.695 14.012 -6.317 1.00 89.94 333 GLU A CA 1
ATOM 2672 C C . GLU A 1 333 ? 12.926 12.766 -6.769 1.00 89.94 333 GLU A C 1
ATOM 2674 O O . GLU A 1 333 ? 13.289 11.645 -6.411 1.00 89.94 333 GLU A O 1
ATOM 2679 N N . ILE A 1 334 ? 11.898 12.946 -7.604 1.00 91.81 334 ILE A N 1
ATOM 2680 C CA . ILE A 1 334 ? 11.154 11.840 -8.227 1.00 91.81 334 ILE A CA 1
ATOM 2681 C C . ILE A 1 334 ? 12.100 11.027 -9.128 1.00 91.81 334 ILE A C 1
ATOM 2683 O O . ILE A 1 334 ? 12.113 9.796 -9.085 1.00 91.81 334 ILE A O 1
ATOM 2687 N N . MET A 1 335 ? 12.952 11.704 -9.902 1.00 91.31 335 MET A N 1
ATOM 2688 C CA . MET A 1 335 ? 13.964 11.055 -10.743 1.00 91.31 335 MET A CA 1
ATOM 2689 C C . MET A 1 335 ? 15.039 10.323 -9.940 1.00 91.31 335 MET A C 1
ATOM 2691 O O . MET A 1 335 ? 15.533 9.286 -10.391 1.00 91.31 335 MET A O 1
ATOM 2695 N N . ASP A 1 336 ? 15.392 10.827 -8.758 1.00 92.50 336 ASP A N 1
ATOM 2696 C CA . ASP A 1 336 ? 16.267 10.111 -7.834 1.00 92.50 336 ASP A CA 1
ATOM 2697 C C . ASP A 1 336 ? 15.611 8.811 -7.342 1.00 92.50 336 ASP A C 1
ATOM 2699 O O . ASP A 1 336 ? 16.246 7.761 -7.403 1.00 92.50 336 ASP A O 1
ATOM 2703 N N . VAL A 1 337 ? 14.321 8.824 -6.978 1.00 93.88 337 VAL A N 1
ATOM 2704 C CA . VAL A 1 337 ? 13.584 7.590 -6.628 1.00 93.88 337 VAL A CA 1
ATOM 2705 C C . VAL A 1 337 ? 13.580 6.599 -7.794 1.00 93.88 337 VAL A C 1
ATOM 2707 O O . VAL A 1 337 ? 13.859 5.413 -7.600 1.00 93.88 337 VAL A O 1
ATOM 2710 N N . ILE A 1 338 ? 13.316 7.061 -9.021 1.00 93.62 338 ILE A N 1
ATOM 2711 C CA . ILE A 1 338 ? 13.369 6.193 -10.205 1.00 93.62 338 ILE A CA 1
ATOM 2712 C C . ILE A 1 338 ? 14.761 5.582 -10.365 1.00 93.62 338 ILE A C 1
ATOM 2714 O O . ILE A 1 338 ? 14.889 4.369 -10.525 1.00 93.62 338 ILE A O 1
ATOM 2718 N N . SER A 1 339 ? 15.807 6.401 -10.312 1.00 92.31 339 SER A N 1
ATOM 2719 C CA . SER A 1 339 ? 17.176 5.954 -10.572 1.00 92.31 339 SER A CA 1
ATOM 2720 C C . SER A 1 339 ? 17.679 5.003 -9.484 1.00 92.31 339 SER A C 1
ATOM 2722 O O . SER A 1 339 ? 18.197 3.925 -9.785 1.00 92.31 339 SER A O 1
ATOM 2724 N N . SER A 1 340 ? 17.507 5.394 -8.223 1.00 91.38 340 SER A N 1
ATOM 2725 C CA . SER A 1 340 ? 18.097 4.741 -7.056 1.00 91.38 340 SER A CA 1
ATOM 2726 C C . SER A 1 340 ? 17.257 3.562 -6.561 1.00 91.38 340 SER A C 1
ATOM 2728 O O . SER A 1 340 ? 17.810 2.511 -6.235 1.00 91.38 340 SER A O 1
ATOM 2730 N N . ASN A 1 341 ? 15.927 3.698 -6.531 1.00 94.19 341 ASN A N 1
ATOM 2731 C CA . ASN A 1 341 ? 15.036 2.695 -5.943 1.00 94.19 341 ASN A CA 1
ATOM 2732 C C . ASN A 1 341 ? 14.350 1.809 -6.984 1.00 94.19 341 ASN A C 1
ATOM 2734 O O . ASN A 1 341 ? 14.180 0.631 -6.724 1.00 94.19 341 ASN A O 1
ATOM 2738 N N . ILE A 1 342 ? 13.986 2.311 -8.165 1.00 95.00 342 ILE A N 1
ATOM 2739 C CA . ILE A 1 342 ? 13.318 1.470 -9.175 1.00 95.00 342 ILE A CA 1
ATOM 2740 C C . ILE A 1 342 ? 14.349 0.799 -10.085 1.00 95.00 342 ILE A C 1
ATOM 2742 O O . ILE A 1 342 ? 14.514 -0.420 -10.067 1.00 95.00 342 ILE A O 1
ATOM 2746 N N . MET A 1 343 ? 15.092 1.586 -10.861 1.00 94.00 343 MET A N 1
ATOM 2747 C CA . MET A 1 343 ? 16.037 1.075 -11.857 1.00 94.00 343 MET A CA 1
ATOM 2748 C C . MET A 1 343 ? 17.206 0.325 -11.213 1.00 94.00 343 MET A C 1
ATOM 2750 O O . MET A 1 343 ? 17.605 -0.736 -11.703 1.00 94.00 343 MET A O 1
ATOM 2754 N N . GLY A 1 344 ? 17.735 0.852 -10.103 1.00 92.38 344 GLY A N 1
ATOM 2755 C CA . GLY A 1 344 ? 18.775 0.190 -9.317 1.00 92.38 344 GLY A CA 1
ATOM 2756 C C . GLY A 1 344 ? 18.328 -1.178 -8.795 1.00 92.38 344 GLY A C 1
ATOM 2757 O O . GLY A 1 344 ? 19.062 -2.158 -8.926 1.00 92.38 344 GLY A O 1
ATOM 2758 N N . ALA A 1 345 ? 17.100 -1.274 -8.281 1.00 92.50 345 ALA A N 1
ATOM 2759 C CA . ALA A 1 345 ? 16.553 -2.523 -7.760 1.00 92.50 345 ALA A CA 1
ATOM 2760 C C . ALA A 1 345 ? 16.260 -3.549 -8.852 1.00 92.50 345 ALA A C 1
ATOM 2762 O O . ALA A 1 345 ? 16.635 -4.709 -8.705 1.00 92.50 345 ALA A O 1
ATOM 2763 N N . ILE A 1 346 ? 15.663 -3.126 -9.969 1.00 93.81 346 ILE A N 1
ATOM 2764 C CA . ILE A 1 346 ? 15.440 -3.989 -11.136 1.00 93.81 346 ILE A CA 1
ATOM 2765 C C . ILE A 1 346 ? 16.770 -4.578 -11.622 1.00 93.81 346 ILE A C 1
ATOM 2767 O O . ILE A 1 346 ? 16.882 -5.788 -11.808 1.00 93.81 346 ILE A O 1
ATOM 2771 N N . SER A 1 347 ? 17.798 -3.736 -11.769 1.00 91.19 347 SER A N 1
ATOM 2772 C CA . SER A 1 347 ? 19.125 -4.171 -12.223 1.00 91.19 347 SER A CA 1
ATOM 2773 C C . SER A 1 347 ? 19.752 -5.182 -11.260 1.00 91.19 347 SER A C 1
ATOM 2775 O O . SER A 1 347 ? 20.326 -6.177 -11.697 1.00 91.19 347 SER A O 1
ATOM 2777 N N . HIS A 1 348 ? 19.607 -4.956 -9.950 1.00 90.00 348 HIS A N 1
ATOM 2778 C CA . HIS A 1 348 ? 20.063 -5.893 -8.928 1.00 90.00 348 HIS A CA 1
ATOM 2779 C C . HIS A 1 348 ? 19.310 -7.231 -9.005 1.00 90.00 348 HIS A C 1
ATOM 2781 O O . HIS A 1 348 ? 19.944 -8.278 -9.042 1.00 90.00 348 HIS A O 1
ATOM 2787 N N . LEU A 1 349 ? 17.975 -7.213 -9.061 1.00 90.06 349 LEU A N 1
ATOM 2788 C CA . LEU A 1 349 ? 17.141 -8.423 -9.034 1.00 90.06 349 LEU A CA 1
ATOM 2789 C C . LEU A 1 349 ? 17.277 -9.286 -10.292 1.00 90.06 349 LEU A C 1
ATOM 2791 O O . LEU A 1 349 ? 17.195 -10.505 -10.205 1.00 90.06 349 LEU A O 1
ATOM 2795 N N . ILE A 1 350 ? 17.510 -8.673 -11.451 1.00 88.12 350 ILE A N 1
ATOM 2796 C CA . ILE A 1 350 ? 17.723 -9.401 -12.709 1.00 88.12 350 ILE A CA 1
ATOM 2797 C C . ILE A 1 350 ? 19.151 -9.961 -12.803 1.00 88.12 350 ILE A C 1
ATOM 2799 O O . ILE A 1 350 ? 19.384 -10.950 -13.499 1.00 88.12 350 ILE A O 1
ATOM 2803 N N . GLY A 1 351 ? 20.112 -9.341 -12.111 1.00 81.62 351 GLY A N 1
ATOM 2804 C CA . GLY A 1 351 ? 21.521 -9.740 -12.120 1.00 81.62 351 GLY A CA 1
ATOM 2805 C C . GLY A 1 351 ? 21.882 -10.901 -11.186 1.00 81.62 351 GLY A C 1
ATOM 2806 O O . GLY A 1 351 ? 23.018 -11.373 -11.237 1.00 81.62 351 GLY A O 1
ATOM 2807 N N . THR A 1 352 ? 20.971 -11.365 -10.325 1.00 78.88 352 THR A N 1
ATOM 2808 C CA . THR A 1 352 ? 21.242 -12.455 -9.374 1.00 78.88 352 THR A CA 1
ATOM 2809 C C . THR A 1 352 ? 20.984 -13.838 -9.979 1.00 78.88 352 THR A C 1
ATOM 2811 O O . THR A 1 352 ? 20.149 -14.022 -10.858 1.00 78.88 352 THR A O 1
ATOM 2814 N N . VAL A 1 353 ? 21.699 -14.856 -9.484 1.00 58.62 353 VAL A N 1
ATOM 2815 C CA . VAL A 1 353 ? 21.574 -16.255 -9.950 1.00 58.62 353 VAL A CA 1
ATOM 2816 C C . VAL A 1 353 ? 20.180 -16.844 -9.657 1.00 58.62 353 VAL A C 1
ATOM 2818 O O . VAL A 1 353 ? 19.727 -17.734 -10.367 1.00 58.62 353 VAL A O 1
ATOM 2821 N N . GLU A 1 354 ? 19.469 -16.302 -8.665 1.00 66.50 354 GLU A N 1
ATOM 2822 C CA . GLU A 1 354 ? 18.105 -16.690 -8.265 1.00 66.50 354 GLU A CA 1
ATOM 2823 C C . GLU A 1 354 ? 17.026 -15.729 -8.809 1.00 66.50 354 GLU A C 1
ATOM 2825 O O . GLU A 1 354 ? 15.966 -15.569 -8.198 1.00 66.50 354 GLU A O 1
ATOM 2830 N N . ALA A 1 355 ? 17.296 -15.067 -9.943 1.00 63.69 355 ALA A N 1
ATOM 2831 C CA . ALA A 1 355 ? 16.471 -13.987 -10.496 1.00 63.69 355 ALA A CA 1
ATOM 2832 C C . ALA A 1 355 ? 14.971 -14.318 -10.607 1.00 63.69 355 ALA A C 1
ATOM 2834 O O . ALA A 1 355 ? 14.149 -13.426 -10.399 1.00 63.69 355 ALA A O 1
ATOM 2835 N N . SER A 1 356 ? 14.604 -15.580 -10.869 1.00 71.44 356 SER A N 1
ATOM 2836 C CA . SER A 1 356 ? 13.202 -16.008 -10.995 1.00 71.44 356 SER A CA 1
ATOM 2837 C C . SER A 1 356 ? 12.371 -15.682 -9.754 1.00 71.44 356 SER A C 1
ATOM 2839 O O . SER A 1 356 ? 11.307 -15.082 -9.868 1.00 71.44 356 SER A O 1
ATOM 2841 N N . SER A 1 357 ? 12.913 -15.915 -8.555 1.00 80.25 357 SER A N 1
ATOM 2842 C CA . SER A 1 357 ? 12.229 -15.580 -7.297 1.00 80.25 357 SER A CA 1
ATOM 2843 C C . SER A 1 357 ? 11.929 -14.080 -7.143 1.00 80.25 357 SER A C 1
ATOM 2845 O O . SER A 1 357 ? 10.994 -13.698 -6.444 1.00 80.25 357 SER A O 1
ATOM 2847 N N . GLY A 1 358 ? 12.695 -13.212 -7.812 1.00 88.31 358 GLY A N 1
ATOM 2848 C CA . GLY A 1 358 ? 12.535 -11.761 -7.769 1.00 88.31 358 GLY A CA 1
ATOM 2849 C C . GLY A 1 358 ? 11.579 -11.192 -8.817 1.00 88.31 358 GLY A C 1
ATOM 2850 O O . GLY A 1 358 ? 11.207 -10.020 -8.714 1.00 88.31 358 GLY A O 1
ATOM 2851 N N . PHE A 1 359 ? 11.157 -11.978 -9.811 1.00 92.62 359 PHE A N 1
ATOM 2852 C CA . PHE A 1 359 ? 10.355 -11.487 -10.935 1.00 92.62 359 PHE A CA 1
ATOM 2853 C C . PHE A 1 359 ? 9.024 -10.838 -10.548 1.00 92.62 359 PHE A C 1
ATOM 2855 O O . PHE A 1 359 ? 8.717 -9.797 -11.131 1.00 92.62 359 PHE A O 1
ATOM 2862 N N . PRO A 1 360 ? 8.261 -11.326 -9.550 1.00 93.56 360 PRO A N 1
ATOM 2863 C CA . PRO A 1 360 ? 7.058 -10.624 -9.105 1.00 93.56 360 PRO A CA 1
ATOM 2864 C C . PRO A 1 360 ? 7.340 -9.183 -8.654 1.00 93.56 360 PRO A C 1
ATOM 2866 O O . PRO A 1 360 ? 6.588 -8.269 -8.986 1.00 93.56 360 PRO A O 1
ATOM 2869 N N . VAL A 1 361 ? 8.464 -8.961 -7.963 1.00 94.25 361 VAL A N 1
ATOM 2870 C CA . VAL A 1 361 ? 8.894 -7.622 -7.528 1.00 94.25 361 VAL A CA 1
ATOM 2871 C C . VAL A 1 361 ? 9.369 -6.790 -8.716 1.00 94.25 361 VAL A C 1
ATOM 2873 O O . VAL A 1 361 ? 9.038 -5.613 -8.798 1.00 94.25 361 VAL A O 1
ATOM 2876 N N . VAL A 1 362 ? 10.081 -7.385 -9.677 1.00 95.00 362 VAL A N 1
ATOM 2877 C CA . VAL A 1 362 ? 10.478 -6.693 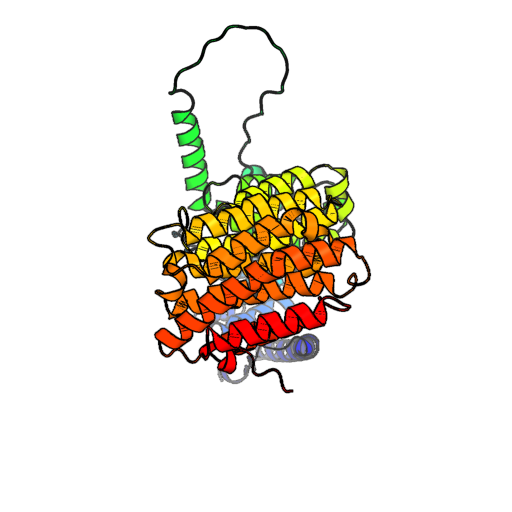-10.917 1.00 95.00 362 VAL A CA 1
ATOM 2878 C C . VAL A 1 362 ? 9.255 -6.225 -11.711 1.00 95.00 362 VAL A C 1
ATOM 2880 O O . VAL A 1 362 ? 9.216 -5.071 -12.129 1.00 95.00 362 VAL A O 1
ATOM 2883 N N . CYS A 1 363 ? 8.244 -7.082 -11.886 1.00 95.69 363 CYS A N 1
ATOM 2884 C CA . CYS A 1 363 ? 6.983 -6.722 -12.538 1.00 95.69 363 CYS A CA 1
ATOM 2885 C C . CYS A 1 363 ? 6.312 -5.538 -11.838 1.00 95.69 363 CYS A C 1
ATOM 2887 O O . CYS A 1 363 ? 5.953 -4.567 -12.500 1.00 95.69 363 CYS A O 1
ATOM 2889 N N . PHE A 1 364 ? 6.209 -5.591 -10.506 1.00 96.38 364 PHE A N 1
ATOM 2890 C CA . PHE A 1 364 ? 5.669 -4.493 -9.708 1.00 96.38 364 PHE A CA 1
ATOM 2891 C C . PHE A 1 364 ? 6.459 -3.187 -9.914 1.00 96.38 364 PHE A C 1
ATOM 2893 O O . PHE A 1 364 ? 5.870 -2.138 -10.153 1.00 96.38 364 PHE A O 1
ATOM 2900 N N . LEU A 1 365 ? 7.794 -3.235 -9.883 1.00 96.88 365 LEU A N 1
ATOM 2901 C CA . LEU A 1 365 ? 8.638 -2.051 -10.076 1.00 96.88 365 LEU A CA 1
ATOM 2902 C C . LEU A 1 365 ? 8.504 -1.453 -11.487 1.00 96.88 365 LEU A C 1
ATOM 2904 O O . LEU A 1 365 ? 8.538 -0.233 -11.634 1.00 96.88 365 LEU A O 1
ATOM 2908 N N . LEU A 1 366 ? 8.330 -2.285 -12.519 1.00 97.44 366 LEU A N 1
ATOM 2909 C CA . LEU A 1 366 ? 8.060 -1.834 -13.890 1.00 97.44 366 LEU A CA 1
ATOM 2910 C C . LEU A 1 366 ? 6.669 -1.194 -14.028 1.00 97.44 366 LEU A C 1
ATOM 2912 O O . LEU A 1 366 ? 6.522 -0.209 -14.756 1.00 97.44 366 LEU A O 1
ATOM 2916 N N . ASP A 1 367 ? 5.668 -1.714 -13.315 1.00 96.69 367 ASP A N 1
ATOM 2917 C CA . ASP A 1 367 ? 4.341 -1.098 -13.232 1.00 96.69 367 ASP A CA 1
ATOM 2918 C C . ASP A 1 367 ? 4.416 0.283 -12.578 1.00 96.69 367 ASP A C 1
ATOM 2920 O O . ASP A 1 367 ? 3.953 1.262 -13.163 1.00 96.69 367 ASP A O 1
ATOM 2924 N N . GLN A 1 368 ? 5.090 0.382 -11.428 1.00 95.75 368 GLN A N 1
ATOM 2925 C CA . GLN A 1 368 ? 5.311 1.659 -10.747 1.00 95.75 368 GLN A CA 1
ATOM 2926 C C . GLN A 1 368 ? 6.075 2.649 -11.633 1.00 95.75 368 GLN A C 1
ATOM 2928 O O . GLN A 1 368 ? 5.699 3.813 -11.727 1.00 95.75 368 GLN A O 1
ATOM 2933 N N . LEU A 1 369 ? 7.110 2.199 -12.348 1.00 95.75 369 LEU A N 1
ATOM 2934 C CA . LEU A 1 369 ? 7.848 3.045 -13.288 1.00 95.75 369 LEU A CA 1
ATOM 2935 C C . LEU A 1 369 ? 6.946 3.617 -14.382 1.00 95.75 369 LEU A C 1
ATOM 2937 O O . LEU A 1 369 ? 7.004 4.811 -14.672 1.00 95.75 369 LEU A O 1
ATOM 2941 N N . SER A 1 370 ? 6.113 2.763 -14.975 1.00 95.38 370 SER A N 1
ATOM 2942 C CA . SER A 1 370 ? 5.178 3.157 -16.028 1.00 95.38 370 SER A CA 1
ATOM 2943 C C . SER A 1 370 ? 4.168 4.178 -15.500 1.00 95.38 370 SER A C 1
ATOM 2945 O O . SER A 1 370 ? 3.930 5.199 -16.145 1.00 95.38 370 SER A O 1
ATOM 2947 N N . GLU A 1 371 ? 3.625 3.946 -14.303 1.00 94.62 371 GLU A N 1
ATOM 2948 C CA . GLU A 1 371 ? 2.700 4.862 -13.636 1.00 94.62 371 GLU A CA 1
ATOM 2949 C C . GLU A 1 371 ? 3.342 6.234 -13.391 1.00 94.62 371 GLU A C 1
ATOM 2951 O O . GLU A 1 371 ? 2.815 7.240 -13.862 1.00 94.62 371 GLU A O 1
ATOM 2956 N N . ILE A 1 372 ? 4.522 6.284 -12.762 1.00 92.38 372 ILE A N 1
ATOM 2957 C CA . ILE A 1 372 ? 5.235 7.536 -12.443 1.00 92.38 372 ILE A CA 1
ATOM 2958 C C . ILE A 1 372 ? 5.593 8.324 -13.711 1.00 92.38 372 ILE A C 1
ATOM 2960 O O . ILE A 1 372 ? 5.489 9.556 -13.745 1.00 92.38 372 ILE A O 1
ATOM 2964 N N . VAL A 1 373 ? 6.030 7.630 -14.768 1.00 92.00 373 VAL A N 1
ATOM 2965 C CA . VAL A 1 373 ? 6.332 8.264 -16.058 1.00 92.00 373 VAL A CA 1
ATOM 2966 C C . VAL A 1 373 ? 5.069 8.882 -16.655 1.00 92.00 373 VAL A C 1
ATOM 2968 O O . VAL A 1 373 ? 5.122 10.021 -17.120 1.00 92.00 373 VAL A O 1
ATOM 2971 N N . ALA A 1 374 ? 3.940 8.172 -16.617 1.00 91.19 374 ALA A N 1
ATOM 2972 C CA . ALA A 1 374 ? 2.685 8.642 -17.194 1.00 91.19 374 ALA A CA 1
ATOM 2973 C C . ALA A 1 374 ? 2.048 9.804 -16.412 1.00 91.19 374 ALA A C 1
ATOM 2975 O O . ALA A 1 374 ? 1.476 10.712 -17.020 1.00 91.19 374 ALA A O 1
ATOM 2976 N N . THR A 1 375 ? 2.123 9.789 -15.079 1.00 88.50 375 THR A N 1
ATOM 2977 C CA . THR A 1 375 ? 1.372 10.720 -14.224 1.00 88.50 375 THR A CA 1
ATOM 2978 C C . THR A 1 375 ? 2.214 11.904 -13.748 1.00 88.50 375 THR A C 1
ATOM 2980 O O . THR A 1 375 ? 1.784 13.052 -13.903 1.00 88.50 375 THR A O 1
ATOM 2983 N N . SER A 1 376 ? 3.419 11.654 -13.230 1.00 84.50 376 SER A N 1
ATOM 2984 C CA . SER A 1 376 ? 4.208 12.654 -12.495 1.00 84.50 376 SER A CA 1
ATOM 2985 C C . SER A 1 376 ? 5.288 13.323 -13.346 1.00 84.50 376 SER A C 1
ATOM 2987 O O . SER A 1 376 ? 5.421 14.548 -13.336 1.00 84.50 376 SER A O 1
ATOM 2989 N N . ILE A 1 377 ? 6.075 12.545 -14.096 1.00 83.06 377 ILE A N 1
ATOM 2990 C CA . ILE A 1 377 ? 7.274 13.064 -14.783 1.00 83.06 377 ILE A CA 1
ATOM 2991 C C . ILE A 1 377 ? 6.975 13.518 -16.211 1.00 83.06 377 ILE A C 1
ATOM 2993 O O . ILE A 1 377 ? 7.493 14.553 -16.649 1.00 83.06 377 ILE A O 1
ATOM 2997 N N . LYS A 1 378 ? 6.131 12.773 -16.934 1.00 85.56 378 LYS A N 1
ATOM 2998 C CA . LYS A 1 378 ? 5.753 13.047 -18.325 1.00 85.56 378 LYS A CA 1
ATOM 2999 C C . LYS A 1 378 ? 6.997 13.238 -19.201 1.00 85.56 378 LYS A C 1
ATOM 3001 O O . LYS A 1 378 ? 7.897 12.402 -19.205 1.00 85.56 378 LYS A O 1
ATOM 3006 N N . THR A 1 379 ? 7.104 14.368 -19.897 1.00 82.81 379 THR A N 1
ATOM 3007 C CA . THR A 1 379 ? 8.206 14.683 -20.817 1.00 82.81 379 THR A CA 1
ATOM 3008 C C . THR A 1 379 ? 9.556 14.883 -20.125 1.00 82.81 379 THR A C 1
ATOM 3010 O O . THR A 1 379 ? 10.594 14.741 -20.764 1.00 82.81 379 THR A O 1
ATOM 3013 N N . LYS A 1 380 ? 9.596 15.135 -18.809 1.00 86.50 380 LYS A N 1
ATOM 3014 C CA . LYS A 1 380 ? 10.862 15.319 -18.073 1.00 86.50 380 LYS A CA 1
ATOM 3015 C C . LYS A 1 380 ? 11.705 14.038 -17.999 1.00 86.50 380 LYS A C 1
ATOM 3017 O O . LYS A 1 380 ? 12.892 14.100 -17.682 1.00 86.50 380 LYS A O 1
ATOM 3022 N N . ILE A 1 381 ? 11.125 12.887 -18.359 1.00 84.81 381 ILE A N 1
ATOM 3023 C CA . ILE A 1 381 ? 11.815 11.593 -18.405 1.00 84.81 381 ILE A CA 1
ATOM 3024 C C . ILE A 1 381 ? 12.966 11.581 -19.419 1.00 84.81 381 ILE A C 1
ATOM 3026 O O . ILE A 1 381 ? 13.892 10.781 -19.282 1.00 84.81 381 ILE A O 1
ATOM 3030 N N . LEU A 1 382 ? 12.961 12.517 -20.381 1.00 83.25 382 LEU A N 1
ATOM 3031 C CA . LEU A 1 382 ? 14.035 12.739 -21.356 1.00 83.25 382 LEU A CA 1
ATOM 3032 C C . LEU A 1 382 ? 15.425 12.775 -20.710 1.00 83.25 382 LEU A C 1
ATOM 3034 O O . LEU A 1 382 ? 16.378 12.231 -21.258 1.00 83.25 382 LEU A O 1
ATOM 3038 N N . ILE A 1 383 ? 15.535 13.328 -19.502 1.00 84.88 383 ILE A N 1
ATOM 3039 C CA . ILE A 1 383 ? 16.810 13.495 -18.793 1.00 84.88 383 ILE A CA 1
ATOM 3040 C C . ILE A 1 383 ? 17.440 12.147 -18.405 1.00 84.88 383 ILE A C 1
ATOM 3042 O O . ILE A 1 383 ? 18.652 12.056 -18.221 1.00 84.88 383 ILE A O 1
ATOM 3046 N N . SER A 1 384 ? 16.652 11.073 -18.301 1.00 87.19 384 SER A N 1
ATOM 3047 C CA . SER A 1 384 ? 17.162 9.715 -18.044 1.00 87.19 384 SER A CA 1
ATOM 3048 C C . SER A 1 384 ? 16.762 8.691 -19.097 1.00 87.19 384 SER A C 1
ATOM 3050 O O . SER A 1 384 ? 16.949 7.496 -18.868 1.00 87.19 384 SER A O 1
ATOM 3052 N N . ILE A 1 385 ? 16.290 9.131 -20.268 1.00 89.62 385 ILE A N 1
ATOM 3053 C CA . ILE A 1 385 ? 15.834 8.236 -21.339 1.00 89.62 385 ILE A CA 1
ATOM 3054 C C . ILE A 1 385 ? 16.917 7.229 -21.746 1.00 89.62 385 ILE A C 1
ATOM 3056 O O . ILE A 1 385 ? 16.630 6.046 -21.888 1.00 89.62 385 ILE A O 1
ATOM 3060 N N . SER A 1 386 ? 18.178 7.673 -21.810 1.00 90.38 386 SER A N 1
ATOM 3061 C CA . SER A 1 386 ? 19.333 6.827 -22.129 1.00 90.38 386 SER A CA 1
ATOM 3062 C C . SER A 1 386 ? 19.463 5.644 -21.171 1.00 90.38 386 SER A C 1
ATOM 3064 O O . SER A 1 386 ? 19.500 4.486 -21.582 1.00 90.38 386 SER A O 1
ATOM 3066 N N . ARG A 1 387 ? 19.480 5.930 -19.861 1.00 91.88 387 ARG A N 1
ATOM 3067 C CA . ARG A 1 387 ? 19.600 4.901 -18.821 1.00 91.88 387 ARG A CA 1
ATOM 3068 C C . ARG A 1 387 ? 18.365 4.011 -18.788 1.00 91.88 387 ARG A C 1
ATOM 3070 O O . ARG A 1 387 ? 18.495 2.808 -18.578 1.00 91.88 387 ARG A O 1
ATOM 3077 N N . LEU A 1 388 ? 17.187 4.599 -18.976 1.00 93.19 388 LEU A N 1
ATOM 3078 C CA . LEU A 1 388 ? 15.916 3.891 -18.942 1.00 93.19 388 LEU A CA 1
ATOM 3079 C C . LEU A 1 388 ? 15.811 2.887 -20.092 1.00 93.19 388 LEU A C 1
ATOM 3081 O O . LEU A 1 388 ? 15.583 1.706 -19.845 1.00 93.19 388 LEU A O 1
ATOM 3085 N N . PHE A 1 389 ? 16.048 3.319 -21.330 1.00 94.50 389 PHE A N 1
ATOM 3086 C CA . PHE A 1 389 ? 16.049 2.424 -22.485 1.00 94.50 389 PHE A CA 1
ATOM 3087 C C . PHE A 1 389 ? 17.171 1.402 -22.423 1.00 94.50 389 PHE A C 1
ATOM 3089 O O . PHE A 1 389 ? 16.915 0.239 -22.717 1.00 94.50 389 PHE A O 1
ATOM 3096 N N . PHE A 1 390 ? 18.368 1.778 -21.971 1.00 94.62 390 PHE A N 1
ATOM 3097 C CA . PHE A 1 390 ? 19.436 0.808 -21.744 1.00 94.62 390 PHE A CA 1
ATOM 3098 C C . PHE A 1 390 ? 18.997 -0.304 -20.781 1.00 94.62 390 PHE A C 1
ATOM 3100 O O . PHE A 1 390 ? 19.166 -1.485 -21.088 1.00 94.62 390 PHE A O 1
ATOM 3107 N N . MET A 1 391 ? 18.391 0.059 -19.646 1.00 95.75 391 MET A N 1
ATOM 3108 C CA . MET A 1 391 ? 17.879 -0.902 -18.670 1.00 95.75 391 MET A CA 1
ATOM 3109 C C . MET A 1 391 ? 16.780 -1.778 -19.287 1.00 95.75 391 MET A C 1
ATOM 3111 O O . MET A 1 391 ? 16.932 -2.995 -19.299 1.00 95.75 391 MET A O 1
ATOM 3115 N N . LEU A 1 392 ? 15.738 -1.190 -19.885 1.00 96.62 392 LEU A N 1
ATOM 3116 C CA . LEU A 1 392 ? 14.616 -1.939 -20.473 1.00 96.62 392 LEU A CA 1
ATOM 3117 C C . LEU A 1 392 ? 15.071 -2.877 -21.604 1.00 96.62 392 LEU A C 1
ATOM 3119 O O . LEU A 1 392 ? 14.670 -4.039 -21.641 1.00 96.62 392 LEU A O 1
ATOM 3123 N N . ASN A 1 393 ? 15.968 -2.417 -22.480 1.00 95.69 393 ASN A N 1
ATOM 3124 C CA . ASN A 1 393 ? 16.565 -3.244 -23.532 1.00 95.69 393 ASN A CA 1
ATOM 3125 C C . ASN A 1 393 ? 17.407 -4.382 -22.946 1.00 95.69 393 ASN A C 1
ATOM 3127 O O . ASN A 1 393 ? 17.371 -5.502 -23.458 1.00 95.69 393 ASN A O 1
ATOM 3131 N N . SER A 1 394 ? 18.131 -4.129 -21.853 1.00 93.56 394 SER A N 1
ATOM 3132 C CA . SER A 1 394 ? 18.890 -5.166 -21.148 1.00 93.56 394 SER A CA 1
ATOM 3133 C C . SER A 1 394 ? 17.972 -6.239 -20.562 1.00 93.56 394 SER A C 1
ATOM 3135 O O . SER A 1 394 ? 18.315 -7.411 -20.645 1.00 93.56 394 SER A O 1
ATOM 3137 N N . ILE A 1 395 ? 16.789 -5.881 -20.043 1.00 94.50 395 ILE A N 1
ATOM 3138 C CA . ILE A 1 395 ? 15.773 -6.860 -19.608 1.00 94.50 395 ILE A CA 1
ATOM 3139 C C . ILE A 1 395 ? 15.296 -7.699 -20.792 1.00 94.50 395 ILE A C 1
ATOM 3141 O O . ILE A 1 395 ? 15.348 -8.925 -20.741 1.00 94.50 395 ILE A O 1
ATOM 3145 N N . ILE A 1 396 ? 14.855 -7.033 -21.863 1.00 94.25 396 ILE A N 1
ATOM 3146 C CA . ILE A 1 396 ? 14.266 -7.663 -23.054 1.00 94.25 396 ILE A CA 1
ATOM 3147 C C . ILE A 1 396 ? 15.239 -8.653 -23.709 1.00 94.25 396 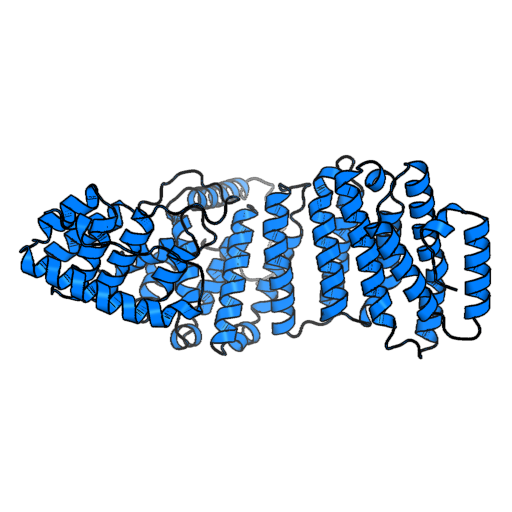ILE A C 1
ATOM 3149 O O . ILE A 1 396 ? 14.841 -9.710 -24.198 1.00 94.25 396 ILE A O 1
ATOM 3153 N N . THR A 1 397 ? 16.528 -8.319 -23.706 1.00 92.94 397 THR A N 1
ATOM 3154 C CA . THR A 1 397 ? 17.589 -9.137 -24.304 1.00 92.94 397 THR A CA 1
ATOM 3155 C C . THR A 1 397 ? 18.238 -10.116 -23.326 1.00 92.94 397 THR A C 1
ATOM 3157 O O . THR A 1 397 ? 19.088 -10.915 -23.742 1.00 92.94 397 THR A O 1
ATOM 3160 N N . ASN A 1 398 ? 17.841 -10.131 -22.050 1.00 90.25 398 ASN A N 1
ATOM 3161 C CA . ASN A 1 398 ? 18.402 -11.052 -21.069 1.00 90.25 398 ASN A CA 1
ATOM 3162 C C . ASN A 1 398 ? 17.919 -12.488 -21.323 1.00 90.25 398 ASN A C 1
ATOM 3164 O O . ASN A 1 398 ? 16.725 -12.759 -21.434 1.00 90.25 398 ASN A O 1
ATOM 3168 N N . ILE A 1 399 ? 18.865 -13.422 -21.426 1.00 85.81 399 ILE A N 1
ATOM 3169 C CA . ILE A 1 399 ? 18.564 -14.840 -21.640 1.00 85.81 399 ILE A CA 1
ATOM 3170 C C . ILE A 1 399 ? 17.932 -15.487 -20.402 1.00 85.81 399 ILE A C 1
ATOM 3172 O O . ILE A 1 399 ? 17.010 -16.280 -20.543 1.00 85.81 399 ILE A O 1
ATOM 3176 N N . THR A 1 400 ? 18.329 -15.077 -19.192 1.00 85.31 400 THR A N 1
ATOM 3177 C CA . THR A 1 400 ? 17.837 -15.685 -17.944 1.00 85.31 400 THR A CA 1
ATOM 3178 C C . THR A 1 400 ? 16.365 -15.379 -17.679 1.00 85.31 400 THR A C 1
ATOM 3180 O O . THR A 1 400 ? 15.671 -16.180 -17.053 1.00 85.31 400 THR A O 1
ATOM 3183 N N . VAL A 1 401 ? 15.874 -14.237 -18.169 1.00 86.88 401 VAL A N 1
ATOM 3184 C CA . VAL A 1 401 ? 14.451 -13.878 -18.121 1.00 86.88 401 VAL A CA 1
ATOM 3185 C C . VAL A 1 401 ? 13.654 -14.791 -19.049 1.00 86.88 401 VAL A C 1
ATOM 3187 O O . VAL A 1 401 ? 12.608 -15.295 -18.661 1.00 86.88 401 VAL A O 1
ATOM 3190 N N . LEU A 1 402 ? 14.170 -15.061 -20.247 1.00 78.31 402 LEU A N 1
ATOM 3191 C CA . LEU A 1 402 ? 13.501 -15.918 -21.226 1.00 78.31 402 LEU A CA 1
ATOM 3192 C C . LEU A 1 402 ? 13.504 -17.397 -20.828 1.00 78.31 402 LEU A C 1
ATOM 3194 O O . LEU A 1 402 ? 12.487 -18.057 -21.003 1.00 78.31 402 LEU A O 1
ATOM 3198 N N . ASP A 1 403 ? 14.599 -17.895 -20.251 1.00 78.31 403 ASP A N 1
ATOM 3199 C CA . ASP A 1 403 ? 14.719 -19.299 -19.831 1.00 78.31 403 ASP A CA 1
ATOM 3200 C C . ASP A 1 403 ? 13.780 -19.655 -18.654 1.00 78.31 403 ASP A C 1
ATOM 3202 O O . ASP A 1 403 ? 13.439 -20.819 -18.446 1.00 78.31 403 ASP A O 1
ATOM 3206 N N . ASN A 1 404 ? 13.315 -18.661 -17.889 1.00 79.06 404 ASN A N 1
ATOM 3207 C CA . ASN A 1 404 ? 12.341 -18.822 -16.803 1.00 79.06 404 ASN A CA 1
ATOM 3208 C C . ASN A 1 404 ? 10.910 -18.565 -17.308 1.00 79.06 404 ASN A C 1
ATOM 3210 O O . ASN A 1 404 ? 10.231 -17.621 -16.898 1.00 79.06 404 ASN A O 1
ATOM 3214 N N . PHE A 1 405 ? 10.464 -19.432 -18.218 1.00 66.75 405 PHE A N 1
ATOM 3215 C CA . PHE A 1 405 ? 9.355 -19.206 -19.151 1.00 66.75 405 PHE A CA 1
ATOM 3216 C C . PHE A 1 405 ? 8.039 -18.668 -18.559 1.00 66.75 405 PHE A C 1
ATOM 3218 O O . PHE A 1 405 ? 7.439 -17.774 -19.150 1.00 66.75 405 PHE A O 1
ATOM 3225 N N . HIS A 1 406 ? 7.566 -19.176 -17.416 1.00 75.19 406 HIS A N 1
ATOM 3226 C CA . HIS A 1 406 ? 6.265 -18.756 -16.869 1.00 75.19 406 HIS A CA 1
ATOM 3227 C C . HIS A 1 406 ? 6.292 -17.363 -16.226 1.00 75.19 406 HIS A C 1
ATOM 3229 O O . HIS A 1 406 ? 5.392 -16.556 -16.446 1.00 75.19 406 HIS A O 1
ATOM 3235 N N . GLU A 1 407 ? 7.316 -17.069 -15.429 1.00 80.31 407 GLU A N 1
ATOM 3236 C CA . GLU A 1 407 ? 7.389 -15.820 -14.665 1.00 80.31 407 GLU A CA 1
ATOM 3237 C C . GLU A 1 407 ? 8.093 -14.712 -15.464 1.00 80.31 407 GLU A C 1
ATOM 3239 O O . GLU A 1 407 ? 7.676 -13.553 -15.431 1.00 80.31 407 GLU A O 1
ATOM 3244 N N . GLY A 1 408 ? 9.109 -15.068 -16.256 1.00 87.69 408 GLY A N 1
ATOM 3245 C CA . GLY A 1 408 ? 9.876 -14.128 -17.071 1.00 87.69 408 GLY A CA 1
ATOM 3246 C C . GLY A 1 408 ? 9.081 -13.520 -18.226 1.00 87.69 408 GLY A C 1
ATOM 3247 O O . GLY A 1 408 ? 9.307 -12.366 -18.587 1.00 87.69 408 GLY A O 1
ATOM 3248 N N . GLN A 1 409 ? 8.074 -14.230 -18.742 1.00 88.62 409 GLN A N 1
ATOM 3249 C CA . GLN A 1 409 ? 7.116 -13.676 -19.702 1.00 88.62 409 GLN A CA 1
ATOM 3250 C C . GLN A 1 409 ? 6.471 -12.389 -19.175 1.00 88.62 409 GLN A C 1
ATOM 3252 O O . GLN A 1 409 ? 6.409 -11.389 -19.890 1.00 88.62 409 GLN A O 1
ATOM 3257 N N . SER A 1 410 ? 6.010 -12.404 -17.922 1.00 91.31 410 SER A N 1
ATOM 3258 C CA . SER A 1 410 ? 5.346 -11.245 -17.321 1.00 91.31 410 SER A CA 1
ATOM 3259 C C . SER A 1 410 ? 6.308 -10.061 -17.232 1.00 91.31 410 SER A C 1
ATOM 3261 O O . SER A 1 410 ? 5.933 -8.937 -17.550 1.00 91.31 410 SER A O 1
ATOM 3263 N N . VAL A 1 411 ? 7.576 -10.316 -16.895 1.00 94.25 411 VAL A N 1
ATOM 3264 C CA . VAL A 1 411 ? 8.624 -9.286 -16.857 1.00 94.25 411 VAL A CA 1
ATOM 3265 C C . VAL A 1 411 ? 8.823 -8.650 -18.237 1.00 94.25 411 VAL A C 1
ATOM 3267 O O . VAL A 1 411 ? 8.883 -7.426 -18.342 1.00 94.25 411 VAL A O 1
ATOM 3270 N N . LEU A 1 412 ? 8.881 -9.458 -19.301 1.00 94.25 412 LEU A N 1
ATOM 3271 C CA . LEU A 1 412 ? 9.022 -8.966 -20.676 1.00 94.25 412 LEU A CA 1
ATOM 3272 C C . LEU A 1 412 ? 7.810 -8.136 -21.116 1.00 94.25 412 LEU A C 1
ATOM 3274 O O . LEU A 1 412 ? 7.986 -7.072 -21.709 1.00 94.25 412 LEU A O 1
ATOM 3278 N N . GLU A 1 413 ? 6.593 -8.587 -20.791 1.00 93.44 413 GLU A N 1
ATOM 3279 C CA . GLU A 1 413 ? 5.354 -7.856 -21.088 1.00 93.44 413 GLU A CA 1
ATOM 3280 C C . GLU A 1 413 ? 5.370 -6.476 -20.419 1.00 93.44 413 GLU A C 1
ATOM 3282 O O . GLU A 1 413 ? 5.138 -5.461 -21.078 1.00 93.44 413 GLU A O 1
ATOM 3287 N N . LYS A 1 414 ? 5.726 -6.422 -19.131 1.00 95.88 414 LYS A N 1
ATOM 3288 C CA . LYS A 1 414 ? 5.824 -5.171 -18.369 1.00 95.88 414 LYS A CA 1
ATOM 3289 C C . LYS A 1 414 ? 6.942 -4.257 -18.870 1.00 95.88 414 LYS A C 1
ATOM 3291 O O . LYS A 1 414 ? 6.745 -3.047 -18.945 1.00 95.88 414 LYS A O 1
ATOM 3296 N N . ALA A 1 415 ? 8.092 -4.806 -19.264 1.00 97.00 415 ALA A N 1
ATOM 3297 C CA . ALA A 1 415 ? 9.201 -4.016 -19.799 1.00 97.00 415 ALA A CA 1
ATOM 3298 C C . ALA A 1 415 ? 8.846 -3.374 -21.150 1.00 97.00 415 ALA A C 1
ATOM 3300 O O . ALA A 1 415 ? 9.087 -2.182 -21.351 1.00 97.00 415 ALA A O 1
ATOM 3301 N N . LEU A 1 416 ? 8.222 -4.134 -22.058 1.00 96.25 416 LEU A N 1
ATOM 3302 C CA . LEU A 1 416 ? 7.739 -3.615 -23.339 1.00 96.25 416 LEU A CA 1
ATOM 3303 C C . LEU A 1 416 ? 6.625 -2.581 -23.151 1.00 96.25 416 LEU A C 1
ATOM 3305 O O . LEU A 1 416 ? 6.620 -1.560 -23.841 1.00 96.25 416 LEU A O 1
ATOM 3309 N N . TYR A 1 417 ? 5.707 -2.814 -22.211 1.00 96.69 417 TYR A N 1
ATOM 3310 C CA . TYR A 1 417 ? 4.680 -1.837 -21.859 1.00 96.69 417 TYR A CA 1
ATOM 3311 C C . TYR A 1 417 ? 5.305 -0.537 -21.335 1.00 96.69 417 TYR A C 1
ATOM 3313 O O . TYR A 1 417 ? 4.964 0.538 -21.820 1.00 96.69 417 TYR A O 1
ATOM 3321 N N . CYS A 1 418 ? 6.300 -0.624 -20.446 1.00 96.50 418 CYS A N 1
ATOM 3322 C CA . CYS A 1 418 ? 7.021 0.545 -19.944 1.00 96.50 418 CYS A CA 1
ATOM 3323 C C . CYS A 1 418 ? 7.709 1.331 -21.074 1.00 96.50 418 CYS A C 1
ATOM 3325 O O . CYS A 1 418 ? 7.655 2.562 -21.078 1.00 96.50 418 CYS A O 1
ATOM 3327 N N . GLN A 1 419 ? 8.314 0.653 -22.061 1.00 95.12 419 GLN A N 1
ATOM 3328 C CA . GLN A 1 419 ? 8.844 1.325 -23.256 1.00 95.12 419 GLN A CA 1
ATOM 3329 C C . GLN A 1 419 ? 7.747 2.080 -24.008 1.00 95.12 419 GLN A C 1
ATOM 3331 O O . GLN A 1 419 ? 7.948 3.237 -24.368 1.00 95.12 419 GLN A O 1
ATOM 3336 N N . SER A 1 420 ? 6.584 1.453 -24.200 1.00 95.00 420 SER A N 1
ATOM 3337 C CA . SER A 1 420 ? 5.417 2.082 -24.823 1.00 95.00 420 SER A CA 1
ATOM 3338 C C . SER A 1 420 ? 4.991 3.342 -24.074 1.00 95.00 420 SER A C 1
ATOM 3340 O O . SER A 1 420 ? 4.838 4.404 -24.670 1.00 95.00 420 SER A O 1
ATOM 3342 N N . THR A 1 421 ? 4.867 3.256 -22.746 1.00 94.88 421 THR A N 1
ATOM 3343 C CA . THR A 1 421 ? 4.472 4.380 -21.893 1.00 94.88 421 THR A CA 1
ATOM 3344 C C . THR A 1 421 ? 5.433 5.557 -22.017 1.00 94.88 421 THR A C 1
ATOM 3346 O O . THR A 1 421 ? 4.981 6.698 -22.120 1.00 94.88 421 THR A O 1
ATOM 3349 N N . VAL A 1 422 ? 6.741 5.286 -22.052 1.00 92.75 422 VAL A N 1
ATOM 3350 C CA . VAL A 1 422 ? 7.781 6.302 -22.262 1.00 92.75 422 VAL A CA 1
ATOM 3351 C C . VAL A 1 422 ? 7.653 6.916 -23.654 1.00 92.75 422 VAL A C 1
ATOM 3353 O O . VAL A 1 422 ? 7.605 8.136 -23.772 1.00 92.75 422 VAL A O 1
ATOM 3356 N N . LEU A 1 423 ? 7.526 6.092 -24.699 1.00 91.19 423 LEU A N 1
ATOM 3357 C CA . LEU A 1 423 ? 7.375 6.560 -26.078 1.00 91.19 423 LEU A CA 1
ATOM 3358 C C . LEU A 1 423 ? 6.116 7.423 -26.270 1.00 91.19 423 LEU A C 1
ATOM 3360 O O . LEU A 1 423 ? 6.161 8.449 -26.947 1.00 91.19 423 LEU A O 1
ATOM 3364 N N . HIS A 1 424 ? 5.009 7.065 -25.618 1.00 91.19 424 HIS A N 1
ATOM 3365 C CA . HIS A 1 424 ? 3.770 7.840 -25.645 1.00 91.19 424 HIS A CA 1
ATOM 3366 C C . HIS A 1 424 ? 3.926 9.248 -25.060 1.00 91.19 424 HIS A C 1
ATOM 3368 O O . HIS A 1 424 ? 3.231 10.156 -25.519 1.00 91.19 424 HIS A O 1
ATOM 3374 N N . GLN A 1 425 ? 4.852 9.466 -24.115 1.00 89.50 425 GLN A N 1
ATOM 3375 C CA . GLN A 1 425 ? 5.127 10.814 -23.598 1.00 89.50 425 GLN A CA 1
ATOM 3376 C C . GLN A 1 425 ? 5.703 11.747 -24.669 1.00 89.50 425 GLN A C 1
ATOM 3378 O O . GLN A 1 425 ? 5.640 12.964 -24.502 1.00 89.50 425 GLN A O 1
ATOM 3383 N N . PHE A 1 426 ? 6.238 11.207 -25.768 1.00 84.75 426 PHE A N 1
ATOM 3384 C CA . PHE A 1 426 ? 6.844 12.003 -26.833 1.00 84.75 426 PHE A CA 1
ATOM 3385 C C . PHE A 1 426 ? 5.884 12.377 -27.959 1.00 84.75 426 PHE A C 1
ATOM 3387 O O . PHE A 1 426 ? 6.153 13.340 -28.671 1.00 84.75 426 PHE A O 1
ATOM 3394 N N . LEU A 1 427 ? 4.749 11.685 -28.106 1.00 83.94 427 LEU A N 1
ATOM 3395 C CA . LEU A 1 427 ? 3.768 11.993 -29.156 1.00 83.94 427 LEU A CA 1
ATOM 3396 C C . LEU A 1 427 ? 3.296 13.460 -29.163 1.00 83.94 427 LEU A C 1
ATOM 3398 O O . LEU A 1 427 ? 3.154 14.011 -30.252 1.00 83.94 427 LEU A O 1
ATOM 3402 N N . PRO A 1 428 ? 3.055 14.123 -28.011 1.00 82.19 428 PRO A N 1
ATOM 3403 C CA . PRO A 1 428 ? 2.597 15.513 -28.003 1.00 82.19 428 PRO A CA 1
ATOM 3404 C C . PRO A 1 428 ? 3.672 16.544 -28.372 1.00 82.19 428 PRO A C 1
ATOM 3406 O O . PRO A 1 428 ? 3.337 17.710 -28.546 1.00 82.19 428 PRO A O 1
ATOM 3409 N N . ILE A 1 429 ? 4.948 16.148 -28.430 1.00 79.69 429 ILE A N 1
ATOM 3410 C CA . ILE A 1 429 ? 6.102 17.054 -28.576 1.00 79.69 429 ILE A CA 1
ATOM 3411 C C . ILE A 1 429 ? 6.955 16.730 -29.811 1.00 79.69 429 ILE A C 1
ATOM 3413 O O . ILE A 1 429 ? 8.088 17.185 -29.916 1.00 79.69 429 ILE A O 1
ATOM 3417 N N . THR A 1 430 ? 6.416 15.959 -30.760 1.00 68.75 430 THR A N 1
ATOM 3418 C CA . THR A 1 430 ? 7.132 15.523 -31.973 1.00 68.75 430 THR A CA 1
ATOM 3419 C C . THR A 1 430 ? 7.530 16.648 -32.925 1.00 68.75 430 THR A C 1
ATOM 3421 O O . THR A 1 430 ? 8.273 16.394 -33.862 1.00 68.75 430 THR A O 1
ATOM 3424 N N . ASP A 1 431 ? 7.035 17.868 -32.715 1.00 71.88 431 ASP A N 1
ATOM 3425 C CA . ASP A 1 431 ? 7.375 19.023 -33.554 1.00 71.88 431 ASP A CA 1
ATOM 3426 C C . ASP A 1 431 ? 8.702 19.691 -33.129 1.00 71.88 431 ASP A C 1
ATOM 3428 O O . ASP A 1 431 ? 9.157 20.633 -33.779 1.00 71.88 431 ASP A O 1
ATOM 3432 N N . ASP A 1 432 ? 9.332 19.215 -32.048 1.00 79.12 432 ASP A N 1
ATOM 3433 C CA . ASP A 1 432 ? 10.645 19.670 -31.588 1.00 79.12 432 ASP A CA 1
ATOM 3434 C C . ASP A 1 432 ? 11.771 18.840 -32.230 1.00 79.12 432 ASP A C 1
ATOM 3436 O O . ASP A 1 432 ? 11.933 17.646 -31.955 1.00 79.12 432 ASP A O 1
ATOM 3440 N N . GLN A 1 433 ? 12.569 19.491 -33.081 1.00 80.75 433 GLN A N 1
ATOM 3441 C CA . GLN A 1 433 ? 13.656 18.856 -33.828 1.00 80.75 433 GLN A CA 1
ATOM 3442 C C . GLN A 1 433 ? 14.711 18.214 -32.910 1.00 80.75 433 GLN A C 1
ATOM 3444 O O . GLN A 1 433 ? 15.235 17.149 -33.242 1.00 80.75 433 GLN A O 1
ATOM 3449 N N . GLU A 1 434 ? 15.018 18.813 -31.754 1.00 81.38 434 GLU A N 1
ATOM 3450 C CA . GLU A 1 434 ? 16.025 18.265 -30.833 1.00 81.38 434 GLU A CA 1
ATOM 3451 C C . GLU A 1 434 ? 15.542 16.946 -30.217 1.00 81.38 434 GLU A C 1
ATOM 3453 O O . GLU A 1 434 ? 16.308 15.991 -30.057 1.00 81.38 434 GLU A O 1
ATOM 3458 N N . ILE A 1 435 ? 14.244 16.864 -29.922 1.00 77.06 435 ILE A N 1
ATOM 3459 C CA . ILE A 1 435 ? 13.607 15.666 -29.372 1.00 77.06 435 ILE A CA 1
ATOM 3460 C C . ILE A 1 435 ? 13.509 14.578 -30.442 1.00 77.06 435 ILE A C 1
ATOM 3462 O O . ILE A 1 435 ? 13.793 13.413 -30.158 1.00 77.06 435 ILE A O 1
ATOM 3466 N N . GLU A 1 436 ? 13.164 14.939 -31.678 1.00 78.31 436 GLU A N 1
ATOM 3467 C CA . GLU A 1 436 ? 13.144 14.007 -32.809 1.00 78.31 436 GLU A CA 1
ATOM 3468 C C . GLU A 1 436 ? 14.537 13.403 -33.069 1.00 78.31 436 GLU A C 1
ATOM 3470 O O . GLU A 1 436 ? 14.671 12.193 -33.267 1.00 78.31 436 GLU A O 1
ATOM 3475 N N . GLU A 1 437 ? 15.594 14.220 -33.024 1.00 82.69 437 GLU A N 1
ATOM 3476 C CA . GLU A 1 437 ? 16.981 13.762 -33.160 1.00 82.69 437 GLU A CA 1
ATOM 3477 C C . GLU A 1 437 ? 17.399 12.845 -32.007 1.00 82.69 437 GLU A C 1
ATOM 3479 O O . GLU A 1 437 ? 17.972 11.776 -32.247 1.00 82.69 437 GLU A O 1
ATOM 3484 N N . LEU A 1 438 ? 17.053 13.208 -30.769 1.00 83.25 438 LEU A N 1
ATOM 3485 C CA . LEU A 1 438 ? 17.326 12.387 -29.594 1.00 83.25 438 LEU A CA 1
ATOM 3486 C C . LEU A 1 438 ? 16.624 11.025 -29.688 1.00 83.25 438 LEU A C 1
ATOM 3488 O O . LEU A 1 438 ? 17.268 9.992 -29.510 1.00 83.25 438 LEU A O 1
ATOM 3492 N N . LEU A 1 439 ? 15.333 10.987 -30.023 1.00 78.88 439 LEU A N 1
ATOM 3493 C CA . LEU A 1 439 ? 14.593 9.731 -30.208 1.00 78.88 439 LEU A CA 1
ATOM 3494 C C . LEU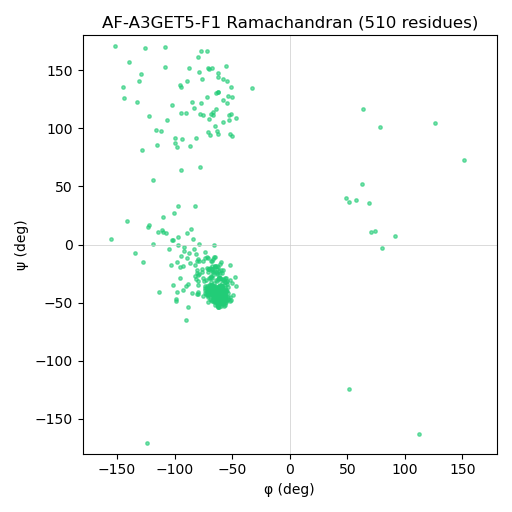 A 1 439 ? 15.133 8.921 -31.384 1.00 78.88 439 LEU A C 1
ATOM 3496 O O . LEU A 1 439 ? 15.280 7.700 -31.289 1.00 78.88 439 LEU A O 1
ATOM 3500 N N . GLY A 1 440 ? 15.494 9.607 -32.469 1.00 80.56 440 GLY A N 1
ATOM 3501 C CA . GLY A 1 440 ? 16.161 9.015 -33.620 1.00 80.56 440 GLY A CA 1
ATOM 3502 C C . GLY A 1 440 ? 17.469 8.311 -33.255 1.00 80.56 440 GLY A C 1
ATOM 3503 O O . GLY A 1 440 ? 17.791 7.303 -33.882 1.00 80.56 440 GLY A O 1
ATOM 3504 N N . SER A 1 441 ? 18.186 8.770 -32.222 1.00 86.50 441 SER A N 1
ATOM 3505 C CA . SER A 1 441 ? 19.417 8.119 -31.754 1.00 86.50 441 SER A CA 1
ATOM 3506 C C . SER A 1 441 ? 19.173 6.759 -31.081 1.00 86.50 441 SER A C 1
ATOM 3508 O O . SER A 1 441 ? 20.007 5.867 -31.208 1.00 86.50 441 SER A O 1
ATOM 3510 N N . TYR A 1 442 ? 18.005 6.552 -30.457 1.00 88.38 442 TYR A N 1
ATOM 3511 C CA . TYR A 1 442 ? 17.664 5.307 -29.747 1.00 88.38 442 TYR A CA 1
ATOM 3512 C C . TYR A 1 442 ? 16.888 4.290 -30.588 1.00 88.38 442 TYR A C 1
ATOM 3514 O O . TYR A 1 442 ? 16.711 3.146 -30.164 1.00 88.38 442 TYR A O 1
ATOM 3522 N N . LYS A 1 443 ? 16.421 4.666 -31.786 1.00 87.00 443 LYS A N 1
ATOM 3523 C CA . LYS A 1 443 ? 15.581 3.795 -32.628 1.00 87.00 443 LYS A CA 1
ATOM 3524 C C . LYS A 1 443 ? 16.235 2.442 -32.924 1.00 87.00 443 LYS A C 1
ATOM 3526 O O . LYS A 1 443 ? 15.560 1.417 -32.923 1.00 87.00 443 LYS A O 1
ATOM 3531 N N . HIS A 1 444 ? 17.548 2.431 -33.155 1.00 87.19 444 HIS A N 1
ATOM 3532 C CA . HIS A 1 444 ? 18.284 1.212 -33.478 1.00 87.19 444 HIS A CA 1
ATOM 3533 C C . HIS A 1 444 ? 18.432 0.296 -32.261 1.00 87.19 444 HIS A C 1
ATOM 3535 O O . HIS A 1 444 ? 18.282 -0.914 -32.409 1.00 87.19 444 HIS A O 1
ATOM 3541 N N . ASP A 1 445 ? 18.639 0.860 -31.070 1.00 90.81 445 ASP A N 1
ATOM 3542 C CA . ASP A 1 445 ? 18.740 0.089 -29.828 1.00 90.81 445 ASP A CA 1
ATOM 3543 C C . ASP A 1 445 ? 17.407 -0.585 -29.482 1.00 90.81 445 ASP A C 1
ATOM 3545 O O . ASP A 1 445 ? 17.375 -1.771 -29.153 1.00 90.81 445 ASP A O 1
ATOM 3549 N N . LEU A 1 446 ? 16.298 0.154 -29.609 1.00 91.94 446 LEU A N 1
ATOM 3550 C CA . LEU A 1 446 ? 14.946 -0.364 -29.376 1.00 91.94 446 LEU A CA 1
ATOM 3551 C C . LEU A 1 446 ? 14.604 -1.490 -30.360 1.00 91.94 446 LEU A C 1
ATOM 3553 O O . LEU A 1 446 ? 14.280 -2.603 -29.945 1.00 91.94 446 LEU A O 1
ATOM 3557 N N . VAL A 1 447 ? 14.748 -1.234 -31.666 1.00 89.19 447 VAL A N 1
ATOM 3558 C CA . VAL A 1 447 ? 14.474 -2.240 -32.704 1.00 89.19 447 VAL A CA 1
ATOM 3559 C C . VAL A 1 447 ? 15.393 -3.452 -32.551 1.00 89.19 447 VAL A C 1
ATOM 3561 O O . VAL A 1 447 ? 14.936 -4.587 -32.679 1.00 89.19 447 VAL A O 1
ATOM 3564 N N . GLY A 1 448 ? 16.670 -3.239 -32.225 1.00 90.50 448 GLY A N 1
ATOM 3565 C CA . GLY A 1 448 ? 17.633 -4.305 -31.961 1.00 90.50 448 GLY A CA 1
ATOM 3566 C C . GLY A 1 448 ? 17.206 -5.213 -30.806 1.00 90.50 448 GLY A C 1
ATOM 3567 O O . GLY A 1 448 ? 17.228 -6.437 -30.950 1.00 90.50 448 GLY A O 1
ATOM 3568 N N . ALA A 1 449 ? 16.754 -4.639 -29.688 1.00 93.12 449 ALA A N 1
ATOM 3569 C CA . ALA A 1 449 ? 16.256 -5.411 -28.552 1.00 93.12 449 ALA A CA 1
ATOM 3570 C C . ALA A 1 449 ? 15.010 -6.236 -28.917 1.00 93.12 449 ALA A C 1
ATOM 3572 O O . ALA A 1 449 ? 14.943 -7.431 -28.616 1.00 93.12 449 ALA A O 1
ATOM 3573 N N . TRP A 1 450 ? 14.055 -5.630 -29.627 1.00 92.12 450 TRP A N 1
ATOM 3574 C CA . TRP A 1 450 ? 12.840 -6.305 -30.092 1.00 92.12 450 TRP A CA 1
ATOM 3575 C C . TRP A 1 450 ? 13.140 -7.446 -31.067 1.00 92.12 450 TRP A C 1
ATOM 3577 O O . TRP A 1 450 ? 12.529 -8.507 -30.983 1.00 92.12 450 TRP A O 1
ATOM 3587 N N . LEU A 1 451 ? 14.118 -7.279 -31.955 1.00 88.19 451 LEU A N 1
ATOM 3588 C CA . LEU A 1 451 ? 14.561 -8.326 -32.877 1.00 88.19 451 LEU A CA 1
ATOM 3589 C C . LEU A 1 451 ? 15.175 -9.526 -32.167 1.00 88.19 451 LEU A C 1
ATOM 3591 O O . LEU A 1 451 ? 14.876 -10.671 -32.507 1.00 88.19 451 LEU A O 1
ATOM 3595 N N . VAL A 1 452 ? 16.039 -9.267 -31.183 1.00 89.69 452 VAL A N 1
ATOM 3596 C CA . VAL A 1 452 ? 16.622 -10.326 -30.355 1.00 89.69 452 VAL A CA 1
ATOM 3597 C C . VAL A 1 452 ? 15.513 -11.100 -29.650 1.00 89.69 452 VAL A C 1
ATOM 3599 O O . VAL A 1 452 ? 15.547 -12.332 -29.655 1.00 89.69 452 VAL A O 1
ATOM 3602 N N . LEU A 1 453 ? 14.514 -10.401 -29.102 1.00 89.94 453 LEU A N 1
ATOM 3603 C CA . LEU A 1 453 ? 13.353 -11.034 -28.489 1.00 89.94 453 LEU A CA 1
ATOM 3604 C C . LEU A 1 453 ? 12.569 -11.877 -29.508 1.00 89.94 453 LEU A C 1
ATOM 3606 O O . LEU A 1 453 ? 12.404 -13.070 -29.278 1.00 89.94 453 LEU A O 1
ATOM 3610 N N . ALA A 1 454 ? 12.167 -11.313 -30.652 1.00 86.31 454 ALA A N 1
ATOM 3611 C CA . ALA A 1 454 ? 11.412 -12.020 -31.696 1.00 86.31 454 ALA A CA 1
ATOM 3612 C C . ALA A 1 454 ? 12.111 -13.309 -32.154 1.00 86.31 454 ALA A C 1
ATOM 3614 O O . ALA A 1 454 ? 11.498 -14.375 -32.193 1.00 86.31 454 ALA A O 1
ATOM 3615 N N . LYS A 1 455 ? 13.417 -13.227 -32.441 1.00 85.94 455 LYS A N 1
ATOM 3616 C CA . LYS A 1 455 ? 14.221 -14.383 -32.854 1.00 85.94 455 LYS A CA 1
ATOM 3617 C C . LYS A 1 455 ? 14.253 -15.467 -31.779 1.00 85.94 455 LYS A C 1
ATOM 3619 O O . LYS A 1 455 ? 14.187 -16.652 -32.092 1.00 85.94 455 LYS A O 1
ATOM 3624 N N . ARG A 1 456 ? 14.359 -15.078 -30.506 1.00 85.50 456 ARG A N 1
ATOM 3625 C CA . ARG A 1 456 ? 14.340 -16.039 -29.398 1.00 85.50 456 ARG A CA 1
ATOM 3626 C C . ARG A 1 456 ? 12.963 -16.670 -29.237 1.00 85.50 456 ARG A C 1
ATOM 3628 O O . ARG A 1 456 ? 12.898 -17.889 -29.180 1.00 85.50 456 ARG A O 1
ATOM 3635 N N . LEU A 1 457 ? 11.885 -15.887 -29.238 1.00 85.06 457 LEU A N 1
ATOM 3636 C CA . LEU A 1 457 ? 10.522 -16.424 -29.139 1.00 85.06 457 LEU A CA 1
ATOM 3637 C C . LEU A 1 457 ? 10.235 -17.447 -30.248 1.00 85.06 457 LEU A C 1
ATOM 3639 O O . LEU A 1 457 ? 9.682 -18.506 -29.968 1.00 85.06 457 LEU A O 1
ATOM 3643 N N . ALA A 1 458 ? 10.689 -17.179 -31.475 1.00 82.81 458 ALA A N 1
ATOM 3644 C CA . ALA A 1 458 ? 10.573 -18.124 -32.580 1.00 82.81 458 ALA A CA 1
ATOM 3645 C C . ALA A 1 458 ? 11.389 -19.411 -32.361 1.00 82.81 458 ALA A C 1
ATOM 3647 O O . ALA A 1 458 ? 10.877 -20.503 -32.589 1.00 82.81 458 ALA A O 1
ATOM 3648 N N . ASN A 1 459 ? 12.630 -19.304 -31.870 1.00 82.62 459 ASN A N 1
ATOM 3649 C CA . ASN A 1 459 ? 13.475 -20.470 -31.583 1.00 82.62 459 ASN A CA 1
ATOM 3650 C C . ASN A 1 459 ? 12.913 -21.376 -30.477 1.00 82.62 459 ASN A C 1
ATOM 3652 O O . ASN A 1 459 ? 13.165 -22.577 -30.499 1.00 82.62 459 ASN A O 1
ATOM 3656 N N . TYR A 1 460 ? 12.188 -20.811 -29.509 1.00 78.00 460 TYR A N 1
ATOM 3657 C CA . TYR A 1 460 ? 11.528 -21.569 -28.441 1.00 78.00 460 TYR A CA 1
ATOM 3658 C C . TYR A 1 460 ? 10.097 -22.007 -28.814 1.00 78.00 460 TYR A C 1
ATOM 3660 O O . TYR A 1 460 ? 9.372 -22.473 -27.938 1.00 78.00 460 TYR A O 1
ATOM 3668 N N . GLU A 1 461 ? 9.683 -21.850 -30.083 1.00 73.44 461 GLU A N 1
ATOM 3669 C CA . GLU A 1 461 ? 8.331 -22.160 -30.588 1.00 73.44 461 GLU A CA 1
ATOM 3670 C C . GLU A 1 461 ? 7.212 -21.518 -29.750 1.00 73.44 461 GLU A C 1
ATOM 3672 O O . GLU A 1 461 ? 6.153 -22.095 -29.503 1.00 73.44 461 GLU A O 1
ATOM 3677 N N . TYR A 1 462 ? 7.464 -20.302 -29.272 1.00 71.38 462 TYR A N 1
ATOM 3678 C CA . TYR A 1 462 ? 6.624 -19.673 -28.273 1.00 71.38 462 TYR A CA 1
ATOM 3679 C C . TYR A 1 462 ? 5.558 -18.770 -28.899 1.00 71.38 462 TYR A C 1
ATOM 3681 O O . TYR A 1 462 ? 5.859 -17.713 -29.462 1.00 71.38 462 TYR A O 1
ATOM 3689 N N . ASP A 1 463 ? 4.293 -19.166 -28.748 1.00 70.81 463 ASP A N 1
ATOM 3690 C CA . ASP A 1 463 ? 3.140 -18.405 -29.227 1.00 70.81 463 ASP A CA 1
ATOM 3691 C C . ASP A 1 463 ? 2.491 -17.597 -28.095 1.00 70.81 463 ASP A C 1
ATOM 3693 O O . ASP A 1 463 ? 1.570 -18.047 -27.409 1.00 70.81 463 ASP A O 1
ATOM 3697 N N . ASN A 1 464 ? 2.994 -16.381 -27.873 1.00 78.31 464 ASN A N 1
ATOM 3698 C CA . ASN A 1 464 ? 2.358 -15.423 -26.977 1.00 78.31 464 ASN A CA 1
ATOM 3699 C C . ASN A 1 464 ? 1.884 -14.193 -27.735 1.00 78.31 464 ASN A C 1
ATOM 3701 O O . ASN A 1 464 ? 2.615 -13.221 -27.950 1.00 78.31 464 ASN A O 1
ATOM 3705 N N . VAL A 1 465 ? 0.592 -14.237 -28.033 1.00 82.94 465 VAL A N 1
ATOM 3706 C CA . VAL A 1 465 ? -0.171 -13.178 -28.687 1.00 82.94 465 VAL A CA 1
ATOM 3707 C C . VAL A 1 465 ? -0.052 -11.834 -27.959 1.00 82.94 465 VAL A C 1
ATOM 3709 O O . VAL A 1 465 ? -0.047 -10.794 -28.613 1.00 82.94 465 VAL A O 1
ATOM 3712 N N . LYS A 1 466 ? 0.066 -11.806 -26.622 1.00 86.06 466 LYS A N 1
ATOM 3713 C CA . LYS A 1 466 ? 0.189 -10.546 -25.867 1.00 86.06 466 LYS A CA 1
ATOM 3714 C C . LYS A 1 466 ? 1.541 -9.880 -26.090 1.00 86.06 466 LYS A C 1
ATOM 3716 O O . LYS A 1 466 ? 1.570 -8.696 -26.412 1.00 86.06 466 LYS A O 1
ATOM 3721 N N . LEU A 1 467 ? 2.637 -10.631 -25.960 1.00 86.62 467 LEU A N 1
ATOM 3722 C CA . LEU A 1 467 ? 3.984 -10.119 -26.240 1.00 86.62 467 LEU A CA 1
ATOM 3723 C C . LEU A 1 467 ? 4.112 -9.681 -27.698 1.00 86.62 467 LEU A C 1
ATOM 3725 O O . LEU A 1 467 ? 4.597 -8.584 -27.966 1.00 86.62 467 LEU A O 1
ATOM 3729 N N . GLN A 1 468 ? 3.613 -10.503 -28.626 1.00 84.31 468 GLN A N 1
ATOM 3730 C CA . GLN A 1 468 ? 3.576 -10.180 -30.051 1.00 84.31 468 GLN A CA 1
ATOM 3731 C C . GLN A 1 468 ? 2.850 -8.861 -30.313 1.00 84.31 468 GLN A C 1
ATOM 3733 O O . GLN A 1 468 ? 3.388 -7.974 -30.976 1.00 84.31 468 GLN A O 1
ATOM 3738 N N . LYS A 1 469 ? 1.651 -8.710 -29.744 1.00 86.81 469 LYS A N 1
ATOM 3739 C CA . LYS A 1 469 ? 0.860 -7.490 -29.870 1.00 86.81 469 LYS A CA 1
ATOM 3740 C C . LYS A 1 469 ? 1.594 -6.280 -29.292 1.00 86.81 469 LYS A C 1
ATOM 3742 O O . LYS A 1 469 ? 1.704 -5.275 -29.980 1.00 86.81 469 LYS A O 1
ATOM 3747 N N . GLN A 1 470 ? 2.141 -6.381 -28.080 1.00 90.69 470 GLN A N 1
ATOM 3748 C CA . GLN A 1 470 ? 2.840 -5.261 -27.446 1.00 90.69 470 GLN A CA 1
ATOM 3749 C C . GLN A 1 470 ? 4.084 -4.830 -28.240 1.00 90.69 470 GLN A C 1
ATOM 3751 O O . GLN A 1 470 ? 4.361 -3.638 -28.351 1.00 90.69 470 GLN A O 1
ATOM 3756 N N . MET A 1 471 ? 4.823 -5.781 -28.821 1.00 89.75 471 MET A N 1
ATOM 3757 C CA . MET A 1 471 ? 5.930 -5.465 -29.726 1.00 89.75 471 MET A CA 1
ATOM 3758 C C . MET A 1 471 ? 5.432 -4.736 -30.974 1.00 89.75 471 MET A C 1
ATOM 3760 O O . MET A 1 471 ? 5.987 -3.697 -31.318 1.00 89.75 471 MET A O 1
ATOM 3764 N N . SER A 1 472 ? 4.377 -5.243 -31.623 1.00 86.00 472 SER A N 1
ATOM 3765 C CA . SER A 1 472 ? 3.766 -4.592 -32.788 1.00 86.00 472 SER A CA 1
ATOM 3766 C C . SER A 1 472 ? 3.322 -3.162 -32.470 1.00 86.00 472 SER A C 1
ATOM 3768 O O . SER A 1 472 ? 3.617 -2.248 -33.236 1.00 86.00 472 SER A O 1
ATOM 3770 N N . ASP A 1 473 ? 2.661 -2.961 -31.329 1.00 89.62 473 ASP A N 1
ATOM 3771 C CA . ASP A 1 473 ? 2.198 -1.648 -30.875 1.00 89.62 473 ASP A CA 1
ATOM 3772 C C . ASP A 1 473 ? 3.391 -0.693 -30.674 1.00 89.62 473 ASP A C 1
ATOM 3774 O O . ASP A 1 473 ? 3.359 0.451 -31.129 1.00 89.62 473 ASP A O 1
ATOM 3778 N N . ASN A 1 474 ? 4.489 -1.175 -30.079 1.00 91.38 474 ASN A N 1
ATOM 3779 C CA . ASN A 1 474 ? 5.715 -0.393 -29.902 1.00 91.38 474 ASN A CA 1
ATOM 3780 C C . ASN A 1 474 ? 6.398 -0.038 -31.235 1.00 91.38 474 ASN A C 1
ATOM 3782 O O . ASN A 1 474 ? 6.887 1.084 -31.382 1.00 91.38 474 ASN A O 1
ATOM 3786 N N . PHE A 1 475 ? 6.415 -0.952 -32.213 1.00 87.31 475 PHE A N 1
ATOM 3787 C CA . PHE A 1 475 ? 6.923 -0.674 -33.562 1.00 87.31 475 PHE A CA 1
ATOM 3788 C C . PHE A 1 475 ? 6.112 0.426 -34.248 1.00 87.31 475 PHE A C 1
ATOM 3790 O O . PHE A 1 475 ? 6.689 1.404 -34.721 1.00 87.31 475 PHE A O 1
ATOM 3797 N N . SER A 1 476 ? 4.784 0.297 -34.260 1.00 86.00 476 SER A N 1
ATOM 3798 C CA . SER A 1 476 ? 3.897 1.303 -34.849 1.00 86.00 476 SER A CA 1
ATOM 3799 C C . SER A 1 476 ? 4.014 2.656 -34.148 1.00 86.00 476 SER A C 1
ATOM 3801 O O . SER A 1 476 ? 3.954 3.697 -34.797 1.00 86.00 476 SER A O 1
ATOM 3803 N N . LEU A 1 477 ? 4.212 2.664 -32.829 1.00 88.44 477 LEU A N 1
ATOM 3804 C CA . LEU A 1 477 ? 4.432 3.890 -32.070 1.00 88.44 477 LEU A CA 1
ATOM 3805 C C . LEU A 1 477 ? 5.762 4.562 -32.439 1.00 88.44 477 LEU A C 1
ATOM 3807 O O . LEU A 1 477 ? 5.803 5.774 -32.640 1.00 88.44 477 LEU A O 1
ATOM 3811 N N . LEU A 1 478 ? 6.840 3.786 -32.569 1.00 87.38 478 LEU A N 1
ATOM 3812 C CA . LEU A 1 478 ? 8.139 4.311 -32.987 1.00 87.38 478 LEU A CA 1
ATOM 3813 C C . LEU A 1 478 ? 8.088 4.869 -34.417 1.00 87.38 478 LEU A C 1
ATOM 3815 O O . LEU A 1 478 ? 8.646 5.932 -34.670 1.00 87.38 478 LEU A O 1
ATOM 3819 N N . GLU A 1 479 ? 7.373 4.207 -35.328 1.00 83.38 479 GLU A N 1
ATOM 3820 C CA . GLU A 1 479 ? 7.133 4.697 -36.691 1.00 83.38 479 GLU A CA 1
ATOM 3821 C C . GLU A 1 479 ? 6.393 6.043 -36.691 1.00 83.38 479 GLU A C 1
ATOM 3823 O O . GLU A 1 479 ? 6.814 6.987 -37.363 1.00 83.38 479 GLU A O 1
ATOM 3828 N N . GLN A 1 480 ? 5.344 6.177 -35.872 1.00 84.19 480 GLN A N 1
ATOM 3829 C CA . GLN A 1 480 ? 4.605 7.435 -35.715 1.00 84.19 480 GLN A CA 1
ATOM 3830 C C . GLN A 1 480 ? 5.468 8.584 -35.179 1.00 84.19 480 GLN A C 1
ATOM 3832 O O . GLN A 1 480 ? 5.181 9.743 -35.486 1.00 84.19 480 GLN A O 1
ATOM 3837 N N . LEU A 1 481 ? 6.499 8.284 -34.385 1.00 82.50 481 LEU A N 1
ATOM 3838 C CA . LEU A 1 481 ? 7.428 9.272 -33.831 1.00 82.50 481 LEU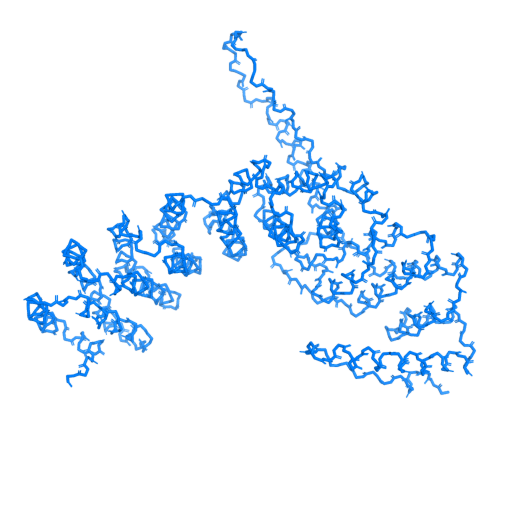 A CA 1
ATOM 3839 C C . LEU A 1 481 ? 8.516 9.711 -34.831 1.00 82.50 481 LEU A C 1
ATOM 3841 O O . LEU A 1 481 ? 9.170 10.718 -34.591 1.00 82.50 481 LEU A O 1
ATOM 3845 N N . GLN A 1 482 ? 8.715 9.005 -35.950 1.00 77.62 482 GLN A N 1
ATOM 3846 C CA . GLN A 1 482 ? 9.759 9.293 -36.954 1.00 77.62 482 GLN A CA 1
ATOM 3847 C C . GLN A 1 482 ? 9.249 10.126 -38.156 1.00 77.62 482 GLN A C 1
ATOM 3849 O O . GLN A 1 482 ? 9.706 9.937 -39.286 1.00 77.62 482 GLN A O 1
ATOM 3854 N N . LYS A 1 483 ? 8.282 11.036 -37.957 1.00 66.25 483 LYS A N 1
ATOM 3855 C CA . LYS A 1 483 ? 7.709 11.858 -39.048 1.00 66.25 483 LYS A CA 1
ATOM 3856 C C . LYS A 1 483 ? 8.785 12.696 -39.763 1.00 66.25 483 LYS A C 1
ATOM 3858 O O . LYS A 1 483 ? 9.671 13.243 -39.126 1.00 66.25 483 LYS A O 1
ATOM 3863 N N . GLY A 1 484 ? 8.672 12.841 -41.090 1.00 61.28 484 GLY A N 1
ATOM 3864 C CA . GLY A 1 484 ? 9.544 13.697 -41.917 1.00 61.28 484 GLY A CA 1
ATOM 3865 C C . GLY A 1 484 ? 10.458 12.932 -42.888 1.00 61.28 484 GLY A C 1
ATOM 3866 O O . GLY A 1 484 ? 10.230 11.758 -43.175 1.00 61.28 484 GLY A O 1
ATOM 3867 N N . ASN A 1 485 ? 11.509 13.588 -43.405 1.00 48.16 485 ASN A N 1
ATOM 3868 C CA . ASN A 1 485 ? 12.453 13.022 -44.395 1.00 48.16 485 ASN A CA 1
ATOM 3869 C C . ASN A 1 485 ? 13.194 11.751 -43.918 1.00 48.16 485 ASN A C 1
ATOM 3871 O O . ASN A 1 485 ? 13.750 11.038 -44.746 1.00 48.16 485 ASN A O 1
ATOM 3875 N N . LYS A 1 486 ? 13.179 11.440 -42.613 1.00 60.81 486 LYS A N 1
ATOM 3876 C CA . LYS A 1 486 ? 13.784 10.231 -42.020 1.00 60.81 486 LYS A CA 1
ATOM 3877 C C . LYS A 1 486 ? 12.850 9.009 -42.012 1.00 60.81 486 LYS A C 1
ATOM 3879 O O . LYS A 1 486 ? 13.294 7.911 -41.679 1.00 60.81 486 LYS A O 1
ATOM 3884 N N . SER A 1 487 ? 11.576 9.177 -42.386 1.00 64.38 487 SER A N 1
ATOM 3885 C CA . SER A 1 487 ? 10.592 8.086 -42.452 1.00 64.38 487 SER A CA 1
ATOM 3886 C C . SER A 1 487 ? 10.932 7.069 -43.548 1.00 64.38 487 SER A C 1
ATOM 3888 O O . SER A 1 487 ? 10.813 5.869 -43.313 1.00 64.38 487 SER A O 1
ATOM 3890 N N . ALA A 1 488 ? 11.442 7.526 -44.699 1.00 66.25 488 ALA A N 1
ATOM 3891 C CA . ALA A 1 488 ? 11.895 6.646 -45.779 1.00 66.25 488 ALA A CA 1
ATOM 3892 C C . ALA A 1 488 ? 13.111 5.801 -45.354 1.00 66.25 488 ALA A C 1
ATOM 3894 O O . ALA A 1 488 ? 13.081 4.580 -45.480 1.00 66.25 488 ALA A O 1
ATOM 3895 N N . ASP A 1 489 ? 14.119 6.428 -44.735 1.00 70.12 489 ASP A N 1
ATOM 3896 C CA . ASP A 1 489 ? 15.297 5.729 -44.200 1.00 70.12 489 ASP A CA 1
ATOM 3897 C C . ASP A 1 489 ? 14.921 4.698 -43.122 1.00 70.12 489 ASP A C 1
ATOM 3899 O O . ASP A 1 489 ? 15.549 3.646 -42.993 1.00 70.12 489 ASP A O 1
ATOM 3903 N N . TYR A 1 490 ? 13.895 4.997 -42.318 1.00 71.56 490 TYR A N 1
ATOM 3904 C CA . TYR A 1 490 ? 13.391 4.084 -41.297 1.00 71.56 490 TYR A CA 1
ATOM 3905 C C . TYR A 1 490 ? 12.608 2.909 -41.895 1.00 71.56 490 TYR A C 1
ATOM 3907 O O . TYR A 1 490 ? 12.810 1.775 -41.462 1.00 71.56 490 TYR A O 1
ATOM 3915 N N . ALA A 1 491 ? 11.768 3.153 -42.903 1.00 73.25 491 ALA A N 1
ATOM 3916 C CA . ALA A 1 491 ? 11.053 2.104 -43.624 1.00 73.25 491 ALA A CA 1
ATOM 3917 C C . ALA A 1 491 ? 12.029 1.144 -44.327 1.00 73.25 491 ALA A C 1
ATOM 3919 O O . ALA A 1 491 ? 11.922 -0.070 -44.154 1.00 73.25 491 ALA A O 1
ATOM 3920 N N . ASP A 1 492 ? 13.044 1.678 -45.014 1.00 74.88 492 ASP A N 1
ATOM 3921 C CA . ASP A 1 492 ? 14.099 0.886 -45.656 1.00 74.88 492 ASP A CA 1
ATOM 3922 C C . ASP A 1 492 ? 14.910 0.074 -44.632 1.00 74.88 492 ASP A C 1
ATOM 3924 O O . ASP A 1 492 ? 15.242 -1.095 -44.864 1.00 74.88 492 ASP A O 1
ATOM 3928 N N . PHE A 1 493 ? 15.200 0.664 -43.466 1.00 75.50 493 PHE A N 1
ATOM 3929 C CA . PHE A 1 493 ? 15.833 -0.041 -42.353 1.00 75.50 493 PHE A CA 1
ATOM 3930 C C . PHE A 1 493 ? 14.955 -1.187 -41.838 1.00 75.50 493 PHE A C 1
ATOM 3932 O O . PHE A 1 493 ? 15.441 -2.313 -41.730 1.00 75.50 493 PHE A O 1
ATOM 3939 N N . LEU A 1 494 ? 13.672 -0.943 -41.559 1.00 72.31 494 LEU A N 1
ATOM 3940 C CA . LEU A 1 494 ? 12.747 -1.979 -41.095 1.00 72.31 494 LEU A CA 1
ATOM 3941 C C . LEU A 1 494 ? 12.602 -3.112 -42.116 1.00 72.31 494 LEU A C 1
ATOM 3943 O O . LEU A 1 494 ? 12.631 -4.279 -41.730 1.00 72.31 494 LEU A O 1
ATOM 3947 N N . ASP A 1 495 ? 12.510 -2.798 -43.406 1.00 75.88 495 ASP A N 1
ATOM 3948 C CA . ASP A 1 495 ? 12.439 -3.802 -44.469 1.00 75.88 495 ASP A CA 1
ATOM 3949 C C . ASP A 1 495 ? 13.735 -4.608 -44.602 1.00 75.88 495 ASP A C 1
ATOM 3951 O O . ASP A 1 495 ? 13.698 -5.821 -44.829 1.00 75.88 495 ASP A O 1
ATOM 3955 N N . SER A 1 496 ? 14.892 -3.973 -44.412 1.00 77.25 496 SER A N 1
ATOM 3956 C CA . SER A 1 496 ? 16.177 -4.671 -44.315 1.00 77.25 496 SER A CA 1
ATOM 3957 C C . SER A 1 496 ? 16.214 -5.616 -43.108 1.00 77.25 496 SER A C 1
ATOM 3959 O O . SER A 1 496 ? 16.615 -6.775 -43.242 1.00 77.25 496 SER A O 1
ATOM 3961 N N . MET A 1 497 ? 15.720 -5.178 -41.945 1.00 71.69 497 MET A N 1
ATOM 3962 C CA . MET A 1 497 ? 15.679 -6.008 -40.737 1.00 71.69 497 MET A CA 1
ATOM 3963 C C . MET A 1 497 ? 14.699 -7.180 -40.866 1.00 71.69 497 MET A C 1
ATOM 3965 O O . MET A 1 497 ? 15.063 -8.299 -40.506 1.00 71.69 497 MET A O 1
ATOM 3969 N N . LYS A 1 498 ? 13.513 -6.977 -41.458 1.00 72.81 498 LYS A N 1
ATOM 3970 C CA . LYS A 1 498 ? 12.554 -8.057 -41.767 1.00 72.81 498 LYS A CA 1
ATOM 3971 C C . LYS A 1 498 ? 13.159 -9.119 -42.687 1.00 72.81 498 LYS A C 1
ATOM 3973 O O . LYS A 1 498 ? 12.880 -10.302 -42.525 1.00 72.81 498 LYS A O 1
ATOM 3978 N N . LYS A 1 499 ? 14.014 -8.721 -43.638 1.00 77.12 499 LYS A N 1
ATOM 3979 C CA . LYS A 1 499 ? 14.745 -9.667 -44.501 1.00 77.12 499 LYS A CA 1
ATOM 3980 C C . LYS A 1 499 ? 15.802 -10.464 -43.732 1.00 77.12 499 LYS A C 1
ATOM 3982 O O . LYS A 1 499 ? 16.036 -11.621 -44.067 1.00 77.12 499 LYS A O 1
ATOM 3987 N N . GLN A 1 500 ? 16.451 -9.859 -42.735 1.00 71.06 500 GLN A N 1
ATOM 3988 C CA . GLN A 1 500 ? 17.496 -10.509 -41.931 1.00 71.06 500 GLN A CA 1
ATOM 3989 C C . GLN A 1 500 ? 16.943 -11.402 -40.814 1.00 71.06 500 GLN A C 1
ATOM 3991 O O . GLN A 1 500 ? 17.587 -12.383 -40.444 1.00 71.06 500 GLN A O 1
ATOM 3996 N N . VAL A 1 501 ? 15.766 -11.069 -40.284 1.00 73.00 501 VAL A N 1
ATOM 3997 C CA . VAL A 1 501 ? 15.050 -11.829 -39.252 1.00 73.00 501 VAL A CA 1
ATOM 3998 C C . VAL A 1 501 ? 13.620 -12.051 -39.754 1.00 73.00 501 VAL A C 1
ATOM 4000 O O . VAL A 1 501 ? 12.723 -11.286 -39.393 1.00 73.00 501 VAL A O 1
ATOM 4003 N N . PRO A 1 502 ? 13.385 -13.052 -40.629 1.00 72.62 502 PRO A N 1
ATOM 4004 C CA . PRO A 1 502 ? 12.070 -13.308 -41.225 1.00 72.62 502 PRO A CA 1
ATOM 4005 C C . PRO A 1 502 ? 10.968 -13.511 -40.186 1.00 72.62 502 PRO A C 1
ATOM 4007 O O . PRO A 1 502 ? 9.814 -13.157 -40.434 1.00 72.62 502 PRO A O 1
ATOM 4010 N N . GLU A 1 503 ? 11.339 -14.021 -39.010 1.00 72.12 503 GLU A N 1
ATOM 4011 C CA . GLU A 1 503 ? 10.475 -14.223 -37.853 1.00 72.12 503 GLU A CA 1
ATOM 4012 C C . GLU A 1 503 ? 9.789 -12.919 -37.436 1.00 72.12 503 GLU A C 1
ATOM 4014 O O . GLU A 1 503 ? 8.631 -12.940 -37.035 1.00 72.12 503 GLU A O 1
ATOM 4019 N N . MET A 1 504 ? 10.449 -11.773 -37.632 1.00 68.50 504 MET A N 1
ATOM 4020 C CA . MET A 1 504 ? 9.905 -10.436 -37.387 1.00 68.50 504 MET A CA 1
ATOM 4021 C C . MET A 1 504 ? 8.603 -10.178 -38.155 1.00 68.50 504 MET A C 1
ATOM 4023 O O . MET A 1 504 ? 7.752 -9.441 -37.669 1.00 68.50 504 MET A O 1
ATOM 4027 N N . SER A 1 505 ? 8.403 -10.815 -39.311 1.00 68.75 505 SER A N 1
ATOM 4028 C CA . SER A 1 505 ? 7.183 -10.664 -40.116 1.00 68.75 505 SER A CA 1
ATOM 4029 C C . SER A 1 505 ? 5.930 -11.167 -39.389 1.00 68.75 505 SER A C 1
ATOM 4031 O O . SER A 1 505 ? 4.839 -10.671 -39.646 1.00 68.75 505 SER A O 1
ATOM 4033 N N . TYR A 1 506 ? 6.077 -12.101 -38.441 1.00 63.88 506 TYR A N 1
ATOM 4034 C CA . TYR A 1 506 ? 4.974 -12.555 -37.585 1.00 63.88 506 TYR A CA 1
ATOM 4035 C C . TYR A 1 506 ? 4.614 -11.531 -36.496 1.00 63.88 506 TYR A C 1
ATOM 4037 O O . TYR A 1 506 ? 3.457 -11.449 -36.092 1.00 63.88 506 TYR A O 1
ATOM 4045 N N . PHE A 1 507 ? 5.588 -10.729 -36.052 1.00 62.69 507 PHE A N 1
ATOM 4046 C CA . PHE A 1 507 ? 5.441 -9.730 -34.983 1.00 62.69 507 PHE A CA 1
ATOM 4047 C C . PHE A 1 507 ? 5.142 -8.321 -35.516 1.00 62.69 507 PHE A C 1
ATOM 4049 O O . PHE A 1 507 ? 4.647 -7.475 -34.782 1.00 62.69 507 PHE A O 1
ATOM 4056 N N . VAL A 1 508 ? 5.441 -8.069 -36.791 1.00 58.47 508 VAL A N 1
ATOM 4057 C CA . VAL A 1 508 ? 5.267 -6.790 -37.489 1.00 58.47 508 VAL A CA 1
ATOM 4058 C C . VAL A 1 508 ? 4.286 -7.003 -38.644 1.00 58.47 508 VAL A C 1
ATOM 4060 O O . VAL A 1 508 ? 4.586 -6.728 -39.803 1.00 58.47 508 VAL A O 1
ATOM 4063 N N . ASN A 1 509 ? 3.088 -7.508 -38.342 1.00 52.00 509 ASN A N 1
ATOM 4064 C CA . ASN A 1 509 ? 1.955 -7.419 -39.266 1.00 52.00 509 ASN A CA 1
ATOM 4065 C C . ASN A 1 509 ? 1.377 -5.999 -39.200 1.00 52.00 509 ASN A C 1
ATOM 4067 O O . ASN A 1 509 ? 0.254 -5.767 -38.752 1.00 52.00 509 ASN A O 1
ATOM 4071 N N . ILE A 1 510 ? 2.174 -5.031 -39.653 1.00 41.97 510 ILE A N 1
ATOM 4072 C CA . ILE A 1 510 ? 1.666 -3.718 -40.029 1.00 41.97 510 ILE A CA 1
ATOM 4073 C C . ILE A 1 510 ? 0.794 -3.983 -41.254 1.00 41.97 510 ILE A C 1
ATOM 4075 O O . ILE A 1 510 ? 1.297 -4.411 -42.294 1.00 41.97 510 ILE A O 1
ATOM 4079 N N . ARG A 1 511 ? -0.526 -3.813 -41.111 1.00 31.89 511 ARG A N 1
ATOM 4080 C CA . ARG A 1 511 ? -1.420 -3.726 -42.269 1.00 31.89 511 ARG A CA 1
ATOM 4081 C C . ARG A 1 511 ? -0.829 -2.669 -43.201 1.00 31.89 511 ARG A C 1
ATOM 4083 O O . ARG A 1 511 ? -0.768 -1.504 -42.820 1.00 31.89 511 ARG A O 1
ATOM 4090 N N . THR A 1 512 ? -0.353 -3.118 -44.357 1.00 31.44 512 THR A N 1
ATOM 4091 C CA . THR A 1 512 ? -0.067 -2.251 -45.501 1.00 31.44 512 THR A CA 1
ATOM 4092 C C . THR A 1 512 ? -1.359 -1.645 -46.020 1.00 31.44 512 THR A C 1
ATOM 4094 O O . THR A 1 512 ? -2.412 -2.327 -45.927 1.00 31.44 512 THR A O 1
#

Mean predicted aligned error: 10.42 Å

Organism: Scheffersomyces stipitis (strain ATCC 58785 / CBS 6054 / NBRC 10063 / NRRL Y-11545) (NCBI:txid322104)

InterPro domains:
  IPR018870 Tti2 family [PF10521] (128-400)

Foldseek 3Di:
DDPVVVDDDPDDDDDPVCVVVCVVVLVVSLVVLVVVCVVVVPDLVNLLVVVVVDLVSLSSVLSCLVPDDDDPVSLVSLLCSLVVVLDDDLDQFPLLDFQAPADSSNLSSLSSLLSSLVRDDPPNQVSLLSLLLAQDRSGNNHHPSSNVSSLPHQDAVCLVVCCVPQQVVLQDPDPPPPDPDDDDDDPDPPPDDPVVVVVVVVVVVVVDCNSDPNVSSLSNLQSCLSNPDLVCVVVVVVVSSLSSLLSQLPDPDLSSVLSSLVSLVSNCVSCVVSVNLVVCLVVVCLVVVLVSLLVSLVDAVVNHQHSSNCSSNVSRLVSNVSSCVSNVPDVVVVVCCCVPRQLVVLVVLCPDPPNLSRLVVNLVSLVSLLVCCQPPCQPVCLVCVVVLLVSLLCLLLDPVLVVSPPRSVSNNLSSLVSLVSNLVSCLVPLVDPVVLVSLVVCPCSLVVSLLSNLLVCVVVVHDDPSSLASSQSSVVSSLSSNDDPCNVVVVVVVVVSCVVRVSVCSSNPPPD

Secondary structure (DSSP, 8-state):
--GGGT---------GGGHHHHHHHHHHHHHHHHHHHHHTT--HHHHHHHHHH-TTHHHHHHHHHHHSPPPHHHHHHHHHHHHTT-----S---TTS-S----HHHHHHHHHHHHHHHH-STTHHHHHHHHHTT--TTSTT--HHHHHHHTT---GGGHHHHIIIIIGGGS--------S----S------SSTTHHHHHHHHHHHHHHHSSGGGHHHHHHHHHHHH--HHHHHTTTHHHHHHHHHHHHT-SSHHHHHHHHHHHHHHHHHHHHTT-HHHHHHTTHHHHHHHHHHTTTT--TTTS-HHHHHHHHHHHHHHHHHHHHHHT--HHHHHHIIIIIIIHHHHHHHSSTTHHHHHHHHHHHHHHHHHHIIIIIGGGGGGGHHHHHHHHHHHHH-HHHHHSHHHHHHHHHHHHHHHHHHHHTTGGGTT-HHHHHHHHHHHHHHHHHHHHHHHHHHHTT---HHHHHHHHHHHHHHHHH--STHHHHHHHHHHHHHHH-TTHHHH-----